Protein AF-0000000070383616 (afdb_homodimer)

Radius of gyration: 29.94 Å; Cα contacts (8 Å, |Δi|>4): 1508; chains: 2; bounding box: 89×67×127 Å

Foldseek 3Di:
DCPPPPPDDDPPPPPPPPPPDPPPPPPVPVPPPPPLFFDFKDKAKDWDAKDFLPGDDALKDKDWDTCVDPQKTKIKIKHKDDPCSNVQNVLLVVQLVVLCNVCNVVVVVDDDPVSVLVSNQVSLVRSLVVVVVVPRPLQAMFIWMWMWMGHRQKIKIWGFAAWWKWWWFADPVDTDIHTQDDHQFCPPPVLVVQLVVLQWDWAADADPNRGDDAIFIDHPPDDNGHGGQETRGNNNSVSRGRYPGTDMGMDGHDPRIWKMKIKDVLLPVQDPSVRLVVQLVVLADPPPDDPPPPDDVNVVSNNCSNVVSNVVSNVRLVVVQVVVCVPDPCCPDRHSHRMRHMIMMMMMTIDTDPPPPPD/DPPDPPPDDDDPPPPDPPPPPPPPPPPCPVPVPPPQFFDFKDKAKDWDAKDFLPGDDALKDKDWDTCVDPQKTKIKIKHKDDPCSNVQNVLLVVQLVVLCNVCNVVVVVDDDPVSVLVSNQVSLVRSLVVVVVVPGPLQAMFIWMWMWMGHRQKIKIWGFAAWWKWWWFADPVDTDIHTQDDHQFCPPPVLVVQLVVLQWDWAADADPNRGDDAIFIDHPPDDPGHGGQETRGNNNSVSRGRYPGIDMGMDGHDPRIWKMKIKDVLLPVQDPSVRLVVQLVVLQDPPPDDPPPPDDVSVVSNNCSNVVSNVVSNVRLVVVQVVVCVPDPCCPDRHSHRMGHIIMMMMMTIDTDPPPPPD

Secondary structure (DSSP, 8-state):
------------------------------------SEEEEEEEEEEE--BSTT--S--EEEEEEEEEETTEEEEEEEEEESTTHHHHHHHHHHHHHHHHHHTHHHHHT--SHHHHHHHHHHHHHHHHHHHHHS----SS-EEEEEEEEEETTEEEEEEESS-EEEEEEE-SS-EEEEE------TTSHHHHHHHHHTT-EEEEEEETTEEEEEEEEEETTEEEEES-SB-EE-HHHHTTT-B-PPEEEEEE--TTEEEEEEE-HHHHTTS-HHHHHHHHHTTS---TTS---SSHHHHHHHHHHHHHHHHHHHHHHHHHHHHHHHH-GGGG-TTTSS-B--EEEEEEEEEE-GGGS--/------------------------------------SEEEEEEEEEEE--BSTT--S--EEEEEEEEEETTEEEEEEEEEESTTHHHHHHHHHHHHHHHHHHTHHHHHT--SHHHHHHHHHHHHHHHHHHHHHS----SS-EEEEEEEEEETTEEEEEEESS-EEEEEEE-SS-EEEEE------TTSHHHHHHHHHTT-EEEEEEETTEEEEEEEEE-SS-SS-BS-SB-EE-HHHHTTT-B-PPEEEEEE--TTEEEEEEE-HHHHTTS-HHHHHHHHHTTS---TTS---SSHHHHHHHHHHHHHHHHHHHHHHHHHHHHHHHH-GGGG-TTTSS-B--EEEEEEEEEE-STTS--

Organism: Tetrahymena thermophila (strain SB210) (NCBI:txid312017)

Nearest PDB structures (foldseek):
  2i44-assembly2_B  TM=7.898E-01  e=4.822E-21  Toxoplasma gondii
  5nzz-assembly3_C  TM=7.003E-01  e=4.676E-18  Homo sapiens
  5nzz-assembly1_A  TM=7.063E-01  e=3.131E-18  Homo sapiens
  8xi8-assembly1_A  TM=7.061E-01  e=8.295E-18  Homo sapiens
  2pop-assembly1_C  TM=6.966E-01  e=7.833E-18  Homo sapiens

Solvent-accessible surface area (backbone atoms only — not comparable to full-atom values): 37998 Å² total; per-residue (Å²): 136,82,77,75,80,69,87,66,86,71,84,69,79,78,74,79,74,76,75,72,79,74,77,74,72,73,72,70,71,72,75,70,78,72,75,63,56,49,65,48,66,52,71,29,71,30,69,44,65,40,41,37,76,84,49,87,68,54,21,56,34,71,50,77,35,70,58,74,43,92,58,22,37,39,38,36,36,18,44,26,37,55,96,36,4,42,60,35,10,44,47,43,52,50,41,36,52,48,46,53,65,75,35,48,70,60,57,74,64,51,83,46,71,66,53,46,52,50,51,53,52,46,35,47,49,51,27,43,57,48,48,73,68,64,74,60,67,32,51,71,6,16,19,25,32,31,34,40,44,28,53,52,39,38,36,36,31,39,36,23,15,52,33,43,38,35,36,37,35,44,56,98,64,28,77,35,38,30,36,55,49,67,58,31,31,48,81,39,67,74,51,29,52,45,21,46,75,41,64,24,41,80,45,48,47,68,46,83,86,6,35,41,84,62,53,15,42,29,49,103,84,59,72,91,42,42,63,44,42,26,29,39,57,20,54,59,52,41,66,29,42,34,40,62,71,59,50,74,37,43,46,77,62,52,80,39,38,44,35,38,40,36,25,27,45,33,40,55,77,75,38,52,69,48,54,49,50,55,54,54,55,69,39,45,59,76,71,81,74,67,81,62,77,80,51,73,62,44,56,47,33,48,63,38,40,28,48,50,50,46,50,51,34,49,53,49,36,52,52,53,26,51,15,44,53,39,38,20,80,48,55,69,42,53,85,81,26,60,54,35,60,43,23,38,36,38,38,33,39,49,37,56,58,80,80,73,54,84,131,137,82,83,77,82,72,86,69,90,75,87,70,80,77,74,80,73,76,76,69,79,73,73,74,72,71,72,70,68,71,74,71,79,73,74,62,55,48,64,47,67,54,72,31,70,30,70,45,65,39,42,38,75,85,50,88,66,54,19,57,34,70,50,79,35,69,60,73,44,93,59,21,37,38,38,36,37,19,43,26,38,54,95,37,4,40,59,34,8,45,48,42,52,50,41,35,51,48,47,54,64,75,36,48,70,59,57,75,65,49,82,45,70,67,55,46,52,49,52,54,53,47,35,47,50,51,26,43,56,47,50,74,69,63,75,60,68,31,52,72,6,15,18,25,32,32,34,40,43,28,53,53,38,38,36,35,31,39,36,23,14,51,33,43,36,34,35,36,36,43,57,100,65,30,76,36,37,31,37,57,50,68,58,30,29,48,80,38,67,73,52,29,51,46,20,46,76,40,65,24,41,80,44,49,46,70,48,82,89,5,35,42,83,62,54,16,42,29,52,102,85,62,73,91,43,41,64,43,41,28,28,39,60,20,54,60,52,40,66,30,42,33,41,63,71,59,51,73,36,44,47,78,62,50,82,40,39,45,35,37,41,35,25,27,44,33,39,54,76,76,38,53,69,47,53,48,50,54,54,54,55,71,38,43,60,76,71,80,74,68,82,60,78,74,56,72,61,43,52,47,34,48,62,38,39,28,48,52,50,46,50,50,35,50,53,48,38,52,53,54,27,51,16,44,54,38,38,21,81,47,55,70,44,53,84,83,28,60,53,34,60,43,24,36,38,37,38,33,39,48,39,54,56,80,79,74,56,83,129

Sequence (718 aa):
MFLMNMFGSNNSYKNKKKKGKKKKIETTALAKNQVNPLKDVKMFGAFKMGYGPKKTECQDSHCIMEKFIDECHFFAVYDGHGSSGKEASQAANDYIQTYLEKNNKKIKGLTTDKTREQFLRAAFKSAESKLKSSGIDYSNSGTCSIAIFIQKNICYIANLGDSRAVLFRQTNKEKLAIELSYDHKPTRPDERERIIRSGGKIEKLIHDGVPVGPYRVWADDEGPGIAMTRTLGDLQAKKIGLISEPEIQRIELTRQDKFIVIGSDGVWDVMSSAEVVGFVLQYQPPAQNEKFDKNDKDNANQENVASALVAECRARWDDMNKNKKNSSKIGDLPYLKFGCDDITCVVAYLEFNDDDAPKMFLMNMFGSNNSYKNKKKKGKKKKIETTALAKNQVNPLKDVKMFGAFKMGYGPKKTECQDSHCIMEKFIDECHFFAVYDGHGSSGKEASQAANDYIQTYLEKNNKKIKGLTTDKTREQFLRAAFKSAESKLKSSGIDYSNSGTCSIAIFIQKNICYIANLGDSRAVLFRQTNKEKLAIELSYDHKPTRPDERERIIRSGGKIEKLIHDGVPVGPYRVWADDEGPGIAMTRTLGDLQAKKIGLISEPEIQRIELTRQDKFIVIGSDGVWDVMSSAEVVGFVLQYQPPAQNEKFDKNDKDNANQENVASALVAECRARWDDMNKNKKNSSKIGDLPYLKFGCDDITCVVAYLEFNDDDAPK

Structure (mmCIF, N/CA/C/O backbone):
data_AF-0000000070383616-model_v1
#
loop_
_entity.id
_entity.type
_entity.pdbx_description
1 polymer 'Protein phosphatase 2C containing protein'
#
loop_
_atom_site.group_PDB
_atom_site.id
_atom_site.type_symbol
_atom_site.label_atom_id
_atom_site.label_alt_id
_atom_site.label_comp_id
_atom_site.label_asym_id
_atom_site.label_entity_id
_atom_site.label_seq_id
_atom_site.pdbx_PDB_ins_code
_atom_site.Cartn_x
_atom_site.Cartn_y
_atom_site.Cartn_z
_atom_site.occupancy
_atom_site.B_iso_or_equiv
_atom_site.auth_seq_id
_atom_site.auth_comp_id
_atom_site.auth_asym_id
_atom_site.auth_atom_id
_atom_site.pdbx_PDB_model_num
ATOM 1 N N . MET A 1 1 ? 24.125 7.418 -63.062 1 19.95 1 MET A N 1
ATOM 2 C CA . MET A 1 1 ? 25.438 7.41 -63.688 1 19.95 1 MET A CA 1
ATOM 3 C C . MET A 1 1 ? 26.5 6.824 -62.75 1 19.95 1 MET A C 1
ATOM 5 O O . MET A 1 1 ? 26.656 7.293 -61.625 1 19.95 1 MET A O 1
ATOM 9 N N . PHE A 1 2 ? 26.719 5.438 -62.844 1 20.05 2 PHE A N 1
ATOM 10 C CA . PHE A 1 2 ? 27.047 4.211 -62.125 1 20.05 2 PHE A CA 1
ATOM 11 C C . PHE A 1 2 ? 28.531 4.125 -61.844 1 20.05 2 PHE A C 1
ATOM 13 O O . PHE A 1 2 ? 29.328 3.756 -62.719 1 20.05 2 PHE A O 1
ATOM 20 N N . LEU A 1 3 ? 28.984 5.312 -61.094 1 19.03 3 LEU A N 1
ATOM 21 C CA . LEU A 1 3 ? 30.422 5.582 -61 1 19.03 3 LEU A CA 1
ATOM 22 C C . LEU A 1 3 ? 31.156 4.387 -60.406 1 19.03 3 LEU A C 1
ATOM 24 O O . LEU A 1 3 ? 30.875 3.953 -59.312 1 19.03 3 LEU A O 1
ATOM 28 N N . MET A 1 4 ? 31.688 3.484 -61.25 1 19.84 4 MET A N 1
ATOM 29 C CA . MET A 1 4 ? 32.25 2.143 -61.188 1 19.84 4 MET A CA 1
ATOM 30 C C . MET A 1 4 ? 33.594 2.162 -60.469 1 19.84 4 MET A C 1
ATOM 32 O O . MET A 1 4 ? 34.594 2.611 -61.031 1 19.84 4 MET A O 1
ATOM 36 N N . ASN A 1 5 ? 33.562 2.854 -59.219 1 19.59 5 ASN A N 1
ATOM 37 C CA . ASN A 1 5 ? 34.875 3.199 -58.656 1 19.59 5 ASN A CA 1
ATOM 38 C C . ASN A 1 5 ? 35.781 1.976 -58.531 1 19.59 5 ASN A C 1
ATOM 40 O O . ASN A 1 5 ? 35.344 0.942 -58 1 19.59 5 ASN A O 1
ATOM 44 N N . MET A 1 6 ? 36.75 1.905 -59.281 1 19 6 MET A N 1
ATOM 45 C CA . MET A 1 6 ? 37.781 1.003 -59.812 1 19 6 MET A CA 1
ATOM 46 C C . MET A 1 6 ? 38.781 0.611 -58.719 1 19 6 MET A C 1
ATOM 48 O O . MET A 1 6 ? 39.75 -0.096 -59 1 19 6 MET A O 1
ATOM 52 N N . PHE A 1 7 ? 38.781 1.276 -57.469 1 20.72 7 PHE A N 1
ATOM 53 C CA . PHE A 1 7 ? 40.125 1.563 -57 1 20.72 7 PHE A CA 1
ATOM 54 C C . PHE A 1 7 ? 40.781 0.308 -56.438 1 20.72 7 PHE A C 1
ATOM 56 O O . PHE A 1 7 ? 40.438 -0.136 -55.344 1 20.72 7 PHE A O 1
ATOM 63 N N . GLY A 1 8 ? 41.188 -0.691 -57.281 1 17.84 8 GLY A N 1
ATOM 64 C CA . GLY A 1 8 ? 41.406 -2.084 -56.906 1 17.84 8 GLY A CA 1
ATOM 65 C C . GLY A 1 8 ? 42.688 -2.303 -56.156 1 17.84 8 GLY A C 1
ATOM 66 O O . GLY A 1 8 ? 42.938 -3.387 -55.625 1 17.84 8 GLY A O 1
ATOM 67 N N . SER A 1 9 ? 43.75 -1.323 -56.25 1 20.28 9 SER A N 1
ATOM 68 C CA . SER A 1 9 ? 45 -2.059 -56.375 1 20.28 9 SER A CA 1
ATOM 69 C C . SER A 1 9 ? 45.438 -2.65 -55.031 1 20.28 9 SER A C 1
ATOM 71 O O . SER A 1 9 ? 45.281 -2.025 -54 1 20.28 9 SER A O 1
ATOM 73 N N . ASN A 1 10 ? 45.875 -4 -54.969 1 19.22 10 ASN A N 1
ATOM 74 C CA . ASN A 1 10 ? 46.062 -5.16 -54.094 1 19.22 10 ASN A CA 1
ATOM 75 C C . ASN A 1 10 ? 47.375 -5.102 -53.344 1 19.22 10 ASN A C 1
ATOM 77 O O . ASN A 1 10 ? 47.812 -6.102 -52.781 1 19.22 10 ASN A O 1
ATOM 81 N N . ASN A 1 11 ? 48.062 -3.881 -53.25 1 20.86 11 ASN A N 1
ATOM 82 C CA . ASN A 1 11 ? 49.469 -4.223 -52.969 1 20.86 11 ASN A CA 1
ATOM 83 C C . ASN A 1 11 ? 49.625 -4.887 -51.594 1 20.86 11 ASN A C 1
ATOM 85 O O . ASN A 1 11 ? 49 -4.465 -50.625 1 20.86 11 ASN A O 1
ATOM 89 N N . SER A 1 12 ? 50.25 -6.109 -51.594 1 20.84 12 SER A N 1
ATOM 90 C CA . SER A 1 12 ? 50.469 -7.242 -50.719 1 20.84 12 SER A CA 1
ATOM 91 C C . SER A 1 12 ? 51.5 -6.91 -49.625 1 20.84 12 SER A C 1
ATOM 93 O O . SER A 1 12 ? 51.875 -7.777 -48.844 1 20.84 12 SER A O 1
ATOM 95 N N . TYR A 1 13 ? 51.656 -5.621 -49.25 1 20.66 13 TYR A N 1
ATOM 96 C CA . TYR A 1 13 ? 52.875 -5.527 -48.469 1 20.66 13 TYR A CA 1
ATOM 97 C C . TYR A 1 13 ? 52.812 -6.402 -47.219 1 20.66 13 TYR A C 1
ATOM 99 O O . TYR A 1 13 ? 51.75 -6.457 -46.562 1 20.66 13 TYR A O 1
ATOM 107 N N . LYS A 1 14 ? 53.844 -7.332 -47.125 1 22.09 14 LYS A N 1
ATOM 108 C CA . LYS A 1 14 ? 54.219 -8.398 -46.188 1 22.09 14 LYS A CA 1
ATOM 109 C C . LYS A 1 14 ? 54.562 -7.844 -44.812 1 22.09 14 LYS A C 1
ATOM 111 O O . LYS A 1 14 ? 55.625 -7.266 -44.625 1 22.09 14 LYS A O 1
ATOM 116 N N . ASN A 1 15 ? 53.812 -6.93 -44.281 1 19.97 15 ASN A N 1
ATOM 117 C CA . ASN A 1 15 ? 54.344 -6.414 -43.031 1 19.97 15 ASN A CA 1
ATOM 118 C C . ASN A 1 15 ? 54.5 -7.516 -41.969 1 19.97 15 ASN A C 1
ATOM 120 O O . ASN A 1 15 ? 53.562 -8.281 -41.75 1 19.97 15 ASN A O 1
ATOM 124 N N . LYS A 1 16 ? 55.844 -7.906 -41.75 1 24.78 16 LYS A N 1
ATOM 125 C CA . LYS A 1 16 ? 56.344 -8.82 -40.75 1 24.78 16 LYS A CA 1
ATOM 126 C C . LYS A 1 16 ? 55.844 -8.43 -39.344 1 24.78 16 LYS A C 1
ATOM 128 O O . LYS A 1 16 ? 56.094 -7.312 -38.875 1 24.78 16 LYS A O 1
ATOM 133 N N . LYS A 1 17 ? 54.75 -9 -38.938 1 20.28 17 LYS A N 1
ATOM 134 C CA . LYS A 1 17 ? 54.094 -8.836 -37.656 1 20.28 17 LYS A CA 1
ATOM 135 C C . LYS A 1 17 ? 55 -9.312 -36.531 1 20.28 17 LYS A C 1
ATOM 137 O O . LYS A 1 17 ? 55.312 -10.492 -36.438 1 20.28 17 LYS A O 1
ATOM 142 N N . LYS A 1 18 ? 56.094 -8.492 -36.25 1 25.5 18 LYS A N 1
ATOM 143 C CA . LYS A 1 18 ? 56.781 -8.859 -35 1 25.5 18 LYS A CA 1
ATOM 144 C C . LYS A 1 18 ? 55.781 -9.109 -33.906 1 25.5 18 LYS A C 1
ATOM 146 O O . LYS A 1 18 ? 54.906 -8.266 -33.625 1 25.5 18 LYS A O 1
ATOM 151 N N . LYS A 1 19 ? 55.562 -10.32 -33.5 1 23.61 19 LYS A N 1
ATOM 152 C CA . LYS A 1 19 ? 54.75 -10.945 -32.469 1 23.61 19 LYS A CA 1
ATOM 153 C C . LYS A 1 19 ? 55.125 -10.438 -31.094 1 23.61 19 LYS A C 1
ATOM 155 O O . LYS A 1 19 ? 56.188 -10.805 -30.562 1 23.61 19 LYS A O 1
ATOM 160 N N . GLY A 1 20 ? 55.156 -9.125 -30.891 1 23.78 20 GLY A N 1
ATOM 161 C CA . GLY A 1 20 ? 55.5 -8.836 -29.5 1 23.78 20 GLY A CA 1
ATOM 162 C C . GLY A 1 20 ? 54.625 -9.586 -28.516 1 23.78 20 GLY A C 1
ATOM 163 O O . GLY A 1 20 ? 53.438 -9.773 -28.734 1 23.78 20 GLY A O 1
ATOM 164 N N . LYS A 1 21 ? 55.25 -10.453 -27.688 1 27.06 21 LYS A N 1
ATOM 165 C CA . LYS A 1 21 ? 54.688 -11.227 -26.578 1 27.06 21 LYS A CA 1
ATOM 166 C C . LYS A 1 21 ? 53.906 -10.32 -25.625 1 27.06 21 LYS A C 1
ATOM 168 O O . LYS A 1 21 ? 54.469 -9.375 -25.078 1 27.06 21 LYS A O 1
ATOM 173 N N . LYS A 1 22 ? 52.656 -10.141 -25.859 1 24.52 22 LYS A N 1
ATOM 174 C CA . LYS A 1 22 ? 51.812 -9.477 -24.875 1 24.52 22 LYS A CA 1
ATOM 175 C C . LYS A 1 22 ? 51.969 -10.094 -23.484 1 24.52 22 LYS A C 1
ATOM 177 O O . LYS A 1 22 ? 51.781 -11.297 -23.312 1 24.52 22 LYS A O 1
ATOM 182 N N . LYS A 1 23 ? 52.844 -9.625 -22.672 1 29.78 23 LYS A N 1
ATOM 183 C CA . LYS A 1 23 ? 52.781 -9.891 -21.25 1 29.78 23 LYS A CA 1
ATOM 184 C C . LYS A 1 23 ? 51.344 -9.797 -20.734 1 29.78 23 LYS A C 1
ATOM 186 O O . LYS A 1 23 ? 50.719 -8.742 -20.828 1 29.78 23 LYS A O 1
ATOM 191 N N . LYS A 1 24 ? 50.656 -10.992 -20.766 1 25.55 24 LYS A N 1
ATOM 192 C CA . LYS A 1 24 ? 49.375 -11.188 -20.094 1 25.55 24 LYS A CA 1
ATOM 193 C C . LYS A 1 24 ? 49.406 -10.617 -18.672 1 25.55 24 LYS A C 1
ATOM 195 O O . LYS A 1 24 ? 50.125 -11.102 -17.812 1 25.55 24 LYS A O 1
ATOM 200 N N . ILE A 1 25 ? 49.406 -9.367 -18.469 1 28.12 25 ILE A N 1
ATOM 201 C CA . ILE A 1 25 ? 49.094 -8.922 -17.125 1 28.12 25 ILE A CA 1
ATOM 202 C C . ILE A 1 25 ? 47.844 -9.648 -16.625 1 28.12 25 ILE A C 1
ATOM 204 O O . ILE A 1 25 ? 46.75 -9.477 -17.172 1 28.12 25 ILE A O 1
ATOM 208 N N . GLU A 1 26 ? 48.062 -10.852 -16.188 1 26.33 26 GLU A N 1
ATOM 209 C CA . GLU A 1 26 ? 47.031 -11.539 -15.406 1 26.33 26 GLU A CA 1
ATOM 210 C C . GLU A 1 26 ? 46.438 -10.609 -14.352 1 26.33 26 GLU A C 1
ATOM 212 O O . GLU A 1 26 ? 47.094 -10.242 -13.383 1 26.33 26 GLU A O 1
ATOM 217 N N . THR A 1 27 ? 45.812 -9.586 -14.695 1 28.78 27 THR A N 1
ATOM 218 C CA . THR A 1 27 ? 44.938 -8.969 -13.688 1 28.78 27 THR A CA 1
ATOM 219 C C . THR A 1 27 ? 44.125 -10.031 -12.961 1 28.78 27 THR A C 1
ATOM 221 O O . THR A 1 27 ? 43.219 -10.633 -13.547 1 28.78 27 THR A O 1
ATOM 224 N N . THR A 1 28 ? 44.781 -10.844 -12.211 1 28.47 28 THR A N 1
ATOM 225 C CA . THR A 1 28 ? 44 -11.641 -11.258 1 28.47 28 THR A CA 1
ATOM 226 C C . THR A 1 28 ? 42.906 -10.789 -10.609 1 28.47 28 THR A C 1
ATOM 228 O O . THR A 1 28 ? 43.188 -9.898 -9.812 1 28.47 28 THR A O 1
ATOM 231 N N . ALA A 1 29 ? 42 -10.336 -11.312 1 30.17 29 ALA A N 1
ATOM 232 C CA . ALA A 1 29 ? 40.812 -9.859 -10.633 1 30.17 29 ALA A CA 1
ATOM 233 C C . ALA A 1 29 ? 40.5 -10.727 -9.414 1 30.17 29 ALA A C 1
ATOM 235 O O . ALA A 1 29 ? 40.125 -11.898 -9.555 1 30.17 29 ALA A O 1
ATOM 236 N N . LEU A 1 30 ? 41.219 -10.68 -8.398 1 31.36 30 LEU A N 1
ATOM 237 C CA . LEU A 1 30 ? 40.844 -11.289 -7.125 1 31.36 30 LEU A CA 1
ATOM 238 C C . LEU A 1 30 ? 39.344 -11.227 -6.906 1 31.36 30 LEU A C 1
ATOM 240 O O . LEU A 1 30 ? 38.781 -10.141 -6.766 1 31.36 30 LEU A O 1
ATOM 244 N N . ALA A 1 31 ? 38.562 -11.977 -7.496 1 34.72 31 ALA A N 1
ATOM 245 C CA . ALA A 1 31 ? 37.219 -12.273 -7.078 1 34.72 31 ALA A CA 1
ATOM 246 C C . ALA A 1 31 ? 37.094 -12.242 -5.559 1 34.72 31 ALA A C 1
ATOM 248 O O . ALA A 1 31 ? 37.531 -13.148 -4.867 1 34.72 31 ALA A O 1
ATOM 249 N N . LYS A 1 32 ? 37.438 -11.312 -4.805 1 37.38 32 LYS A N 1
ATOM 250 C CA . LYS A 1 32 ? 37.188 -11.203 -3.369 1 37.38 32 LYS A CA 1
ATOM 251 C C . LYS A 1 32 ? 35.906 -11.906 -2.984 1 37.38 32 LYS A C 1
ATOM 253 O O . LYS A 1 32 ? 34.844 -11.664 -3.592 1 37.38 32 LYS A O 1
ATOM 258 N N . ASN A 1 33 ? 35.812 -13.148 -2.664 1 43.75 33 ASN A N 1
ATOM 259 C CA . ASN A 1 33 ? 34.781 -13.984 -2.057 1 43.75 33 ASN A CA 1
ATOM 260 C C . ASN A 1 33 ? 33.812 -13.156 -1.204 1 43.75 33 ASN A C 1
ATOM 262 O O . ASN A 1 33 ? 34.094 -12.859 -0.045 1 43.75 33 ASN A O 1
ATOM 266 N N . GLN A 1 34 ? 33.188 -12.258 -1.624 1 59.75 34 GLN A N 1
ATOM 267 C CA . GLN A 1 34 ? 32.281 -11.43 -0.837 1 59.75 34 GLN A CA 1
ATOM 268 C C . GLN A 1 34 ? 31.297 -12.289 -0.035 1 59.75 34 GLN A C 1
ATOM 270 O O . GLN A 1 34 ? 30.578 -13.102 -0.602 1 59.75 34 GLN A O 1
ATOM 275 N N . VAL A 1 35 ? 31.609 -12.547 1.207 1 78.38 35 VAL A N 1
ATOM 276 C CA . VAL A 1 35 ? 30.797 -13.242 2.197 1 78.38 35 VAL A CA 1
ATOM 277 C C . VAL A 1 35 ? 29.328 -12.797 2.082 1 78.38 35 VAL A C 1
ATOM 279 O O . VAL A 1 35 ? 29.047 -11.609 1.928 1 78.38 35 VAL A O 1
ATOM 282 N N . ASN A 1 36 ? 28.484 -13.828 1.809 1 87.31 36 ASN A N 1
ATOM 283 C CA . ASN A 1 36 ? 27.047 -13.594 1.834 1 87.31 36 ASN A CA 1
ATOM 284 C C . ASN A 1 36 ? 26.609 -12.922 3.135 1 87.31 36 ASN A C 1
ATOM 286 O O . ASN A 1 36 ? 26.734 -13.5 4.211 1 87.31 36 ASN A O 1
ATOM 290 N N . PRO A 1 37 ? 26.156 -11.695 2.996 1 92.75 37 PRO A N 1
ATOM 291 C CA . PRO A 1 37 ? 25.75 -11.016 4.23 1 92.75 37 PRO A CA 1
ATOM 292 C C . PRO A 1 37 ? 24.5 -11.617 4.855 1 92.75 37 PRO A C 1
ATOM 294 O O . PRO A 1 37 ? 24.234 -11.414 6.043 1 92.75 37 PRO A O 1
ATOM 297 N N . LEU A 1 38 ? 23.703 -12.273 4.145 1 94.44 38 LEU A N 1
ATOM 298 C CA . LEU A 1 38 ? 22.469 -12.875 4.648 1 94.44 38 LEU A CA 1
ATOM 299 C C . LEU A 1 38 ? 22.75 -14.234 5.285 1 94.44 38 LEU A C 1
ATOM 301 O O . LEU A 1 38 ? 23.125 -15.188 4.598 1 94.44 38 LEU A O 1
ATOM 305 N N . LYS A 1 39 ? 22.562 -14.289 6.555 1 92.06 39 LYS A N 1
ATOM 306 C CA . LYS A 1 39 ? 22.875 -15.484 7.32 1 92.06 39 LYS A CA 1
ATOM 307 C C . LYS A 1 39 ? 21.781 -16.531 7.18 1 92.06 39 LYS A C 1
ATOM 309 O O . LYS A 1 39 ? 22.062 -17.719 6.977 1 92.06 39 LYS A O 1
ATOM 314 N N . ASP A 1 40 ? 20.562 -16.094 7.395 1 92.88 40 ASP A N 1
ATOM 315 C CA . ASP A 1 40 ? 19.453 -17.047 7.383 1 92.88 40 ASP A CA 1
ATOM 316 C C . ASP A 1 40 ? 18.125 -16.344 7.125 1 92.88 40 ASP A C 1
ATOM 318 O O . ASP A 1 40 ? 18.031 -15.109 7.25 1 92.88 40 ASP A O 1
ATOM 322 N N . VAL A 1 41 ? 17.172 -17.141 6.691 1 94.56 41 VAL A N 1
ATOM 323 C CA . VAL A 1 41 ? 15.789 -16.688 6.535 1 94.56 41 VAL A CA 1
ATOM 324 C C . VAL A 1 41 ? 14.852 -17.641 7.273 1 94.56 41 VAL A C 1
ATOM 326 O O . VAL A 1 41 ? 14.758 -18.828 6.934 1 94.56 41 VAL A O 1
ATOM 329 N N . LYS A 1 42 ? 14.172 -17.141 8.273 1 92.19 42 LYS A N 1
ATOM 330 C CA . LYS A 1 42 ? 13.203 -17.938 9.008 1 92.19 42 LYS A CA 1
ATOM 331 C C . LYS A 1 42 ? 11.773 -17.641 8.555 1 92.19 42 LYS A C 1
ATOM 333 O O . LYS A 1 42 ? 11.328 -16.484 8.609 1 92.19 42 LYS A O 1
ATOM 338 N N . MET A 1 43 ? 11.102 -18.672 8.156 1 94.69 43 MET A N 1
ATOM 339 C CA . MET A 1 43 ? 9.812 -18.438 7.516 1 94.69 43 MET A CA 1
ATOM 340 C C . MET A 1 43 ? 8.695 -19.141 8.289 1 94.69 43 MET A C 1
ATOM 342 O O . MET A 1 43 ? 8.891 -20.25 8.805 1 94.69 43 MET A O 1
ATOM 346 N N . PHE A 1 44 ? 7.586 -18.484 8.352 1 93.19 44 PHE A N 1
ATOM 347 C CA . PHE A 1 44 ? 6.383 -19.031 8.984 1 93.19 44 PHE A CA 1
ATOM 348 C C . PHE A 1 44 ? 5.168 -18.828 8.086 1 93.19 44 PHE A C 1
ATOM 350 O O . PHE A 1 44 ? 4.914 -17.719 7.609 1 93.19 44 PHE A O 1
ATOM 357 N N . GLY A 1 45 ? 4.488 -19.922 7.785 1 94.69 45 GLY A N 1
ATOM 358 C CA . GLY A 1 45 ? 3.309 -19.859 6.938 1 94.69 45 GLY A CA 1
ATOM 359 C C . GLY A 1 45 ? 2.027 -20.203 7.672 1 94.69 45 GLY A C 1
ATOM 360 O O . GLY A 1 45 ? 2.051 -20.953 8.656 1 94.69 45 GLY A O 1
ATOM 361 N N . ALA A 1 46 ? 0.959 -19.609 7.285 1 94.88 46 ALA A N 1
ATOM 362 C CA . ALA A 1 46 ? -0.364 -19.922 7.809 1 94.88 46 ALA A CA 1
ATOM 363 C C . ALA A 1 46 ? -1.441 -19.719 6.75 1 94.88 46 ALA A C 1
ATOM 365 O O . ALA A 1 46 ? -1.236 -18.984 5.781 1 94.88 46 ALA A O 1
ATOM 366 N N . PHE A 1 47 ? -2.533 -20.422 6.879 1 94.69 47 PHE A N 1
ATOM 367 C CA . PHE A 1 47 ? -3.656 -20.281 5.961 1 94.69 47 PHE A CA 1
ATOM 368 C C . PHE A 1 47 ? -4.977 -20.547 6.672 1 94.69 47 PHE A C 1
ATOM 370 O O . PHE A 1 47 ? -5 -21.188 7.727 1 94.69 47 PHE A O 1
ATOM 377 N N . LYS A 1 48 ? -5.977 -19.969 6.176 1 93.06 48 LYS A N 1
ATOM 378 C CA . LYS A 1 48 ? -7.348 -20.203 6.617 1 93.06 48 LYS A CA 1
ATOM 379 C C . LYS A 1 48 ? -8.32 -20.188 5.441 1 93.06 48 LYS A C 1
ATOM 381 O O . LYS A 1 48 ? -8.25 -19.312 4.586 1 93.06 48 LYS A O 1
ATOM 386 N N . MET A 1 49 ? -9.141 -21.25 5.441 1 92.88 49 MET A N 1
ATOM 387 C CA . MET A 1 49 ? -10.148 -21.344 4.383 1 92.88 49 MET A CA 1
ATOM 388 C C . MET A 1 49 ? -11.164 -20.219 4.5 1 92.88 49 MET A C 1
ATOM 390 O O . MET A 1 49 ? -11.578 -19.859 5.605 1 92.88 49 MET A O 1
ATOM 394 N N . GLY A 1 50 ? -11.484 -19.656 3.363 1 91.5 50 GLY A N 1
ATOM 395 C CA . GLY A 1 50 ? -12.602 -18.719 3.328 1 91.5 50 GLY A CA 1
ATOM 396 C C . GLY A 1 50 ? -13.953 -19.406 3.408 1 91.5 50 GLY A C 1
ATOM 397 O O . GLY A 1 50 ? -14.047 -20.578 3.75 1 91.5 50 GLY A O 1
ATOM 398 N N . TYR A 1 51 ? -14.977 -18.609 3.252 1 85.12 51 TYR A N 1
ATOM 399 C CA . TYR A 1 51 ? -16.328 -19.156 3.211 1 85.12 51 TYR A CA 1
ATOM 400 C C . TYR A 1 51 ? -17.203 -18.406 2.209 1 85.12 51 TYR A C 1
ATOM 402 O O . TYR A 1 51 ? -16.84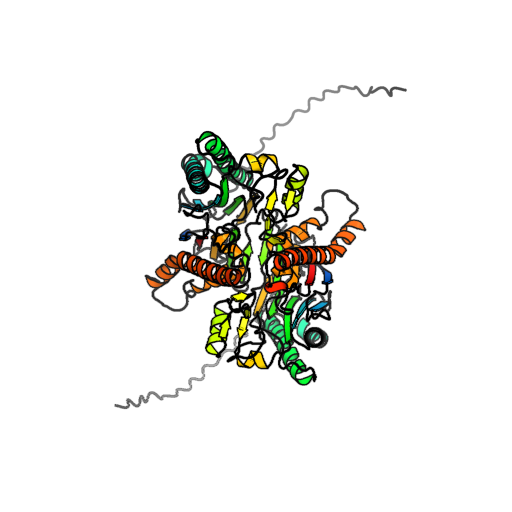4 -17.312 1.779 1 85.12 51 TYR A O 1
ATOM 410 N N . GLY A 1 52 ? -18.281 -19 1.732 1 80.25 52 GLY A N 1
ATOM 411 C CA . GLY A 1 52 ? -19.234 -18.516 0.75 1 80.25 52 GLY A CA 1
ATOM 412 C C . GLY A 1 52 ? -20.031 -19.625 0.086 1 80.25 52 GLY A C 1
ATOM 413 O O . GLY A 1 52 ? -19.766 -20.812 0.317 1 80.25 52 GLY A O 1
ATOM 414 N N . PRO A 1 53 ? -21.016 -19.312 -0.721 1 72.69 53 PRO A N 1
ATOM 415 C CA . PRO A 1 53 ? -21.922 -20.312 -1.28 1 72.69 53 PRO A CA 1
ATOM 416 C C . PRO A 1 53 ? -21.203 -21.359 -2.133 1 72.69 53 PRO A C 1
ATOM 418 O O . PRO A 1 53 ? -21.609 -22.516 -2.178 1 72.69 53 PRO A O 1
ATOM 421 N N . LYS A 1 54 ? -20.094 -20.938 -2.727 1 71.44 54 LYS A N 1
ATOM 422 C CA . LYS A 1 54 ? -19.438 -21.859 -3.635 1 71.44 54 LYS A CA 1
ATOM 423 C C . LYS A 1 54 ? -18.078 -22.297 -3.08 1 71.44 54 LYS A C 1
ATOM 425 O O . LYS A 1 54 ? -17.297 -22.953 -3.777 1 71.44 54 LYS A O 1
ATOM 430 N N . LYS A 1 55 ? -17.922 -21.938 -1.859 1 78.12 55 LYS A N 1
ATOM 431 C CA . LYS A 1 55 ? -16.594 -22.266 -1.32 1 78.12 55 LYS A CA 1
ATOM 432 C C . LYS A 1 55 ? -16.656 -23.516 -0.433 1 78.12 55 LYS A C 1
ATOM 434 O O . LYS A 1 55 ? -17.297 -23.484 0.626 1 78.12 55 LYS A O 1
ATOM 439 N N . THR A 1 56 ? -16 -24.641 -0.88 1 77.69 56 THR A N 1
ATOM 440 C CA . THR A 1 56 ? -16.047 -25.891 -0.142 1 77.69 56 THR A CA 1
ATOM 441 C C . THR A 1 56 ? -14.664 -26.297 0.334 1 77.69 56 THR A C 1
ATOM 443 O O . THR A 1 56 ? -14.523 -27.172 1.188 1 77.69 56 THR A O 1
ATOM 446 N N . GLU A 1 57 ? -13.711 -25.703 -0.169 1 88.69 57 GLU A N 1
ATOM 447 C CA . GLU A 1 57 ? -12.336 -26.031 0.178 1 88.69 57 GLU A CA 1
ATOM 448 C C . GLU A 1 57 ? -11.414 -24.828 0 1 88.69 57 GLU A C 1
ATOM 450 O O . GLU A 1 57 ? -11.742 -23.891 -0.725 1 88.69 57 GLU A O 1
ATOM 455 N N . CYS A 1 58 ? -10.391 -24.875 0.778 1 92.75 58 CYS A N 1
ATOM 456 C CA . CYS A 1 58 ? -9.367 -23.859 0.535 1 92.75 58 CYS A CA 1
ATOM 457 C C . CYS A 1 58 ? -8.625 -24.141 -0.767 1 92.75 58 CYS A C 1
ATOM 459 O O . CYS A 1 58 ? -8.062 -25.219 -0.949 1 92.75 58 CYS A O 1
ATOM 461 N N . GLN A 1 59 ? -8.555 -23.156 -1.642 1 95.44 59 GLN A N 1
ATOM 462 C CA . GLN A 1 59 ? -7.922 -23.375 -2.939 1 95.44 59 GLN A CA 1
ATOM 463 C C . GLN A 1 59 ? -6.551 -22.703 -2.998 1 95.44 59 GLN A C 1
ATOM 465 O O . GLN A 1 59 ? -5.914 -22.672 -4.051 1 95.44 59 GLN A O 1
ATOM 470 N N . ASP A 1 60 ? -6.145 -22.156 -1.821 1 97.25 60 ASP A N 1
ATOM 471 C CA . ASP A 1 60 ? -4.781 -21.625 -1.724 1 97.25 60 ASP A CA 1
ATOM 472 C C . ASP A 1 60 ? -3.789 -22.75 -1.422 1 97.25 60 ASP A C 1
ATOM 474 O O . ASP A 1 60 ? -4.152 -23.766 -0.824 1 97.25 60 ASP A O 1
ATOM 478 N N . SER A 1 61 ? -2.625 -22.594 -1.836 1 96.75 61 SER A N 1
ATOM 479 C CA . SER A 1 61 ? -1.483 -23.391 -1.4 1 96.75 61 SER A CA 1
ATOM 480 C C . SER A 1 61 ? -0.256 -22.516 -1.165 1 96.75 61 SER A C 1
ATOM 482 O O . SER A 1 61 ? -0.252 -21.344 -1.515 1 96.75 61 SER A O 1
ATOM 484 N N . HIS A 1 62 ? 0.677 -23 -0.42 1 96.56 62 HIS A N 1
ATOM 485 C CA . HIS A 1 62 ? 1.92 -22.266 -0.204 1 96.56 62 HIS A CA 1
ATOM 486 C C . HIS A 1 62 ? 3.1 -23.219 -0.033 1 96.56 62 HIS A C 1
ATOM 488 O O . HIS A 1 62 ? 2.908 -24.422 0.148 1 96.56 62 HIS A O 1
ATOM 494 N N . CYS A 1 63 ? 4.285 -22.734 -0.166 1 95.25 63 CYS A N 1
ATOM 495 C CA . CYS A 1 63 ? 5.492 -23.531 0.028 1 95.25 63 CYS A CA 1
ATOM 496 C C . CYS A 1 63 ? 6.574 -22.719 0.729 1 95.25 63 CYS A C 1
ATOM 498 O O . CYS A 1 63 ? 6.625 -21.5 0.593 1 95.25 63 CYS A O 1
ATOM 500 N N . ILE A 1 64 ? 7.32 -23.297 1.521 1 94.56 64 ILE A N 1
ATOM 501 C CA . ILE A 1 64 ? 8.492 -22.766 2.209 1 94.56 64 ILE A CA 1
ATOM 502 C C . ILE A 1 64 ? 9.68 -23.703 2.01 1 94.56 64 ILE A C 1
ATOM 504 O O . ILE A 1 64 ? 9.633 -24.875 2.41 1 94.56 64 ILE A O 1
ATOM 508 N N . MET A 1 65 ? 10.641 -23.25 1.299 1 93.31 65 MET A N 1
ATOM 509 C CA . MET A 1 65 ? 11.875 -24 1.102 1 93.31 65 MET A CA 1
ATOM 510 C C . MET A 1 65 ? 13.062 -23.266 1.702 1 93.31 65 MET A C 1
ATOM 512 O O . MET A 1 65 ? 13.664 -22.406 1.045 1 93.31 65 MET A O 1
ATOM 516 N N . GLU A 1 66 ? 13.414 -23.641 2.908 1 88.5 66 GLU A N 1
ATOM 517 C CA . GLU A 1 66 ? 14.547 -23.016 3.584 1 88.5 66 GLU A CA 1
ATOM 518 C C . GLU A 1 66 ? 15.867 -23.656 3.146 1 88.5 66 GLU A C 1
ATOM 520 O O . GLU A 1 66 ? 16.031 -24.875 3.215 1 88.5 66 GLU A O 1
ATOM 525 N N . LYS A 1 67 ? 16.797 -22.828 2.734 1 85.94 67 LYS A N 1
ATOM 526 C CA . LYS A 1 67 ? 18.125 -23.297 2.348 1 85.94 67 LYS A CA 1
ATOM 527 C C . LYS A 1 67 ? 18.031 -24.562 1.508 1 85.94 67 LYS A C 1
ATOM 529 O O . LYS A 1 67 ? 18.703 -25.562 1.799 1 85.94 67 LYS A O 1
ATOM 534 N N . PHE A 1 68 ? 17.203 -24.5 0.468 1 84.25 68 PHE A N 1
ATOM 535 C CA . PHE A 1 68 ? 16.984 -25.703 -0.322 1 84.25 68 PHE A CA 1
ATOM 536 C C . PHE A 1 68 ? 18.203 -26.016 -1.18 1 84.25 68 PHE A C 1
ATOM 538 O O . PHE A 1 68 ? 18.406 -27.156 -1.607 1 84.25 68 PHE A O 1
ATOM 545 N N . ILE A 1 69 ? 19.016 -25.062 -1.489 1 85.56 69 ILE A N 1
ATOM 546 C CA . ILE A 1 69 ? 20.391 -25.109 -1.974 1 85.56 69 ILE A CA 1
ATOM 547 C C . ILE A 1 69 ? 21.25 -24.125 -1.171 1 85.56 69 ILE A C 1
ATOM 549 O O . ILE A 1 69 ? 20.734 -23.156 -0.604 1 85.56 69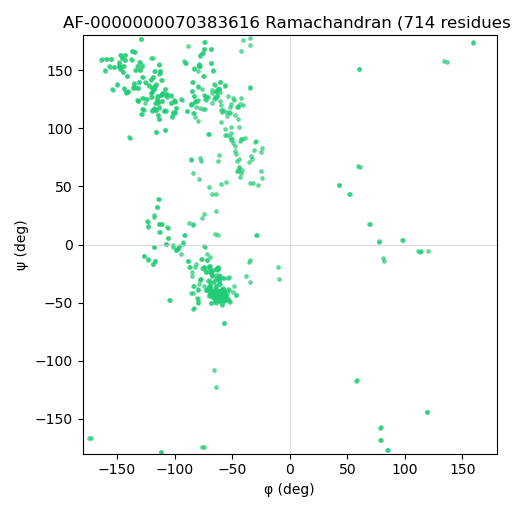 ILE A O 1
ATOM 553 N N . ASP A 1 70 ? 22.484 -24.406 -1.1 1 85.25 70 ASP A N 1
ATOM 554 C CA . ASP A 1 70 ? 23.344 -23.531 -0.311 1 85.25 70 ASP A CA 1
ATOM 555 C C . ASP A 1 70 ? 23.062 -22.062 -0.61 1 85.25 70 ASP A C 1
ATOM 557 O O . ASP A 1 70 ? 23.141 -21.641 -1.762 1 85.25 70 ASP A O 1
ATOM 561 N N . GLU A 1 71 ? 22.625 -21.312 0.435 1 89.81 71 GLU A N 1
ATOM 562 C CA . GLU A 1 71 ? 22.406 -19.859 0.434 1 89.81 71 GLU A CA 1
ATOM 563 C C . GLU A 1 71 ? 21.219 -19.484 -0.442 1 89.81 71 GLU A C 1
ATOM 565 O O . GLU A 1 71 ? 21.188 -18.391 -1.012 1 89.81 71 GLU A O 1
ATOM 570 N N . CYS A 1 72 ? 20.391 -20.469 -0.732 1 94.81 72 CYS A N 1
ATOM 571 C CA . CYS A 1 72 ? 19.188 -20.188 -1.521 1 94.81 72 CYS A CA 1
ATOM 572 C C . CYS A 1 72 ? 17.922 -20.469 -0.721 1 94.81 72 CYS A C 1
ATOM 574 O O . CYS A 1 72 ? 17.859 -21.453 0.016 1 94.81 72 CYS A O 1
ATOM 576 N N . HIS A 1 73 ? 16.984 -19.594 -0.79 1 97 73 HIS A N 1
ATOM 577 C CA . HIS A 1 73 ? 15.672 -19.734 -0.162 1 97 73 HIS A CA 1
ATOM 578 C C . HIS A 1 73 ? 14.555 -19.5 -1.172 1 97 73 HIS A C 1
ATOM 580 O O . HIS A 1 73 ? 14.719 -18.734 -2.127 1 97 73 HIS A O 1
ATOM 586 N N . PHE A 1 74 ? 13.469 -20.25 -1.013 1 97.81 74 PHE A N 1
ATOM 587 C CA . PHE A 1 74 ? 12.305 -20.078 -1.864 1 97.81 74 PHE A CA 1
ATOM 588 C C . PHE A 1 74 ? 11.016 -20.203 -1.054 1 97.81 74 PHE A C 1
ATOM 590 O O . PHE A 1 74 ? 10.891 -21.109 -0.221 1 97.81 74 PHE A O 1
ATOM 597 N N . PHE A 1 75 ? 10.078 -19.266 -1.21 1 98.62 75 PHE A N 1
ATOM 598 C CA . PHE A 1 75 ? 8.742 -19.391 -0.644 1 98.62 75 PHE A CA 1
ATOM 599 C C . PHE A 1 75 ? 7.711 -18.719 -1.549 1 98.62 75 PHE A C 1
ATOM 601 O O . PHE A 1 75 ? 8.031 -17.797 -2.289 1 98.62 75 PHE A O 1
ATOM 608 N N . ALA A 1 76 ? 6.516 -19.234 -1.496 1 98.75 76 ALA A N 1
ATOM 609 C CA . ALA A 1 76 ? 5.492 -18.781 -2.434 1 98.75 76 ALA A CA 1
ATOM 610 C C . ALA A 1 76 ? 4.09 -19.031 -1.883 1 98.75 76 ALA A C 1
ATOM 612 O O . ALA A 1 76 ? 3.906 -19.875 -1 1 98.75 76 ALA A O 1
ATOM 613 N N . VAL A 1 77 ? 3.199 -18.203 -2.338 1 98.75 77 VAL A N 1
ATOM 614 C CA . VAL A 1 77 ? 1.767 -18.391 -2.121 1 98.75 77 VAL A CA 1
ATOM 615 C C . VAL A 1 77 ? 1.053 -18.5 -3.467 1 98.75 77 VAL A C 1
ATOM 617 O O . VAL A 1 77 ? 1.341 -17.75 -4.398 1 98.75 77 VAL A O 1
ATOM 620 N N . TYR A 1 78 ? 0.208 -19.531 -3.619 1 98.56 78 TYR A N 1
ATOM 621 C CA . TYR A 1 78 ? -0.615 -19.766 -4.801 1 98.56 78 TYR A CA 1
ATOM 622 C C . TYR A 1 78 ? -2.096 -19.641 -4.469 1 98.56 78 TYR A C 1
ATOM 624 O O . TYR A 1 78 ? -2.602 -20.312 -3.566 1 98.56 78 TYR A O 1
ATOM 632 N N . ASP A 1 79 ? -2.742 -18.766 -5.184 1 98.12 79 ASP A N 1
ATOM 633 C CA . ASP A 1 79 ? -4.16 -18.484 -4.98 1 98.12 79 ASP A CA 1
ATOM 634 C C . ASP A 1 79 ? -5 -19.031 -6.129 1 98.12 79 ASP A C 1
ATOM 636 O O . ASP A 1 79 ? -5.145 -18.391 -7.168 1 98.12 79 ASP A O 1
ATOM 640 N N . GLY A 1 80 ? -5.613 -20.234 -5.902 1 96.69 80 GLY A N 1
ATOM 641 C CA . GLY A 1 80 ? -6.355 -20.938 -6.93 1 96.69 80 GLY A CA 1
ATOM 642 C C . GLY A 1 80 ? -7.742 -20.375 -7.16 1 96.69 80 GLY A C 1
ATOM 643 O O . GLY A 1 80 ? -8.359 -19.828 -6.242 1 96.69 80 GLY A O 1
ATOM 644 N N . HIS A 1 81 ? -8.281 -20.562 -8.375 1 93.44 81 HIS A N 1
ATOM 645 C CA . HIS A 1 81 ? -9.641 -20.141 -8.703 1 93.44 81 HIS A CA 1
ATOM 646 C C . HIS A 1 81 ? -10.312 -21.141 -9.648 1 93.44 81 HIS A C 1
ATOM 648 O O . HIS A 1 81 ? -9.633 -21.938 -10.305 1 93.44 81 HIS A O 1
ATOM 654 N N . GLY A 1 82 ? -11.602 -21.062 -9.727 1 91 82 GLY A N 1
ATOM 655 C CA . GLY A 1 82 ? -12.367 -21.984 -10.555 1 91 82 GLY A CA 1
ATOM 656 C C . GLY A 1 82 ? -12.688 -23.297 -9.852 1 91 82 GLY A C 1
ATOM 657 O O . GLY A 1 82 ? -12.305 -23.5 -8.695 1 91 82 GLY A O 1
ATOM 658 N N . SER A 1 83 ? -13.328 -24.172 -10.609 1 90.12 83 SER A N 1
ATOM 659 C CA . SER A 1 83 ? -13.781 -25.438 -10.031 1 90.12 83 SER A CA 1
ATOM 660 C C . SER A 1 83 ? -12.602 -26.328 -9.664 1 90.12 83 SER A C 1
ATOM 662 O O . SER A 1 83 ? -12.688 -27.141 -8.734 1 90.12 83 SER A O 1
ATOM 664 N N . SER A 1 84 ? -11.516 -26.156 -10.32 1 93.81 84 SER A N 1
ATOM 665 C CA . SER A 1 84 ? -10.328 -26.953 -10.055 1 93.81 84 SER A CA 1
ATOM 666 C C . SER A 1 84 ? -9.195 -26.094 -9.516 1 93.81 84 SER A C 1
ATOM 668 O O . SER A 1 84 ? -8.023 -26.344 -9.812 1 93.81 84 SER A O 1
ATOM 670 N N . GLY A 1 85 ? -9.586 -25.047 -8.766 1 95.25 85 GLY A N 1
ATOM 671 C CA . GLY A 1 85 ? -8.586 -24.125 -8.258 1 95.25 85 GLY A CA 1
ATOM 672 C C . GLY A 1 85 ? -7.621 -24.766 -7.281 1 95.25 85 GLY A C 1
ATOM 673 O O . GLY A 1 85 ? -6.438 -24.422 -7.262 1 95.25 85 GLY A O 1
ATOM 674 N N . LYS A 1 86 ? -8.094 -25.641 -6.41 1 94.81 86 LYS A N 1
ATOM 675 C CA . LYS A 1 86 ? -7.246 -26.328 -5.441 1 94.81 86 LYS A CA 1
ATOM 676 C C . LYS A 1 86 ? -6.188 -27.172 -6.141 1 94.81 86 LYS A C 1
ATOM 678 O O . LYS A 1 86 ? -5.004 -27.109 -5.801 1 94.81 86 LYS A O 1
ATOM 683 N N . GLU A 1 87 ? -6.652 -27.922 -7.113 1 95.56 87 GLU A N 1
ATOM 684 C CA . GLU A 1 87 ? -5.742 -28.766 -7.879 1 95.56 87 GLU A CA 1
ATOM 685 C C . GLU A 1 87 ? -4.73 -27.938 -8.656 1 95.56 87 GLU A C 1
ATOM 687 O O . GLU A 1 87 ? -3.555 -28.281 -8.742 1 95.56 87 GLU A O 1
ATOM 692 N N . ALA A 1 88 ? -5.23 -26.828 -9.18 1 96.12 88 ALA A N 1
ATOM 693 C CA . ALA A 1 88 ? -4.359 -25.953 -9.961 1 96.12 88 ALA A CA 1
ATOM 694 C C . ALA A 1 88 ? -3.256 -25.359 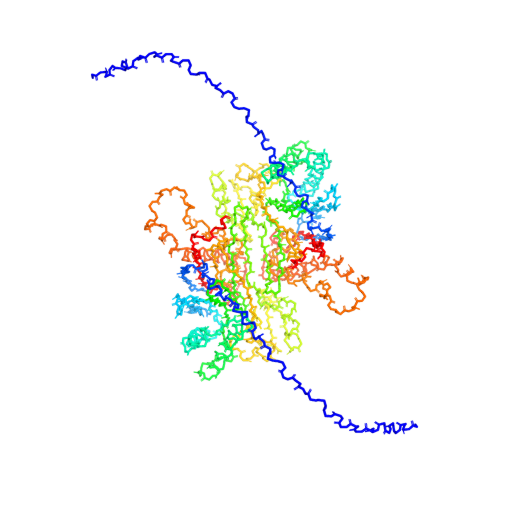-9.094 1 96.12 88 ALA A C 1
ATOM 696 O O . ALA A 1 88 ? -2.084 -25.375 -9.477 1 96.12 88 ALA A O 1
ATOM 697 N N . SER A 1 89 ? -3.629 -24.812 -7.965 1 97.56 89 SER A N 1
ATOM 698 C CA . SER A 1 89 ? -2.654 -24.188 -7.074 1 97.56 89 SER A CA 1
ATOM 699 C C . SER A 1 89 ? -1.649 -25.203 -6.551 1 97.56 89 SER A C 1
ATOM 701 O O . SER A 1 89 ? -0.446 -24.938 -6.52 1 97.56 89 SER A O 1
ATOM 703 N N . GLN A 1 90 ? -2.127 -26.359 -6.176 1 95.69 90 GLN A N 1
ATOM 704 C CA . GLN A 1 90 ? -1.235 -27.406 -5.672 1 95.69 90 GLN A CA 1
ATOM 705 C C . GLN A 1 90 ? -0.293 -27.891 -6.766 1 95.69 90 GLN A C 1
ATOM 707 O O . GLN A 1 90 ? 0.896 -28.109 -6.516 1 95.69 90 GLN A O 1
ATOM 712 N N . ALA A 1 91 ? -0.847 -28.141 -7.93 1 96.69 91 ALA A N 1
ATOM 713 C CA . ALA A 1 91 ? -0.017 -28.594 -9.039 1 96.69 91 ALA A CA 1
ATOM 714 C C . ALA A 1 91 ? 1.07 -27.578 -9.375 1 96.69 91 ALA A C 1
ATOM 716 O O . ALA A 1 91 ? 2.232 -27.953 -9.562 1 96.69 91 ALA A O 1
ATOM 717 N N . ALA A 1 92 ? 0.641 -26.312 -9.484 1 97.31 92 ALA A N 1
ATOM 718 C CA . ALA A 1 92 ? 1.623 -25.266 -9.75 1 97.31 92 ALA A CA 1
ATOM 719 C C . ALA A 1 92 ? 2.721 -25.25 -8.688 1 97.31 92 ALA A C 1
ATOM 721 O O . ALA A 1 92 ? 3.904 -25.156 -9.016 1 97.31 92 ALA A O 1
ATOM 722 N N . ASN A 1 93 ? 2.33 -25.297 -7.43 1 96.88 93 ASN A N 1
ATOM 723 C CA . ASN A 1 93 ? 3.256 -25.375 -6.305 1 96.88 93 ASN A CA 1
ATOM 724 C C . ASN A 1 93 ? 4.242 -26.531 -6.469 1 96.88 93 ASN A C 1
ATOM 726 O O . ASN A 1 93 ? 5.457 -26.328 -6.398 1 96.88 93 ASN A O 1
ATOM 730 N N . ASP A 1 94 ? 3.73 -27.703 -6.781 1 96.25 94 ASP A N 1
ATOM 731 C CA . ASP A 1 94 ? 4.547 -28.906 -6.938 1 96.25 94 ASP A CA 1
ATOM 732 C C . ASP A 1 94 ? 5.496 -28.781 -8.125 1 96.25 94 ASP A C 1
ATOM 734 O O . ASP A 1 94 ? 6.672 -29.125 -8.031 1 96.25 94 ASP A O 1
ATOM 738 N N . TYR A 1 95 ? 4.949 -28.328 -9.219 1 97.25 95 TYR A N 1
ATOM 739 C CA . TYR A 1 95 ? 5.742 -28.25 -10.438 1 97.25 95 TYR A CA 1
ATOM 740 C C . TYR A 1 95 ? 6.887 -27.266 -10.297 1 97.25 95 TYR A C 1
ATOM 742 O O . TYR A 1 95 ? 8.008 -27.531 -10.734 1 97.25 95 TYR A O 1
ATOM 750 N N . ILE A 1 96 ? 6.625 -26.109 -9.703 1 97.62 96 ILE A N 1
ATOM 751 C CA . ILE A 1 96 ? 7.668 -25.109 -9.547 1 97.62 96 ILE A CA 1
ATOM 752 C C . ILE A 1 96 ? 8.711 -25.594 -8.539 1 97.62 96 ILE A C 1
ATOM 754 O O . ILE A 1 96 ? 9.914 -25.453 -8.773 1 97.62 96 ILE A O 1
ATOM 758 N N . GLN A 1 97 ? 8.281 -26.141 -7.469 1 95.19 97 GLN A N 1
ATOM 759 C CA . GLN A 1 97 ? 9.203 -26.703 -6.488 1 95.19 97 GLN A CA 1
ATOM 760 C C . GLN A 1 97 ? 10.094 -27.766 -7.121 1 95.19 97 GLN A C 1
ATOM 762 O O . GLN A 1 97 ? 11.312 -27.781 -6.898 1 95.19 97 GLN A O 1
ATOM 767 N N . THR A 1 98 ? 9.469 -28.688 -7.859 1 95.38 98 THR A N 1
ATOM 768 C CA . THR A 1 98 ? 10.203 -29.75 -8.523 1 95.38 98 THR A CA 1
ATOM 769 C C . THR A 1 98 ? 11.211 -29.188 -9.516 1 95.38 98 THR A C 1
ATOM 771 O O . THR A 1 98 ? 12.336 -29.672 -9.625 1 95.38 98 THR A O 1
ATOM 774 N N . TYR A 1 99 ? 10.742 -28.188 -10.234 1 96.94 99 TYR A N 1
ATOM 775 C CA . TYR A 1 99 ? 11.648 -27.547 -11.18 1 96.94 99 TYR A CA 1
ATOM 776 C C . TYR A 1 99 ? 12.891 -27.016 -10.477 1 96.94 99 TYR A C 1
ATOM 778 O O . TYR A 1 99 ? 14.008 -27.188 -10.961 1 96.94 99 TYR A O 1
ATOM 786 N N . LEU A 1 100 ? 12.727 -26.344 -9.352 1 95.94 100 LEU A N 1
ATOM 787 C CA . LEU A 1 100 ? 13.844 -25.797 -8.586 1 95.94 100 LEU A CA 1
ATOM 788 C C . LEU A 1 100 ? 14.75 -26.906 -8.078 1 95.94 100 LEU A C 1
ATOM 790 O O . LEU A 1 100 ? 15.969 -26.828 -8.188 1 95.94 100 LEU A O 1
ATOM 794 N N . GLU A 1 101 ? 14.211 -27.953 -7.59 1 93.12 101 GLU A N 1
ATOM 795 C CA . GLU A 1 101 ? 14.961 -29.062 -7.012 1 93.12 101 GLU A CA 1
ATOM 796 C C . GLU A 1 101 ? 15.758 -29.812 -8.078 1 93.12 101 GLU A C 1
ATOM 798 O O . GLU A 1 101 ? 16.891 -30.25 -7.832 1 93.12 101 GLU A O 1
ATOM 803 N N . LYS A 1 102 ? 15.188 -29.969 -9.211 1 94.94 102 LYS A N 1
ATOM 804 C CA . LYS A 1 102 ? 15.828 -30.719 -10.289 1 94.94 102 LYS A CA 1
ATOM 805 C C . LYS A 1 102 ? 16.953 -29.906 -10.93 1 94.94 102 LYS A C 1
ATOM 807 O O . LYS A 1 102 ? 17.828 -30.469 -11.602 1 94.94 102 LYS A O 1
ATOM 812 N N . ASN A 1 103 ? 16.906 -28.609 -10.711 1 95.19 103 ASN A N 1
ATOM 813 C CA . ASN A 1 103 ? 17.891 -27.766 -11.375 1 95.19 103 ASN A CA 1
ATOM 814 C C . ASN A 1 103 ? 18.828 -27.109 -10.375 1 95.19 103 ASN A C 1
ATOM 816 O O . ASN A 1 103 ? 19.234 -25.969 -10.539 1 95.19 103 ASN A O 1
ATOM 820 N N . ASN A 1 104 ? 19.188 -27.859 -9.398 1 91.94 104 ASN A N 1
ATOM 821 C CA . ASN A 1 104 ? 20.078 -27.375 -8.352 1 91.94 104 ASN A CA 1
ATOM 822 C C . ASN A 1 104 ? 21.422 -26.922 -8.922 1 91.94 104 ASN A C 1
ATOM 824 O O . ASN A 1 104 ? 21.969 -25.891 -8.531 1 91.94 104 ASN A O 1
ATOM 828 N N . LYS A 1 105 ? 21.953 -27.766 -9.805 1 91.88 105 LYS A N 1
ATOM 829 C CA . LYS A 1 105 ? 23.25 -27.453 -10.398 1 91.88 105 LYS A CA 1
ATOM 830 C C . LYS A 1 105 ? 23.188 -26.156 -11.211 1 91.88 105 LYS A C 1
ATOM 832 O O . LYS A 1 105 ? 24.109 -25.344 -11.172 1 91.88 105 LYS A O 1
ATOM 837 N N . LYS A 1 106 ? 22.109 -26.062 -11.938 1 93.38 106 LYS A N 1
ATOM 838 C CA . LYS A 1 106 ? 21.922 -24.844 -12.727 1 93.38 106 LYS A CA 1
ATOM 839 C C . LYS A 1 106 ? 21.844 -23.609 -11.828 1 93.38 106 LYS A C 1
ATOM 841 O O . LYS A 1 106 ? 22.406 -22.562 -12.156 1 93.38 106 LYS A O 1
ATOM 846 N N . ILE A 1 107 ? 21.188 -23.688 -10.734 1 94.06 107 ILE A N 1
ATOM 847 C CA . ILE A 1 107 ? 21 -22.594 -9.805 1 94.06 107 ILE A CA 1
ATOM 848 C C . ILE A 1 107 ? 22.359 -22.125 -9.281 1 94.06 107 ILE A C 1
ATOM 850 O O . ILE A 1 107 ? 22.625 -20.922 -9.172 1 94.06 107 ILE A O 1
ATOM 854 N N . LYS A 1 108 ? 23.234 -23.078 -8.992 1 90.75 108 LYS A N 1
ATOM 855 C CA . LYS A 1 108 ? 24.578 -22.766 -8.484 1 90.75 108 LYS A CA 1
ATOM 856 C C . LYS A 1 108 ? 25.375 -21.984 -9.523 1 90.75 108 LYS A C 1
ATOM 858 O O . LYS A 1 108 ? 26.266 -21.203 -9.164 1 90.75 108 LYS A O 1
ATOM 863 N N . GLY A 1 109 ? 24.922 -22.156 -10.758 1 90.38 109 GLY A N 1
ATOM 864 C CA . GLY A 1 109 ? 25.672 -21.516 -11.828 1 90.38 109 GLY A CA 1
ATOM 865 C C . GLY A 1 109 ? 25.094 -20.172 -12.227 1 90.38 109 GLY A C 1
ATOM 866 O O . GLY A 1 109 ? 25.656 -19.469 -13.07 1 90.38 109 GLY A O 1
ATOM 867 N N . LEU A 1 110 ? 24 -19.734 -11.609 1 91.75 110 LEU A N 1
ATOM 868 C CA . LEU A 1 110 ? 23.406 -18.438 -11.922 1 91.75 110 LEU A CA 1
ATOM 869 C C . LEU A 1 110 ? 24.219 -17.312 -11.32 1 91.75 110 LEU A C 1
ATOM 871 O O . LEU A 1 110 ? 24.297 -17.172 -10.094 1 91.75 110 LEU A O 1
ATOM 875 N N . THR A 1 111 ? 24.766 -16.469 -12.18 1 90.5 111 THR A N 1
ATOM 876 C CA . THR A 1 111 ? 25.688 -15.477 -11.633 1 90.5 111 THR A CA 1
ATOM 877 C C . THR A 1 111 ? 25.234 -14.062 -11.984 1 90.5 111 THR A C 1
ATOM 879 O O . THR A 1 111 ? 25.703 -13.086 -11.398 1 90.5 111 THR A O 1
ATOM 882 N N . THR A 1 112 ? 24.312 -13.961 -12.906 1 93.25 112 THR A N 1
ATOM 883 C CA . THR A 1 112 ? 23.844 -12.641 -13.297 1 93.25 112 THR A CA 1
ATOM 884 C C . THR A 1 112 ? 22.359 -12.484 -13.016 1 93.25 112 THR A C 1
ATOM 886 O O . THR A 1 112 ? 21.625 -13.477 -12.938 1 93.25 112 THR A O 1
ATOM 889 N N . ASP A 1 113 ? 21.922 -11.242 -12.945 1 93.56 113 ASP A N 1
ATOM 890 C CA . ASP A 1 113 ? 20.484 -10.977 -12.766 1 93.56 113 ASP A CA 1
ATOM 891 C C . ASP A 1 113 ? 19.672 -11.508 -13.945 1 93.56 113 ASP A C 1
ATOM 893 O O . ASP A 1 113 ? 18.594 -12.062 -13.758 1 93.56 113 ASP A O 1
ATOM 897 N N . LYS A 1 114 ? 20.188 -11.336 -15.078 1 93.69 114 LYS A N 1
ATOM 898 C CA . LYS A 1 114 ? 19.484 -11.781 -16.281 1 93.69 114 LYS A CA 1
ATOM 899 C C . LYS A 1 114 ? 19.25 -13.281 -16.266 1 93.69 114 LYS A C 1
ATOM 901 O O . LYS A 1 114 ? 18.141 -13.742 -16.547 1 93.69 114 LYS A O 1
ATOM 906 N N . THR A 1 115 ? 20.281 -14.031 -15.938 1 95.38 115 THR A N 1
ATOM 907 C CA . THR A 1 115 ? 20.156 -15.484 -15.938 1 95.38 115 THR A CA 1
ATOM 908 C C . THR A 1 115 ? 19.234 -15.945 -14.805 1 95.38 115 THR A C 1
ATOM 910 O O . THR A 1 115 ? 18.484 -16.922 -14.961 1 95.38 115 THR A O 1
ATOM 913 N N . ARG A 1 116 ? 19.281 -15.281 -13.688 1 95.62 116 ARG A N 1
ATOM 914 C CA . ARG A 1 116 ? 18.406 -15.617 -12.57 1 95.62 116 ARG A CA 1
ATOM 915 C C . ARG A 1 116 ? 16.938 -15.344 -12.914 1 95.62 116 ARG A C 1
ATOM 917 O O . ARG A 1 116 ? 16.062 -16.156 -12.617 1 95.62 116 ARG A O 1
ATOM 924 N N . GLU A 1 117 ? 16.703 -14.227 -13.523 1 96.12 117 GLU A N 1
ATOM 925 C CA . GLU A 1 117 ? 15.352 -13.875 -13.953 1 96.12 117 GLU A CA 1
ATOM 926 C C . GLU A 1 117 ? 14.828 -14.867 -14.992 1 96.12 117 GLU A C 1
ATOM 928 O O . GLU A 1 117 ? 13.68 -15.289 -14.93 1 96.12 117 GLU A O 1
ATOM 933 N N . GLN A 1 118 ? 15.672 -15.195 -15.938 1 96.62 118 GLN A N 1
ATOM 934 C CA . GLN A 1 118 ? 15.297 -16.156 -16.969 1 96.62 118 GLN A CA 1
ATOM 935 C C . GLN A 1 118 ? 14.992 -17.531 -16.359 1 96.62 118 GLN A C 1
ATOM 937 O O . GLN A 1 118 ? 14.086 -18.219 -16.812 1 96.62 118 GLN A O 1
ATOM 942 N N . PHE A 1 119 ? 15.828 -17.859 -15.445 1 97.06 119 PHE A N 1
ATOM 943 C CA . PHE A 1 119 ? 15.617 -19.125 -14.758 1 97.06 119 PHE A CA 1
ATOM 944 C C . PHE A 1 119 ? 14.234 -19.172 -14.117 1 97.06 119 PHE A C 1
ATOM 946 O O . PHE A 1 119 ? 13.516 -20.156 -14.242 1 97.06 119 PHE A O 1
ATOM 953 N N . LEU A 1 120 ? 13.812 -18.062 -13.422 1 96.75 120 LEU A N 1
ATOM 954 C CA . LEU A 1 120 ? 12.516 -18 -12.758 1 96.75 120 LEU A CA 1
ATOM 955 C C . LEU A 1 120 ? 11.383 -18.016 -13.781 1 96.75 120 LEU A C 1
ATOM 957 O O . LEU A 1 120 ? 10.367 -18.672 -13.578 1 96.75 120 LEU A O 1
ATOM 961 N N . ARG A 1 121 ? 11.547 -17.266 -14.82 1 97.88 121 ARG A N 1
ATOM 962 C CA . ARG A 1 121 ? 10.547 -17.266 -15.883 1 97.88 121 ARG A CA 1
ATOM 963 C C . ARG A 1 121 ? 10.367 -18.672 -16.453 1 97.88 121 ARG A C 1
ATOM 965 O O . ARG A 1 121 ? 9.242 -19.078 -16.766 1 97.88 121 ARG A O 1
ATOM 972 N N . ALA A 1 122 ? 11.469 -19.375 -16.625 1 97.94 122 ALA A N 1
ATOM 973 C CA . ALA A 1 122 ? 11.422 -20.734 -17.156 1 97.94 122 ALA A CA 1
ATOM 974 C C . ALA A 1 122 ? 10.664 -21.656 -16.203 1 97.94 122 ALA A C 1
ATOM 976 O O . ALA A 1 122 ? 9.977 -22.578 -16.656 1 97.94 122 ALA A O 1
ATOM 977 N N . ALA A 1 123 ? 10.859 -21.469 -14.945 1 98 123 ALA A N 1
ATOM 978 C CA . ALA A 1 123 ? 10.141 -22.266 -13.969 1 98 123 ALA A CA 1
ATOM 979 C C . ALA A 1 123 ? 8.633 -22.125 -14.141 1 98 123 ALA A C 1
ATOM 981 O O . ALA A 1 123 ? 7.895 -23.109 -14.109 1 98 123 ALA A O 1
ATOM 982 N N . PHE A 1 124 ? 8.156 -20.906 -14.32 1 98.31 124 PHE A N 1
ATOM 983 C CA . PHE A 1 124 ? 6.734 -20.641 -14.484 1 98.31 124 PHE A CA 1
ATOM 984 C C . PHE A 1 124 ? 6.238 -21.172 -15.828 1 98.31 124 PHE A C 1
ATOM 986 O O . PHE A 1 124 ? 5.133 -21.703 -15.922 1 98.31 124 PHE A O 1
ATOM 993 N N . LYS A 1 125 ? 7.055 -20.984 -16.828 1 97.88 125 LYS A N 1
ATOM 994 C CA . LYS A 1 125 ? 6.703 -21.516 -18.141 1 97.88 125 LYS A CA 1
ATOM 995 C C . LYS A 1 125 ? 6.57 -23.031 -18.109 1 97.88 125 LYS A C 1
ATOM 997 O O . LYS A 1 125 ? 5.652 -23.594 -18.719 1 97.88 125 LYS A O 1
ATOM 1002 N N . SER A 1 126 ? 7.523 -23.641 -17.484 1 97.69 126 SER A N 1
ATOM 1003 C CA . SER A 1 126 ? 7.477 -25.094 -17.344 1 97.69 126 SER A CA 1
ATOM 1004 C C . SER A 1 126 ? 6.223 -25.531 -16.594 1 97.69 126 SER A C 1
ATOM 1006 O O . SER A 1 126 ? 5.574 -26.5 -16.984 1 97.69 126 SER A O 1
ATOM 1008 N N . ALA A 1 127 ? 5.918 -24.812 -15.508 1 97.5 127 ALA A N 1
ATOM 1009 C CA . ALA A 1 127 ? 4.719 -25.141 -14.742 1 97.5 127 ALA A CA 1
ATOM 1010 C C . ALA A 1 127 ? 3.465 -25.016 -15.602 1 97.5 127 ALA A C 1
ATOM 1012 O O . ALA A 1 127 ? 2.57 -25.859 -15.531 1 97.5 127 ALA A O 1
ATOM 1013 N N . GLU A 1 128 ? 3.375 -23.953 -16.391 1 96.69 128 GLU A N 1
ATOM 1014 C CA . GLU A 1 128 ? 2.252 -23.75 -17.297 1 96.69 128 GLU A CA 1
ATOM 1015 C C . GLU A 1 128 ? 2.115 -24.922 -18.281 1 96.69 128 GLU A C 1
ATOM 1017 O O . GLU A 1 128 ? 1.01 -25.406 -18.516 1 96.69 128 GLU A O 1
ATOM 1022 N N . SER A 1 129 ? 3.186 -25.328 -18.875 1 95.5 129 SER A N 1
ATOM 1023 C CA . SER A 1 129 ? 3.197 -26.438 -19.828 1 95.5 129 SER A CA 1
ATOM 1024 C C . SER A 1 129 ? 2.736 -27.734 -19.172 1 95.5 129 SER A C 1
ATOM 1026 O O . SER A 1 129 ? 1.957 -28.5 -19.75 1 95.5 129 SER A O 1
ATOM 1028 N N . LYS A 1 130 ? 3.199 -27.953 -18.016 1 95 130 LYS A N 1
ATOM 1029 C CA . LYS A 1 130 ? 2.84 -29.188 -17.312 1 95 130 LYS A CA 1
ATOM 1030 C C . LYS A 1 130 ? 1.372 -29.172 -16.891 1 95 130 LYS A C 1
ATOM 1032 O O . LYS A 1 130 ? 0.716 -30.203 -16.859 1 95 130 LYS A O 1
ATOM 1037 N N . LEU A 1 131 ? 0.922 -27.984 -16.5 1 92.25 131 LEU A N 1
ATOM 1038 C CA . LEU A 1 131 ? -0.49 -27.859 -16.156 1 92.25 131 LEU A CA 1
ATOM 1039 C C . LEU A 1 131 ? -1.374 -28.25 -17.328 1 92.25 131 LEU A C 1
ATOM 1041 O O . LEU A 1 131 ? -2.396 -28.922 -17.156 1 92.25 131 LEU A O 1
ATOM 1045 N N . LYS A 1 132 ? -1.031 -27.906 -18.484 1 87 132 LYS A N 1
ATOM 1046 C CA . LYS A 1 132 ? -1.778 -28.203 -19.703 1 87 132 LYS A CA 1
ATOM 1047 C C . LYS A 1 132 ? -1.862 -29.719 -19.953 1 87 132 LYS A C 1
ATOM 1049 O O . LYS A 1 132 ? -2.85 -30.203 -20.5 1 87 132 LYS A O 1
ATOM 1054 N N . SER A 1 133 ? -0.868 -30.359 -19.484 1 88 133 SER A N 1
ATOM 1055 C CA . SER A 1 133 ? -0.796 -31.797 -19.734 1 88 133 SER A CA 1
ATOM 1056 C C . SER A 1 133 ? -1.231 -32.594 -18.531 1 88 133 SER A C 1
ATOM 1058 O O . SER A 1 133 ? -1.192 -33.844 -18.547 1 88 133 SER A O 1
ATOM 1060 N N . SER A 1 134 ? -1.581 -32.031 -17.422 1 86.69 134 SER A N 1
ATOM 1061 C CA . SER A 1 134 ? -1.814 -32.688 -16.141 1 86.69 134 SER A CA 1
ATOM 1062 C C . SER A 1 134 ? -3.158 -33.406 -16.125 1 86.69 134 SER A C 1
ATOM 1064 O O . SER A 1 134 ? -3.391 -34.281 -15.289 1 86.69 134 SER A O 1
ATOM 1066 N N . GLY A 1 135 ? -4.066 -33.188 -17.078 1 85.31 135 GLY A N 1
ATOM 1067 C CA . GLY A 1 135 ? -5.41 -33.75 -17.062 1 85.31 135 GLY A CA 1
ATOM 1068 C C . GLY A 1 135 ? -6.371 -32.938 -16.188 1 85.31 135 GLY A C 1
ATOM 1069 O O . GLY A 1 135 ? -7.578 -33.219 -16.203 1 85.31 135 GLY A O 1
ATOM 1070 N N . ILE A 1 136 ? -5.852 -32.062 -15.375 1 86.12 136 ILE A N 1
ATOM 1071 C CA . ILE A 1 136 ? -6.691 -31.141 -14.602 1 86.12 136 ILE A CA 1
ATOM 1072 C C . ILE A 1 136 ? -7.504 -30.266 -15.547 1 86.12 136 ILE A C 1
ATOM 1074 O O . ILE A 1 136 ? -6.992 -29.797 -16.562 1 86.12 136 ILE A O 1
ATOM 1078 N N . ASP A 1 137 ? -8.797 -30.141 -15.328 1 88.25 137 ASP A N 1
ATOM 1079 C CA . ASP A 1 137 ? -9.602 -29.234 -16.141 1 88.25 137 ASP A CA 1
ATOM 1080 C C . ASP A 1 137 ? -9.289 -27.766 -15.812 1 88.25 137 ASP A C 1
ATOM 1082 O O . ASP A 1 137 ? -9.938 -27.172 -14.945 1 88.25 137 ASP A O 1
ATOM 1086 N N . TYR A 1 138 ? -8.445 -27.25 -16.578 1 87.81 138 TYR A N 1
ATOM 1087 C CA . TYR A 1 138 ? -8.016 -25.891 -16.297 1 87.81 138 TYR A CA 1
ATOM 1088 C C . TYR A 1 138 ? -8.617 -24.922 -17.312 1 87.81 138 TYR A C 1
ATOM 1090 O O . TYR A 1 138 ? -8.078 -23.828 -17.547 1 87.81 138 TYR A O 1
ATOM 1098 N N . SER A 1 139 ? -9.617 -25.375 -18.031 1 88.12 139 SER A N 1
ATOM 1099 C CA . SER A 1 139 ? -10.242 -24.5 -19 1 88.12 139 SER A CA 1
ATOM 1100 C C . SER A 1 139 ? -10.727 -23.203 -18.359 1 88.12 139 SER A C 1
ATOM 1102 O O . SER A 1 139 ? -10.492 -22.109 -18.891 1 88.12 139 SER A O 1
ATOM 1104 N N . ASN A 1 140 ? -11.375 -23.328 -17.172 1 89.94 140 ASN A N 1
ATOM 1105 C CA . ASN A 1 140 ? -11.875 -22.156 -16.453 1 89.94 140 ASN A CA 1
ATOM 1106 C C . ASN A 1 140 ? -11.312 -22.094 -15.031 1 89.94 140 ASN A C 1
ATOM 1108 O O . ASN A 1 140 ? -11.945 -21.547 -14.133 1 89.94 140 ASN A O 1
ATOM 1112 N N . SER A 1 141 ? -10.211 -22.797 -14.852 1 93.12 141 SER A N 1
ATOM 1113 C CA . SER A 1 141 ? -9.562 -22.828 -13.547 1 93.12 141 SER A CA 1
ATOM 1114 C C . SER A 1 141 ? -8.078 -22.484 -13.664 1 93.12 141 SER A C 1
ATOM 1116 O O . SER A 1 141 ? -7.473 -22.688 -14.719 1 93.12 141 SER A O 1
ATOM 1118 N N . GLY A 1 142 ? -7.566 -21.969 -12.648 1 96 142 GLY A N 1
ATOM 1119 C CA . GLY A 1 142 ? -6.16 -21.609 -12.602 1 96 142 GLY A CA 1
ATOM 1120 C C . GLY A 1 142 ? -5.703 -21.156 -11.227 1 96 142 GLY A C 1
ATOM 1121 O O . GLY A 1 142 ? -6.359 -21.438 -10.227 1 96 142 GLY A O 1
ATOM 1122 N N . THR A 1 143 ? -4.508 -20.547 -11.203 1 97.94 143 THR A N 1
ATOM 1123 C CA . THR A 1 143 ? -3.984 -20.047 -9.93 1 97.94 143 THR A CA 1
ATOM 1124 C C . THR A 1 143 ? -3.092 -18.828 -10.156 1 97.94 143 THR A C 1
ATOM 1126 O O . THR A 1 143 ? -2.344 -18.781 -11.133 1 97.94 143 THR A O 1
ATOM 1129 N N . CYS A 1 144 ? -3.254 -17.828 -9.281 1 98.31 144 CYS A N 1
ATOM 1130 C CA . CYS A 1 144 ? -2.252 -16.781 -9.125 1 98.31 144 CYS A CA 1
ATOM 1131 C C . CYS A 1 144 ? -1.035 -17.297 -8.367 1 98.31 144 CYS A C 1
ATOM 1133 O O . CYS A 1 144 ? -1.033 -18.438 -7.887 1 98.31 144 CYS A O 1
ATOM 1135 N N . SER A 1 145 ? 0.065 -16.453 -8.391 1 98.62 145 SER A N 1
ATOM 1136 C CA . SER A 1 145 ? 1.262 -16.844 -7.652 1 98.62 145 SER A CA 1
ATOM 1137 C C . SER A 1 145 ? 2.082 -15.617 -7.254 1 98.62 145 SER A C 1
ATOM 1139 O O . SER A 1 145 ? 2.219 -14.68 -8.039 1 98.62 145 SER A O 1
ATOM 1141 N N . ILE A 1 146 ? 2.498 -15.562 -6.051 1 98.81 146 ILE A N 1
ATOM 1142 C CA . ILE A 1 146 ? 3.564 -14.68 -5.598 1 98.81 146 ILE A CA 1
ATOM 1143 C C . ILE A 1 146 ? 4.711 -15.508 -5.02 1 98.81 146 ILE A C 1
ATOM 1145 O O . ILE A 1 146 ? 4.527 -16.234 -4.039 1 98.81 146 ILE A O 1
ATOM 1149 N N . ALA A 1 147 ? 5.891 -15.445 -5.684 1 98.69 147 ALA A N 1
ATOM 1150 C CA . ALA A 1 147 ? 7.02 -16.297 -5.297 1 98.69 147 ALA A CA 1
ATOM 1151 C C . ALA A 1 147 ? 8.266 -15.453 -5.023 1 98.69 147 ALA A C 1
ATOM 1153 O O . ALA A 1 147 ? 8.531 -14.477 -5.734 1 98.69 147 ALA A O 1
ATOM 1154 N N . ILE A 1 148 ? 8.93 -15.844 -4.027 1 98.69 148 ILE A N 1
ATOM 1155 C CA . ILE A 1 148 ? 10.188 -15.203 -3.645 1 98.69 148 ILE A CA 1
ATOM 1156 C C . ILE A 1 148 ? 11.336 -16.203 -3.793 1 98.69 148 ILE A C 1
ATOM 1158 O O . ILE A 1 148 ? 11.289 -17.297 -3.232 1 98.69 148 ILE A O 1
ATOM 1162 N N . PHE A 1 149 ? 12.344 -15.859 -4.609 1 98.06 149 PHE A N 1
ATOM 1163 C CA . PHE A 1 149 ? 13.586 -16.609 -4.773 1 98.06 149 PHE A CA 1
ATOM 1164 C C . PHE A 1 149 ? 14.781 -15.797 -4.309 1 98.06 149 PHE A C 1
ATOM 1166 O O . PHE A 1 149 ? 15.062 -14.734 -4.859 1 98.06 149 PHE A O 1
ATOM 1173 N N . ILE A 1 150 ? 15.453 -16.281 -3.252 1 97.31 150 ILE A N 1
ATOM 1174 C CA . ILE A 1 150 ? 16.625 -15.586 -2.723 1 97.31 150 ILE A CA 1
ATOM 1175 C C . ILE A 1 150 ? 17.875 -16.406 -2.998 1 97.31 150 ILE A C 1
ATOM 1177 O O . ILE A 1 150 ? 17.953 -17.578 -2.635 1 97.31 150 ILE A O 1
ATOM 1181 N N . GLN A 1 151 ? 18.812 -15.875 -3.643 1 95.5 151 GLN A N 1
ATOM 1182 C CA . GLN A 1 151 ? 20.156 -16.422 -3.791 1 95.5 151 GLN A CA 1
ATOM 1183 C C . GLN A 1 151 ? 21.203 -15.484 -3.176 1 95.5 151 GLN A C 1
ATOM 1185 O O . GLN A 1 151 ? 21.406 -14.367 -3.66 1 95.5 151 GLN A O 1
ATOM 1190 N N . LYS A 1 152 ? 21.828 -16.031 -2.18 1 93.62 152 LYS A N 1
ATOM 1191 C CA . LYS A 1 152 ? 22.672 -15.18 -1.346 1 93.62 152 LYS A CA 1
ATOM 1192 C C . LYS A 1 152 ? 21.859 -14.039 -0.745 1 93.62 152 LYS A C 1
ATOM 1194 O O . LYS A 1 152 ? 20.859 -14.273 -0.061 1 93.62 152 LYS A O 1
ATOM 1199 N N . ASN A 1 153 ? 22.203 -12.758 -1.114 1 95.19 153 ASN A N 1
ATOM 1200 C CA . ASN A 1 153 ? 21.422 -11.656 -0.571 1 95.19 153 ASN A CA 1
ATOM 1201 C C . ASN A 1 153 ? 20.625 -10.93 -1.663 1 95.19 153 ASN A C 1
ATOM 1203 O O . ASN A 1 153 ? 20.234 -9.781 -1.49 1 95.19 153 ASN A O 1
ATOM 1207 N N . ILE A 1 154 ? 20.5 -11.609 -2.717 1 95.81 154 ILE A N 1
ATOM 1208 C CA . ILE A 1 154 ? 19.719 -11.047 -3.805 1 95.81 154 ILE A CA 1
ATOM 1209 C C . ILE A 1 154 ? 18.344 -11.719 -3.855 1 95.81 154 ILE A C 1
ATOM 1211 O O . ILE A 1 154 ? 18.266 -12.945 -3.955 1 95.81 154 ILE A O 1
ATOM 1215 N N . CYS A 1 155 ? 17.297 -10.922 -3.871 1 97.44 155 CYS A N 1
ATOM 1216 C CA . CYS A 1 155 ? 15.93 -11.406 -3.781 1 97.44 155 CYS A CA 1
ATOM 1217 C C . CYS A 1 155 ? 15.164 -11.109 -5.066 1 97.44 155 CYS A C 1
ATOM 1219 O O . CYS A 1 155 ? 15.148 -9.977 -5.539 1 97.44 155 CYS A O 1
ATOM 1221 N N . TYR A 1 156 ? 14.617 -12.102 -5.633 1 97.62 156 TYR A N 1
ATOM 1222 C CA . TYR A 1 156 ? 13.766 -11.969 -6.816 1 97.62 156 TYR A CA 1
ATOM 1223 C C . TYR A 1 156 ? 12.312 -12.273 -6.477 1 97.62 156 TYR A C 1
ATOM 1225 O O . TYR A 1 156 ? 12.008 -13.305 -5.871 1 97.62 156 TYR A O 1
ATOM 1233 N N . ILE A 1 157 ? 11.422 -11.328 -6.891 1 98.12 157 ILE A N 1
ATOM 1234 C CA . ILE A 1 157 ? 9.984 -11.477 -6.688 1 98.12 157 ILE A CA 1
ATOM 1235 C C . ILE A 1 157 ? 9.297 -11.781 -8.016 1 98.12 157 ILE A C 1
ATOM 1237 O O . ILE A 1 157 ? 9.391 -11 -8.969 1 98.12 157 ILE A O 1
ATOM 1241 N N . ALA A 1 158 ? 8.758 -12.906 -8.109 1 98.38 158 ALA A N 1
ATOM 1242 C CA . ALA A 1 158 ? 7.961 -13.258 -9.281 1 98.38 158 ALA A CA 1
ATOM 1243 C C . ALA A 1 158 ? 6.469 -13.172 -8.977 1 98.38 158 ALA A C 1
ATOM 1245 O O . ALA A 1 158 ? 5.926 -14 -8.25 1 98.38 158 ALA A O 1
ATOM 1246 N N . ASN A 1 159 ? 5.828 -12.164 -9.57 1 98.19 159 ASN A N 1
ATOM 1247 C CA . ASN A 1 159 ? 4.406 -11.922 -9.336 1 98.19 159 ASN A CA 1
ATOM 1248 C C . ASN A 1 159 ? 3.562 -12.32 -10.547 1 98.19 159 ASN A C 1
ATOM 1250 O O . ASN A 1 159 ? 3.895 -11.969 -11.68 1 98.19 159 ASN A O 1
ATOM 1254 N N . LEU A 1 160 ? 2.562 -13.07 -10.328 1 98.5 160 LEU A N 1
ATOM 1255 C CA . LEU A 1 160 ? 1.582 -13.469 -11.328 1 98.5 160 LEU A CA 1
ATOM 1256 C C . LEU A 1 160 ? 0.171 -13.445 -10.75 1 98.5 160 LEU A C 1
ATOM 1258 O O . LEU A 1 160 ? -0.302 -14.445 -10.211 1 98.5 160 LEU A O 1
ATOM 1262 N N . GLY A 1 161 ? -0.486 -12.273 -10.938 1 98 161 GLY A N 1
ATOM 1263 C CA . GLY A 1 161 ? -1.827 -12.125 -10.398 1 98 161 GLY A CA 1
ATOM 1264 C C . GLY A 1 161 ? -1.939 -11.008 -9.375 1 98 161 GLY A C 1
ATOM 1265 O O . GLY A 1 161 ? -1.346 -9.945 -9.555 1 98 161 GLY A O 1
ATOM 1266 N N . ASP A 1 162 ? -2.82 -11.273 -8.32 1 96.5 162 ASP A N 1
ATOM 1267 C CA . ASP A 1 162 ? -3.098 -10.148 -7.422 1 96.5 162 ASP A CA 1
ATOM 1268 C C . ASP A 1 162 ? -2.752 -10.5 -5.977 1 96.5 162 ASP A C 1
ATOM 1270 O O . ASP A 1 162 ? -3.328 -9.945 -5.043 1 96.5 162 ASP A O 1
ATOM 1274 N N . SER A 1 163 ? -1.971 -11.594 -5.781 1 97.75 163 SER A N 1
ATOM 1275 C CA . SER A 1 163 ? -1.256 -11.711 -4.512 1 97.75 163 SER A CA 1
ATOM 1276 C C . SER A 1 163 ? -0.161 -10.656 -4.398 1 97.75 163 SER A C 1
ATOM 1278 O O . SER A 1 163 ? 0.133 -9.953 -5.363 1 97.75 163 SER A O 1
ATOM 1280 N N . ARG A 1 164 ? 0.419 -10.516 -3.127 1 97.56 164 ARG A N 1
ATOM 1281 C CA . ARG A 1 164 ? 1.311 -9.367 -2.963 1 97.56 164 ARG A CA 1
ATOM 1282 C C . ARG A 1 164 ? 2.469 -9.703 -2.033 1 97.56 164 ARG A C 1
ATOM 1284 O O . ARG A 1 164 ? 2.344 -10.57 -1.163 1 97.56 164 ARG A O 1
ATOM 1291 N N . ALA A 1 165 ? 3.609 -9.055 -2.311 1 98.38 165 ALA A N 1
ATOM 1292 C CA . ALA A 1 165 ? 4.785 -9.117 -1.448 1 98.38 165 ALA A CA 1
ATOM 1293 C C . ALA A 1 165 ? 5.141 -7.742 -0.897 1 98.38 165 ALA A C 1
ATOM 1295 O O . ALA A 1 165 ? 5.137 -6.75 -1.634 1 98.38 165 ALA A O 1
ATOM 1296 N N . VAL A 1 166 ? 5.41 -7.695 0.404 1 97.94 166 VAL A N 1
ATOM 1297 C CA . VAL A 1 166 ? 5.777 -6.445 1.062 1 97.94 166 VAL A CA 1
ATOM 1298 C C . VAL A 1 166 ? 7.02 -6.656 1.924 1 97.94 166 VAL A C 1
ATOM 1300 O O . VAL A 1 166 ? 7.133 -7.668 2.623 1 97.94 166 VAL A O 1
ATOM 1303 N N . LEU A 1 167 ? 7.996 -5.699 1.831 1 97.94 167 LEU A N 1
ATOM 1304 C CA . LEU A 1 167 ? 9.227 -5.719 2.613 1 97.94 167 LEU A CA 1
ATOM 1305 C C . LEU A 1 167 ? 9.211 -4.629 3.678 1 97.94 167 LEU A C 1
ATOM 1307 O O . LEU A 1 167 ? 8.797 -3.5 3.41 1 97.94 167 LEU A O 1
ATOM 1311 N N . PHE A 1 168 ? 9.578 -4.988 4.883 1 96.56 168 PHE A N 1
ATOM 1312 C CA . PHE A 1 168 ? 9.812 -3.986 5.914 1 96.56 168 PHE A CA 1
ATOM 1313 C C . PHE A 1 168 ? 11.305 -3.682 6.047 1 96.56 168 PHE A C 1
ATOM 1315 O O . PHE A 1 168 ? 12.102 -4.57 6.352 1 96.56 168 PHE A O 1
ATOM 1322 N N . ARG A 1 169 ? 11.688 -2.447 5.773 1 94 169 ARG A N 1
ATOM 1323 C CA . ARG A 1 169 ? 13.047 -1.948 5.93 1 94 169 ARG A CA 1
ATOM 1324 C C . ARG A 1 169 ? 13.141 -0.948 7.078 1 94 169 ARG A C 1
ATOM 1326 O O . ARG A 1 169 ? 12.336 -0.014 7.156 1 94 169 ARG A O 1
ATOM 1333 N N . GLN A 1 170 ? 14.102 -1.191 7.922 1 91.44 170 GLN A N 1
ATOM 1334 C CA . GLN A 1 170 ? 14.258 -0.322 9.086 1 91.44 170 GLN A CA 1
ATOM 1335 C C . GLN A 1 170 ? 15.711 0.115 9.25 1 91.44 170 GLN A C 1
ATOM 1337 O O . GLN A 1 170 ? 16.609 -0.721 9.289 1 91.44 170 GLN A O 1
ATOM 1342 N N . THR A 1 171 ? 15.906 1.324 9.281 1 86.25 171 THR A N 1
ATOM 1343 C CA . THR A 1 171 ? 17.172 1.909 9.703 1 86.25 171 THR A CA 1
ATOM 1344 C C . THR A 1 171 ? 17 2.65 11.023 1 86.25 171 THR A C 1
ATOM 1346 O O . THR A 1 171 ? 15.938 2.605 11.641 1 86.25 171 THR A O 1
ATOM 1349 N N . ASN A 1 172 ? 18.078 3.225 11.461 1 81.06 172 ASN A N 1
ATOM 1350 C CA . ASN A 1 172 ? 18 4.023 12.68 1 81.06 172 ASN A CA 1
ATOM 1351 C C . ASN A 1 172 ? 17.062 5.215 12.508 1 81.06 172 ASN A C 1
ATOM 1353 O O . ASN A 1 172 ? 16.531 5.738 13.484 1 81.06 172 ASN A O 1
ATOM 1357 N N . LYS A 1 173 ? 16.859 5.516 11.266 1 80.69 173 LYS A N 1
ATOM 1358 C CA . LYS A 1 173 ? 16.125 6.762 11.023 1 80.69 173 LYS A CA 1
ATOM 1359 C C . LYS A 1 173 ? 14.828 6.496 10.273 1 80.69 173 LYS A C 1
ATOM 1361 O O . LYS A 1 173 ? 13.93 7.344 10.266 1 80.69 173 LYS A O 1
ATOM 1366 N N . GLU A 1 174 ? 14.758 5.305 9.688 1 85.06 174 GLU A N 1
ATOM 1367 C CA . GLU A 1 174 ? 13.648 5.121 8.75 1 85.06 174 GLU A CA 1
ATOM 1368 C C . GLU A 1 174 ? 12.945 3.785 8.984 1 85.06 174 GLU A C 1
ATOM 1370 O O . GLU A 1 174 ? 13.594 2.785 9.305 1 85.06 174 GLU A O 1
ATOM 1375 N N . LYS A 1 175 ? 11.57 3.838 9 1 88.12 175 LYS A N 1
ATOM 1376 C CA . LYS A 1 175 ? 10.734 2.646 8.898 1 88.12 175 LYS A CA 1
ATOM 1377 C C . LYS A 1 175 ? 9.891 2.672 7.629 1 88.12 175 LYS A C 1
ATOM 1379 O O . LYS A 1 175 ? 9.023 3.537 7.473 1 88.12 175 LYS A O 1
ATOM 1384 N N . LEU A 1 176 ? 10.18 1.707 6.758 1 90.81 176 LEU A N 1
ATOM 1385 C CA . LEU A 1 176 ? 9.578 1.771 5.434 1 90.81 176 LEU A CA 1
ATOM 1386 C C . LEU A 1 176 ? 8.875 0.46 5.086 1 90.81 176 LEU A C 1
ATOM 1388 O O . LEU A 1 176 ? 9.445 -0.618 5.281 1 90.81 176 LEU A O 1
ATOM 1392 N N . ALA A 1 177 ? 7.527 0.564 4.695 1 93.69 177 ALA A N 1
ATOM 1393 C CA . ALA A 1 177 ? 6.867 -0.549 4.02 1 93.69 177 ALA A CA 1
ATOM 1394 C C . ALA A 1 177 ? 7.051 -0.457 2.508 1 93.69 177 ALA A C 1
ATOM 1396 O O . ALA A 1 177 ? 6.578 0.492 1.875 1 93.69 177 ALA A O 1
ATOM 1397 N N . ILE A 1 178 ? 7.766 -1.432 1.963 1 94.69 178 ILE A N 1
ATOM 1398 C CA . ILE A 1 178 ? 8.109 -1.39 0.546 1 94.69 178 ILE A CA 1
ATOM 1399 C C . ILE A 1 178 ? 7.324 -2.457 -0.209 1 94.69 178 ILE A C 1
ATOM 1401 O O . ILE A 1 178 ? 7.473 -3.652 0.055 1 94.69 178 ILE A O 1
ATOM 1405 N N . GLU A 1 179 ? 6.445 -2.023 -1.101 1 95.5 179 GLU A N 1
ATOM 1406 C CA . GLU A 1 179 ? 5.766 -2.994 -1.955 1 95.5 179 GLU A CA 1
ATOM 1407 C C . GLU A 1 179 ? 6.711 -3.545 -3.021 1 95.5 179 GLU A C 1
ATOM 1409 O O . GLU A 1 179 ? 7.301 -2.781 -3.789 1 95.5 179 GLU A O 1
ATOM 1414 N N . LEU A 1 180 ? 6.816 -4.879 -3.039 1 96.19 180 LEU A N 1
ATOM 1415 C CA . LEU A 1 180 ? 7.77 -5.547 -3.918 1 96.19 180 LEU A CA 1
ATOM 1416 C C . LEU A 1 180 ? 7.082 -6.059 -5.18 1 96.19 180 LEU A C 1
ATOM 1418 O O . LEU A 1 180 ? 7.738 -6.609 -6.066 1 96.19 180 LEU A O 1
ATOM 1422 N N . SER A 1 181 ? 5.793 -5.914 -5.23 1 95.19 181 SER A N 1
ATOM 1423 C CA . SER A 1 181 ? 5.008 -6.324 -6.391 1 95.19 181 SER A CA 1
ATOM 1424 C C . SER A 1 181 ? 3.828 -5.391 -6.621 1 95.19 181 SER A C 1
ATOM 1426 O O . SER A 1 181 ? 3.451 -4.625 -5.73 1 95.19 181 SER A O 1
ATOM 1428 N N . TYR A 1 182 ? 3.371 -5.477 -7.852 1 91.5 182 TYR A N 1
ATOM 1429 C CA . TYR A 1 182 ? 2.191 -4.711 -8.242 1 91.5 182 TYR A CA 1
ATOM 1430 C C . TYR A 1 182 ? 1.078 -5.633 -8.719 1 91.5 182 TYR A C 1
ATOM 1432 O O . TYR A 1 182 ? 1.278 -6.434 -9.641 1 91.5 182 TYR A O 1
ATOM 1440 N N . ASP A 1 183 ? -0.087 -5.445 -8.102 1 94.94 183 ASP A N 1
ATOM 1441 C CA . ASP A 1 183 ? -1.203 -6.336 -8.406 1 94.94 183 ASP A CA 1
ATOM 1442 C C . ASP A 1 183 ? -1.612 -6.227 -9.875 1 94.94 183 ASP A C 1
ATOM 1444 O O . ASP A 1 183 ? -1.798 -5.125 -10.391 1 94.94 183 ASP A O 1
ATOM 1448 N N . HIS A 1 184 ? -1.8 -7.375 -10.484 1 96.12 184 HIS A N 1
ATOM 1449 C CA . HIS A 1 184 ? -2.27 -7.391 -11.859 1 96.12 184 HIS A CA 1
ATOM 1450 C C . HIS A 1 184 ? -3.791 -7.316 -11.93 1 96.12 184 HIS A C 1
ATOM 1452 O O . HIS A 1 184 ? -4.449 -8.289 -12.305 1 96.12 184 HIS A O 1
ATOM 1458 N N . LYS A 1 185 ? -4.277 -6.152 -11.633 1 93.38 185 LYS A N 1
ATOM 1459 C CA . LYS A 1 185 ? -5.711 -5.879 -11.688 1 93.38 185 LYS A CA 1
ATOM 1460 C C . LYS A 1 185 ? -6.121 -5.383 -13.07 1 93.38 185 LYS A C 1
ATOM 1462 O O . LYS A 1 185 ? -5.32 -4.773 -13.781 1 93.38 185 LYS A O 1
ATOM 1467 N N . PRO A 1 186 ? -7.449 -5.582 -13.406 1 92.56 186 PRO A N 1
ATOM 1468 C CA . PRO A 1 186 ? -7.922 -5.109 -14.711 1 92.56 186 PRO A CA 1
ATOM 1469 C C . PRO A 1 186 ? -7.809 -3.596 -14.867 1 92.56 186 PRO A C 1
ATOM 1471 O O . PRO A 1 186 ? -7.793 -3.088 -15.992 1 92.56 186 PRO A O 1
ATOM 1474 N N . THR A 1 187 ? -7.719 -2.932 -13.766 1 84.5 187 THR A N 1
ATOM 1475 C CA . THR A 1 187 ? -7.711 -1.474 -13.812 1 84.5 187 THR A CA 1
ATOM 1476 C C . THR A 1 187 ? -6.289 -0.948 -13.977 1 84.5 187 THR A C 1
ATOM 1478 O O . THR A 1 187 ? -6.086 0.24 -14.242 1 84.5 187 THR A O 1
ATOM 1481 N N . ARG A 1 188 ? -5.258 -1.774 -13.781 1 86.62 188 ARG A N 1
ATOM 1482 C CA . ARG A 1 188 ? -3.889 -1.34 -14.031 1 86.62 188 ARG A CA 1
ATOM 1483 C C . ARG A 1 188 ? -3.682 -0.995 -15.5 1 86.62 188 ARG A C 1
ATOM 1485 O O . ARG A 1 188 ? -3.996 -1.797 -16.375 1 86.62 188 ARG A O 1
ATOM 1492 N N . PRO A 1 189 ? -3.172 0.174 -15.828 1 81.19 189 PRO A N 1
ATOM 1493 C CA . PRO A 1 189 ? -3.211 0.705 -17.188 1 81.19 189 PRO A CA 1
ATOM 1494 C C . PRO A 1 189 ? -2.625 -0.262 -18.219 1 81.19 189 PRO A C 1
ATOM 1496 O O . PRO A 1 189 ? -3.229 -0.493 -19.266 1 81.19 189 PRO A O 1
ATOM 1499 N N . ASP A 1 190 ? -1.432 -0.88 -17.969 1 86.88 190 ASP A N 1
ATOM 1500 C CA . ASP A 1 190 ? -0.813 -1.772 -18.938 1 86.88 190 ASP A CA 1
ATOM 1501 C C . ASP A 1 190 ? -1.603 -3.072 -19.062 1 86.88 190 ASP A C 1
ATOM 1503 O O . ASP A 1 190 ? -1.757 -3.602 -20.172 1 86.88 190 ASP A O 1
ATOM 1507 N N . GLU A 1 191 ? -2.146 -3.551 -17.984 1 93.94 191 GLU A N 1
ATOM 1508 C CA . GLU A 1 191 ? -2.984 -4.746 -18.016 1 93.94 191 GLU A CA 1
ATOM 1509 C C . GLU A 1 191 ? -4.293 -4.484 -18.75 1 93.94 191 GLU A C 1
ATOM 1511 O O . GLU A 1 191 ? -4.73 -5.301 -19.578 1 93.94 191 GLU A O 1
ATOM 1516 N N . ARG A 1 192 ? -4.855 -3.361 -18.453 1 90.81 192 ARG A N 1
ATOM 1517 C CA . ARG A 1 192 ? -6.113 -2.949 -19.062 1 90.81 192 ARG A CA 1
ATOM 1518 C C . ARG A 1 192 ? -5.977 -2.871 -20.578 1 90.81 192 ARG A C 1
ATOM 1520 O O . ARG A 1 192 ? -6.836 -3.373 -21.312 1 90.81 192 ARG A O 1
ATOM 1527 N N . GLU A 1 193 ? -4.973 -2.172 -21.031 1 91.25 193 GLU A N 1
ATOM 1528 C CA . GLU A 1 193 ? -4.746 -2.01 -22.453 1 91.25 193 GLU A CA 1
ATOM 1529 C C . GLU A 1 193 ? -4.629 -3.363 -23.156 1 91.25 193 GLU A C 1
ATOM 1531 O O . GLU A 1 193 ? -5.195 -3.564 -24.234 1 91.25 193 GLU A O 1
ATOM 1536 N N . ARG A 1 194 ? -3.91 -4.258 -22.531 1 95.69 194 ARG A N 1
ATOM 1537 C CA . ARG A 1 194 ? -3.732 -5.586 -23.109 1 95.69 194 ARG A CA 1
ATOM 1538 C C . ARG A 1 194 ? -5.062 -6.32 -23.219 1 95.69 194 ARG A C 1
ATOM 1540 O O . ARG A 1 194 ? -5.359 -6.941 -24.234 1 95.69 194 ARG A O 1
ATOM 1547 N N . ILE A 1 195 ? -5.875 -6.266 -22.172 1 95.44 195 ILE A N 1
ATOM 1548 C CA . ILE A 1 195 ? -7.156 -6.957 -22.141 1 95.44 195 ILE A CA 1
ATOM 1549 C C . ILE A 1 195 ? -8.07 -6.406 -23.234 1 95.44 195 ILE A C 1
ATOM 1551 O O . ILE A 1 195 ? -8.672 -7.168 -23.984 1 95.44 195 ILE A O 1
ATOM 1555 N N . ILE A 1 196 ? -8.133 -5.102 -23.375 1 94 196 ILE A N 1
ATOM 1556 C CA . ILE A 1 196 ? -9.008 -4.449 -24.328 1 94 196 ILE A CA 1
ATOM 1557 C C . ILE A 1 196 ? -8.547 -4.777 -25.75 1 94 196 ILE A C 1
ATOM 1559 O O . ILE A 1 196 ? -9.359 -5.125 -26.609 1 94 196 ILE A O 1
ATOM 1563 N N . ARG A 1 197 ? -7.32 -4.703 -25.984 1 95.56 197 ARG A N 1
ATOM 1564 C CA . ARG A 1 197 ? -6.762 -4.984 -27.312 1 95.56 197 ARG A CA 1
ATOM 1565 C C . ARG A 1 197 ? -7.047 -6.426 -27.719 1 95.56 197 ARG A C 1
ATOM 1567 O O . ARG A 1 197 ? -7.164 -6.723 -28.922 1 95.56 197 ARG A O 1
ATOM 1574 N N . SER A 1 198 ? -7.203 -7.273 -26.766 1 94.75 198 SER A N 1
ATOM 1575 C CA . SER A 1 198 ? -7.406 -8.695 -27.031 1 94.75 198 SER A CA 1
ATOM 1576 C C . SER A 1 198 ? -8.891 -9.039 -27.109 1 94.75 198 SER A C 1
ATOM 1578 O O . SER A 1 198 ? -9.258 -10.211 -27.172 1 94.75 198 SER A O 1
ATOM 1580 N N . GLY A 1 199 ? -9.719 -8.031 -26.938 1 91.62 199 GLY A N 1
ATOM 1581 C CA . GLY A 1 199 ? -11.148 -8.242 -27.125 1 91.62 199 GLY A CA 1
ATOM 1582 C C . GLY A 1 199 ? -11.891 -8.469 -25.812 1 91.62 199 GLY A C 1
ATOM 1583 O O . GLY A 1 199 ? -13.094 -8.75 -25.828 1 91.62 199 GLY A O 1
ATOM 1584 N N . GLY A 1 200 ? -11.133 -8.359 -24.734 1 92.75 200 GLY A N 1
ATOM 1585 C CA . GLY A 1 200 ? -11.797 -8.477 -23.438 1 92.75 200 GLY A CA 1
ATOM 1586 C C . GLY A 1 200 ? -12.516 -7.215 -23.016 1 92.75 200 GLY A C 1
ATOM 1587 O O . GLY A 1 200 ? -12.211 -6.125 -23.516 1 92.75 200 GLY A O 1
ATOM 1588 N N . LYS A 1 201 ? -13.547 -7.441 -22.141 1 91.62 201 LYS A N 1
ATOM 1589 C CA . LYS A 1 201 ? -14.266 -6.32 -21.547 1 91.62 201 LYS A CA 1
ATOM 1590 C C . LYS A 1 201 ? -13.984 -6.223 -20.047 1 91.62 201 LYS A C 1
ATOM 1592 O O . LYS A 1 201 ? -13.844 -7.242 -19.375 1 91.62 201 LYS A O 1
ATOM 1597 N N . ILE A 1 202 ? -13.867 -5.09 -19.625 1 91.12 202 ILE A N 1
ATOM 1598 C CA . ILE A 1 202 ? -13.625 -4.852 -18.203 1 91.12 202 ILE A CA 1
ATOM 1599 C C . ILE A 1 202 ? -14.836 -4.152 -17.594 1 91.12 202 ILE A C 1
ATOM 1601 O O . ILE A 1 202 ? -15.094 -2.982 -17.875 1 91.12 202 ILE A O 1
ATOM 1605 N N . GLU A 1 203 ? -15.562 -4.949 -16.781 1 86.69 203 GLU A N 1
ATOM 1606 C CA . GLU A 1 203 ? -16.781 -4.441 -16.156 1 86.69 203 GLU A CA 1
ATOM 1607 C C . GLU A 1 203 ? -17 -5.09 -14.797 1 86.69 203 GLU A C 1
ATOM 1609 O O . GLU A 1 203 ? -16.5 -6.18 -14.531 1 86.69 203 GLU A O 1
ATOM 1614 N N . LYS A 1 204 ? -17.719 -4.379 -14.039 1 82.31 204 LYS A N 1
ATOM 1615 C CA . LYS A 1 204 ? -18.125 -4.984 -12.773 1 82.31 204 LYS A CA 1
ATOM 1616 C C . LYS A 1 204 ? -19.281 -5.953 -12.977 1 82.31 204 LYS A C 1
ATOM 1618 O O . LYS A 1 204 ? -20.031 -5.848 -13.961 1 82.31 204 LYS A O 1
ATOM 1623 N N . LEU A 1 205 ? -19.344 -6.914 -12.062 1 77.38 205 LEU A N 1
ATOM 1624 C CA . LEU A 1 205 ? -20.5 -7.797 -12.047 1 77.38 205 LEU A CA 1
ATOM 1625 C C . LEU A 1 205 ? -21.781 -7.008 -11.797 1 77.38 205 LEU A C 1
ATOM 1627 O O . LEU A 1 205 ? -21.812 -6.121 -10.938 1 77.38 205 LEU A O 1
ATOM 1631 N N . ILE A 1 206 ? -22.828 -7.309 -12.633 1 71.94 206 ILE A N 1
ATOM 1632 C CA . ILE A 1 206 ? -24.109 -6.648 -12.438 1 71.94 206 ILE A CA 1
ATOM 1633 C C . ILE A 1 206 ? -25.062 -7.574 -11.672 1 71.94 206 ILE A C 1
ATOM 1635 O O . ILE A 1 206 ? -25.328 -8.695 -12.109 1 71.94 206 ILE A O 1
ATOM 1639 N N . HIS A 1 207 ? -25.375 -7.195 -10.555 1 67.75 207 HIS A N 1
ATOM 1640 C CA . HIS A 1 207 ? -26.375 -7.902 -9.758 1 67.75 207 HIS A CA 1
ATOM 1641 C C . HIS A 1 207 ? -27.578 -7.02 -9.492 1 67.75 207 HIS A C 1
ATOM 1643 O O . HIS A 1 207 ? -27.469 -5.973 -8.852 1 67.75 207 HIS A O 1
ATOM 1649 N N . ASP A 1 208 ? -28.75 -7.48 -9.906 1 67.38 208 ASP A N 1
ATOM 1650 C CA . ASP A 1 208 ? -29.984 -6.73 -9.766 1 67.38 208 ASP A CA 1
ATOM 1651 C C . ASP A 1 208 ? -29.844 -5.32 -10.328 1 67.38 208 ASP A C 1
ATOM 1653 O O . ASP A 1 208 ? -30.219 -4.344 -9.672 1 67.38 208 ASP A O 1
ATOM 1657 N N . GLY A 1 209 ? -29.219 -5.375 -11.438 1 64.75 209 GLY A N 1
ATOM 1658 C CA . GLY A 1 209 ? -29.109 -4.137 -12.188 1 64.75 209 GLY A CA 1
ATOM 1659 C C . GLY A 1 209 ? -28.047 -3.197 -11.641 1 64.75 209 GLY A C 1
ATOM 1660 O O . GLY A 1 209 ? -27.859 -2.09 -12.156 1 64.75 209 GLY A O 1
ATOM 1661 N N . VAL A 1 210 ? -27.375 -3.727 -10.594 1 62.97 210 VAL A N 1
ATOM 1662 C CA . VAL A 1 210 ? -26.391 -2.855 -9.961 1 62.97 210 VAL A CA 1
ATOM 1663 C C . VAL A 1 210 ? -25 -3.488 -10.062 1 62.97 210 VAL A C 1
ATOM 1665 O O . VAL A 1 210 ? -24.844 -4.688 -9.828 1 62.97 210 VAL A O 1
ATOM 1668 N N . PRO A 1 211 ? -24 -2.674 -10.508 1 71.19 211 PRO A N 1
ATOM 1669 C CA . PRO A 1 211 ? -22.641 -3.207 -10.5 1 71.19 211 PRO A CA 1
ATOM 1670 C C . PRO A 1 211 ? -22.125 -3.51 -9.094 1 71.19 211 PRO A C 1
ATOM 1672 O O . PRO A 1 211 ? -22.344 -2.715 -8.172 1 71.19 211 PRO A O 1
ATOM 1675 N N . VAL A 1 212 ? -21.547 -4.688 -8.906 1 70.88 212 VAL A N 1
ATOM 1676 C CA . VAL A 1 212 ? -21.062 -5.078 -7.586 1 70.88 212 VAL A CA 1
ATOM 1677 C C . VAL A 1 212 ? -19.656 -5.676 -7.711 1 70.88 212 VAL A C 1
ATOM 1679 O O . VAL A 1 212 ? -19.312 -6.23 -8.758 1 70.88 212 VAL A O 1
ATOM 1682 N N . GLY A 1 213 ? -18.844 -5.477 -6.578 1 73.81 213 GLY A N 1
ATOM 1683 C CA . GLY A 1 213 ? -17.547 -6.137 -6.52 1 73.81 213 GLY A CA 1
ATOM 1684 C C . GLY A 1 213 ? -16.484 -5.438 -7.344 1 73.81 213 GLY A C 1
ATOM 1685 O O . GLY A 1 213 ? -16.656 -4.293 -7.766 1 73.81 213 GLY A O 1
ATOM 1686 N N . PRO A 1 214 ? -15.398 -6.117 -7.516 1 81.19 214 PRO A N 1
ATOM 1687 C CA . PRO A 1 214 ? -14.289 -5.539 -8.273 1 81.19 214 PRO A CA 1
ATOM 1688 C C . PRO A 1 214 ? -14.508 -5.59 -9.781 1 81.19 214 PRO A C 1
ATOM 1690 O O . PRO A 1 214 ? -15.391 -6.309 -10.258 1 81.19 214 PRO A O 1
ATOM 1693 N N . TYR A 1 215 ? -13.688 -4.727 -10.492 1 86.69 215 TYR A N 1
ATOM 1694 C CA . TYR A 1 215 ? -13.664 -4.871 -11.938 1 86.69 215 TYR A CA 1
ATOM 1695 C C . TYR A 1 215 ? -13.172 -6.258 -12.344 1 86.69 215 TYR A C 1
ATOM 1697 O O . TYR A 1 215 ? -12.266 -6.809 -11.719 1 86.69 215 TYR A O 1
ATOM 1705 N N . ARG A 1 216 ? -13.805 -6.742 -13.297 1 90.75 216 ARG A N 1
ATOM 1706 C CA . ARG A 1 216 ? -13.508 -8.086 -13.781 1 90.75 216 ARG A CA 1
ATOM 1707 C C . ARG A 1 216 ? -13.328 -8.094 -15.297 1 90.75 216 ARG A C 1
ATOM 1709 O O . ARG A 1 216 ? -13.82 -7.195 -15.984 1 90.75 216 ARG A O 1
ATOM 1716 N N . VAL A 1 217 ? -12.648 -9.062 -15.719 1 93.12 217 VAL A N 1
ATOM 1717 C CA . VAL A 1 217 ? -12.469 -9.281 -17.156 1 93.12 217 VAL A CA 1
ATOM 1718 C C . VAL A 1 217 ? -13.523 -10.258 -17.672 1 93.12 217 VAL A C 1
ATOM 1720 O O . VAL A 1 217 ? -13.703 -11.336 -17.109 1 93.12 217 VAL A O 1
ATOM 1723 N N . TRP A 1 218 ? -14.203 -9.797 -18.641 1 89.12 218 TRP A N 1
ATOM 1724 C CA . TRP A 1 218 ? -15.273 -10.602 -19.234 1 89.12 218 TRP A CA 1
ATOM 1725 C C . TRP A 1 218 ? -14.992 -10.891 -20.703 1 89.12 218 TRP A C 1
ATOM 1727 O O . TRP A 1 218 ? -14.469 -10.031 -21.422 1 89.12 218 TRP A O 1
ATOM 1737 N N . ALA A 1 219 ? -15.43 -12.148 -21.031 1 78.88 219 ALA A N 1
ATOM 1738 C CA . ALA A 1 219 ? -15.555 -12.438 -22.453 1 78.88 219 ALA A CA 1
ATOM 1739 C C . ALA A 1 219 ? -16.953 -12.133 -22.953 1 78.88 219 ALA A C 1
ATOM 1741 O O . ALA A 1 219 ? -17.922 -12.117 -22.172 1 78.88 219 ALA A O 1
ATOM 1742 N N . ASP A 1 220 ? -17.172 -11.859 -24.516 1 61.41 220 ASP A N 1
ATOM 1743 C CA . ASP A 1 220 ? -18.422 -11.57 -25.219 1 61.41 220 ASP A CA 1
ATOM 1744 C C . ASP A 1 220 ? -19.609 -12.188 -24.5 1 61.41 220 ASP A C 1
ATOM 1746 O O . ASP A 1 220 ? -20.375 -12.953 -25.094 1 61.41 220 ASP A O 1
ATOM 1750 N N . ASP A 1 221 ? -20 -12.141 -23.266 1 54.56 221 ASP A N 1
ATOM 1751 C CA . ASP A 1 221 ? -21.281 -12.305 -22.609 1 54.56 221 ASP A CA 1
ATOM 1752 C C . ASP A 1 221 ? -21.234 -13.461 -21.609 1 54.56 221 ASP A C 1
ATOM 1754 O O . ASP A 1 221 ? -22.266 -13.852 -21.047 1 54.56 221 ASP A O 1
ATOM 1758 N N . GLU A 1 222 ? -20.094 -14.281 -21.5 1 53.19 222 GLU A N 1
ATOM 1759 C CA . GLU A 1 222 ? -20.203 -15.484 -20.688 1 53.19 222 GLU A CA 1
ATOM 1760 C C . GLU A 1 222 ? -19.109 -15.516 -19.625 1 53.19 222 GLU A C 1
ATOM 1762 O O . GLU A 1 222 ? -18.031 -14.945 -19.812 1 53.19 222 GLU A O 1
ATOM 1767 N N . GLY A 1 223 ? -19.406 -15.586 -18.234 1 57.41 223 GLY A N 1
ATOM 1768 C CA . GLY A 1 223 ? -18.625 -16.109 -17.141 1 57.41 223 GLY A CA 1
ATOM 1769 C C . GLY A 1 223 ? -18.594 -15.188 -15.938 1 57.41 223 GLY A C 1
ATOM 1770 O O . GLY A 1 223 ? -19.156 -14.094 -15.977 1 57.41 223 GLY A O 1
ATOM 1771 N N . PRO A 1 224 ? -18.312 -15.766 -14.875 1 59.69 224 PRO A N 1
ATOM 1772 C CA . PRO A 1 224 ? -18.312 -14.844 -13.734 1 59.69 224 PRO A CA 1
ATOM 1773 C C . PRO A 1 224 ? -17.203 -13.781 -13.844 1 59.69 224 PRO A C 1
ATOM 1775 O O . PRO A 1 224 ? -17.109 -12.898 -12.984 1 59.69 224 PRO A O 1
ATOM 1778 N N . GLY A 1 225 ? -16.547 -13.695 -14.945 1 82.25 225 GLY A N 1
ATOM 1779 C CA . GLY A 1 225 ? -15.469 -12.734 -15.055 1 82.25 225 GLY A CA 1
ATOM 1780 C C . GLY A 1 225 ? -14.352 -12.961 -14.047 1 82.25 225 GLY A C 1
ATOM 1781 O O . GLY A 1 225 ? -14.555 -13.648 -13.047 1 82.25 225 GLY A O 1
ATOM 1782 N N . ILE A 1 226 ? -13.148 -12.633 -14.305 1 89.62 226 ILE A N 1
ATOM 1783 C CA . ILE A 1 226 ? -12.008 -12.844 -13.422 1 89.62 226 ILE A CA 1
ATOM 1784 C C . ILE A 1 226 ? -11.422 -11.492 -13.016 1 89.62 226 ILE A C 1
ATOM 1786 O O . ILE A 1 226 ? -11.32 -10.578 -13.836 1 89.62 226 ILE A O 1
ATOM 1790 N N . ALA A 1 227 ? -11.055 -11.375 -11.711 1 91.25 227 ALA A N 1
ATOM 1791 C CA . ALA A 1 227 ? -10.711 -10.078 -11.133 1 91.25 227 ALA A CA 1
ATOM 1792 C C . ALA A 1 227 ? -9.211 -9.812 -11.242 1 91.25 227 ALA A C 1
ATOM 1794 O O . ALA A 1 227 ? -8.688 -8.898 -10.602 1 91.25 227 ALA A O 1
ATOM 1795 N N . MET A 1 228 ? -8.477 -10.617 -11.93 1 95.25 228 MET A N 1
ATOM 1796 C CA . MET A 1 228 ? -7.051 -10.414 -12.18 1 95.25 228 MET A CA 1
ATOM 1797 C C . MET A 1 228 ? -6.707 -10.719 -13.641 1 95.25 228 MET A C 1
ATOM 1799 O O . MET A 1 228 ? -7.508 -11.32 -14.359 1 95.25 228 MET A O 1
ATOM 1803 N N . THR A 1 229 ? -5.5 -10.305 -14.086 1 97.06 229 THR A N 1
ATOM 1804 C CA . THR A 1 229 ? -5.242 -10.328 -15.523 1 97.06 229 THR A CA 1
ATOM 1805 C C . THR A 1 229 ? -4.09 -11.273 -15.844 1 97.06 229 THR A C 1
ATOM 1807 O O . THR A 1 229 ? -3.738 -11.461 -17.016 1 97.06 229 THR A O 1
ATOM 1810 N N . ARG A 1 230 ? -3.48 -11.883 -14.836 1 97.75 230 ARG A N 1
ATOM 1811 C CA . ARG A 1 230 ? -2.463 -12.906 -15.055 1 97.75 230 ARG A CA 1
ATOM 1812 C C . ARG A 1 230 ? -2.738 -14.141 -14.211 1 97.75 230 ARG A C 1
ATOM 1814 O O . ARG A 1 230 ? -3.193 -14.031 -13.07 1 97.75 230 ARG A O 1
ATOM 1821 N N . THR A 1 231 ? -2.506 -15.312 -14.82 1 97.31 231 THR A N 1
ATOM 1822 C CA . THR A 1 231 ? -2.791 -16.578 -14.141 1 97.31 231 THR A CA 1
ATOM 1823 C C . THR A 1 231 ? -2.037 -17.719 -14.797 1 97.31 231 THR A C 1
ATOM 1825 O O . THR A 1 231 ? -1.675 -17.641 -15.969 1 97.31 231 THR A O 1
ATOM 1828 N N . LEU A 1 232 ? -1.68 -18.734 -14.023 1 97.69 232 LEU A N 1
ATOM 1829 C CA . LEU A 1 232 ? -1.418 -20.062 -14.602 1 97.69 232 LEU A CA 1
ATOM 1830 C C . LEU A 1 232 ? -2.721 -20.797 -14.867 1 97.69 232 LEU A C 1
ATOM 1832 O O . LEU A 1 232 ? -3.645 -20.766 -14.055 1 97.69 232 LEU A O 1
ATOM 1836 N N . GLY A 1 233 ? -2.793 -21.391 -15.984 1 95.19 233 GLY A N 1
ATOM 1837 C CA . GLY A 1 233 ? -4.047 -22.016 -16.375 1 95.19 233 GLY A CA 1
ATOM 1838 C C . GLY A 1 233 ? -5.07 -21.031 -16.906 1 95.19 233 GLY A C 1
ATOM 1839 O O . GLY A 1 233 ? -4.715 -20.047 -17.562 1 95.19 233 GLY A O 1
ATOM 1840 N N . ASP A 1 234 ? -6.414 -21.422 -16.828 1 93.19 234 ASP A N 1
ATOM 1841 C CA . ASP A 1 234 ? -7.551 -20.625 -17.281 1 93.19 234 ASP A CA 1
ATOM 1842 C C . ASP A 1 234 ? -7.453 -20.312 -18.766 1 93.19 234 ASP A C 1
ATOM 1844 O O . ASP A 1 234 ? -7.434 -19.156 -19.172 1 93.19 234 ASP A O 1
ATOM 1848 N N . LEU A 1 235 ? -7.574 -21.344 -19.5 1 90.31 235 LEU A N 1
ATOM 1849 C CA . LEU A 1 235 ? -7.324 -21.281 -20.938 1 90.31 235 LEU A CA 1
ATOM 1850 C C . LEU A 1 235 ? -8.359 -20.406 -21.641 1 90.31 235 LEU A C 1
ATOM 1852 O O . LEU A 1 235 ? -8.047 -19.734 -22.625 1 90.31 235 LEU A O 1
ATOM 1856 N N . GLN A 1 236 ? -9.508 -20.359 -21.172 1 89.56 236 GLN A N 1
ATOM 1857 C CA . GLN A 1 236 ? -10.547 -19.531 -21.766 1 89.56 236 GLN A CA 1
ATOM 1858 C C . GLN A 1 236 ? -10.234 -18.047 -21.594 1 89.56 236 GLN A C 1
ATOM 1860 O O . GLN A 1 236 ? -10.414 -17.266 -22.531 1 89.56 236 GLN A O 1
ATOM 1865 N N . ALA A 1 237 ? -9.781 -17.703 -20.391 1 91.88 237 ALA A N 1
ATOM 1866 C CA . ALA A 1 237 ? -9.461 -16.297 -20.141 1 91.88 237 ALA A CA 1
ATOM 1867 C C . ALA A 1 237 ? -8.258 -15.859 -20.969 1 91.88 237 ALA A C 1
ATOM 1869 O O . ALA A 1 237 ? -8.141 -14.68 -21.328 1 91.88 237 ALA A O 1
ATOM 1870 N N . LYS A 1 238 ? -7.406 -16.766 -21.312 1 92.75 238 LYS A N 1
ATOM 1871 C CA . LYS A 1 238 ? -6.227 -16.438 -22.109 1 92.75 238 LYS A CA 1
ATOM 1872 C C . LYS A 1 238 ? -6.613 -16 -23.516 1 92.75 238 LYS A C 1
ATOM 1874 O O . LYS A 1 238 ? -5.875 -15.266 -24.172 1 92.75 238 LYS A O 1
ATOM 1879 N N . LYS A 1 239 ? -7.758 -16.391 -23.922 1 91.94 239 LYS A N 1
ATOM 1880 C CA . LYS A 1 239 ? -8.25 -16 -25.25 1 91.94 239 LYS A CA 1
ATOM 1881 C C . LYS A 1 239 ? -8.578 -14.516 -25.297 1 91.94 239 LYS A C 1
ATOM 1883 O O . LYS A 1 239 ? -8.648 -13.922 -26.375 1 91.94 239 LYS A O 1
ATOM 1888 N N . ILE A 1 240 ? -8.758 -13.953 -24.109 1 93.12 240 ILE A N 1
ATOM 1889 C CA . ILE A 1 240 ? -9.133 -12.547 -24.078 1 93.12 240 ILE A CA 1
ATOM 1890 C C . ILE A 1 240 ? -8.055 -11.734 -23.375 1 93.12 240 ILE A C 1
ATOM 1892 O O . ILE A 1 240 ? -8.352 -10.758 -22.688 1 93.12 240 ILE A O 1
ATOM 1896 N N . GLY A 1 241 ? -6.891 -12.219 -23.359 1 94.62 241 GLY A N 1
ATOM 1897 C CA . GLY A 1 241 ? -5.773 -11.336 -23.062 1 94.62 241 GLY A CA 1
ATOM 1898 C C . GLY A 1 241 ? -5.09 -11.664 -21.75 1 94.62 241 GLY A C 1
ATOM 1899 O O . GLY A 1 241 ? -4.094 -11.039 -21.391 1 94.62 241 GLY A O 1
ATOM 1900 N N . LEU A 1 242 ? -5.609 -12.602 -20.969 1 96.06 242 LEU A N 1
ATOM 1901 C CA . LEU A 1 242 ? -4.836 -13.008 -19.797 1 96.06 242 LEU A CA 1
ATOM 1902 C C . LEU A 1 242 ? -3.547 -13.711 -20.219 1 96.06 242 LEU A C 1
ATOM 1904 O O . LEU A 1 242 ? -3.508 -14.375 -21.25 1 96.06 242 LEU A O 1
ATOM 1908 N N . ILE A 1 243 ? -2.494 -13.562 -19.359 1 97.5 243 ILE A N 1
ATOM 1909 C CA . ILE A 1 243 ? -1.219 -14.188 -19.688 1 97.5 243 ILE A CA 1
ATOM 1910 C C . ILE A 1 243 ? -0.659 -14.898 -18.469 1 97.5 243 ILE A C 1
ATOM 1912 O O . ILE A 1 243 ? -1.145 -14.695 -17.344 1 97.5 243 ILE A O 1
ATOM 1916 N N . SER A 1 244 ? 0.378 -15.789 -18.688 1 97.56 244 SER A N 1
ATOM 1917 C CA . SER A 1 244 ? 1.001 -16.547 -17.609 1 97.56 244 SER A CA 1
ATOM 1918 C C . SER A 1 244 ? 2.432 -16.078 -17.359 1 97.56 244 SER A C 1
ATOM 1920 O O . SER A 1 244 ? 3.221 -16.797 -16.734 1 97.56 244 SER A O 1
ATOM 1922 N N . GLU A 1 245 ? 2.732 -14.898 -17.844 1 97.56 245 GLU A N 1
ATOM 1923 C CA . GLU A 1 245 ? 4.07 -14.352 -17.641 1 97.56 245 GLU A CA 1
ATOM 1924 C C . GLU A 1 245 ? 4.176 -13.617 -16.312 1 97.56 245 GLU A C 1
ATOM 1926 O O . GLU A 1 245 ? 3.463 -12.641 -16.078 1 97.56 245 GLU A O 1
ATOM 1931 N N . PRO A 1 246 ? 5.09 -14.102 -15.484 1 98.19 246 PRO A N 1
ATOM 1932 C CA . PRO A 1 246 ? 5.242 -13.359 -14.227 1 98.19 246 PRO A CA 1
ATOM 1933 C C . PRO A 1 246 ? 5.988 -12.039 -14.406 1 98.19 246 PRO A C 1
ATOM 1935 O O . PRO A 1 246 ? 6.812 -11.914 -15.312 1 98.19 246 PRO A O 1
ATOM 1938 N N . GLU A 1 247 ? 5.578 -11.086 -13.648 1 96.12 247 GLU A N 1
ATOM 1939 C CA . GLU A 1 247 ? 6.379 -9.875 -13.492 1 96.12 247 GLU A CA 1
ATOM 1940 C C . GLU A 1 247 ? 7.438 -10.047 -12.406 1 96.12 247 GLU A C 1
ATOM 1942 O O . GLU A 1 247 ? 7.117 -10.375 -11.266 1 96.12 247 GLU A O 1
ATOM 1947 N N . ILE A 1 248 ? 8.75 -9.883 -12.812 1 96.44 248 ILE A N 1
ATOM 1948 C CA . ILE A 1 248 ? 9.836 -10.18 -11.891 1 96.44 248 ILE A CA 1
ATOM 1949 C C . ILE A 1 248 ? 10.469 -8.875 -11.398 1 96.44 248 ILE A C 1
ATOM 1951 O O . ILE A 1 248 ? 10.797 -8 -12.203 1 96.44 248 ILE A O 1
ATOM 1955 N N . GLN A 1 249 ? 10.547 -8.742 -10.102 1 94.44 249 GLN A N 1
ATOM 1956 C CA . GLN A 1 249 ? 11.289 -7.652 -9.469 1 94.44 249 GLN A CA 1
ATOM 1957 C C . GLN A 1 249 ? 12.516 -8.18 -8.734 1 94.44 249 GLN A C 1
ATOM 1959 O O . GLN A 1 249 ? 12.555 -9.344 -8.336 1 94.44 249 GLN A O 1
ATOM 1964 N N . ARG A 1 250 ? 13.508 -7.352 -8.703 1 95.06 250 ARG A N 1
ATOM 1965 C CA . ARG A 1 250 ? 14.773 -7.68 -8.047 1 95.06 250 ARG A CA 1
ATOM 1966 C C . ARG A 1 250 ? 15.102 -6.664 -6.957 1 95.06 250 ARG A C 1
ATOM 1968 O O . ARG A 1 250 ? 14.938 -5.461 -7.156 1 95.06 250 ARG A O 1
ATOM 1975 N N . ILE A 1 251 ? 15.562 -7.152 -5.797 1 95.06 251 ILE A N 1
ATOM 1976 C CA . ILE A 1 251 ? 16.016 -6.25 -4.75 1 95.06 251 ILE A CA 1
ATOM 1977 C C . ILE A 1 251 ? 17.219 -6.863 -4.023 1 95.06 251 ILE A C 1
ATOM 1979 O O . ILE A 1 251 ? 17.25 -8.078 -3.797 1 95.06 251 ILE A O 1
ATOM 1983 N N . GLU A 1 252 ? 18.203 -6.047 -3.824 1 94.5 252 GLU A N 1
ATOM 1984 C CA . GLU A 1 252 ? 19.312 -6.48 -2.988 1 94.5 252 GLU A CA 1
ATOM 1985 C C . GLU A 1 252 ? 19 -6.297 -1.507 1 94.5 252 GLU A C 1
ATOM 1987 O O . GLU A 1 252 ? 18.734 -5.176 -1.057 1 94.5 252 GLU A O 1
ATOM 1992 N N . LEU A 1 253 ? 19.062 -7.352 -0.749 1 96.19 253 LEU A N 1
ATOM 1993 C CA . LEU A 1 253 ? 18.734 -7.305 0.671 1 96.19 253 LEU A CA 1
ATOM 1994 C C . LEU A 1 253 ? 19.938 -6.852 1.495 1 96.19 253 LEU A C 1
ATOM 1996 O O . LEU A 1 253 ? 21.062 -7.238 1.209 1 96.19 253 LEU A O 1
ATOM 2000 N N . THR A 1 254 ? 19.656 -6.047 2.451 1 94 254 THR A N 1
ATOM 2001 C CA . THR A 1 254 ? 20.672 -5.555 3.377 1 94 254 THR A CA 1
ATOM 2002 C C . THR A 1 254 ? 20.219 -5.754 4.824 1 94 254 THR A C 1
ATOM 2004 O O . THR A 1 254 ? 19.094 -6.172 5.078 1 94 254 THR A O 1
ATOM 2007 N N . ARG A 1 255 ? 21.078 -5.406 5.719 1 93.94 255 ARG A N 1
ATOM 2008 C CA . ARG A 1 255 ? 20.812 -5.559 7.145 1 93.94 255 ARG A CA 1
ATOM 2009 C C . ARG A 1 255 ? 19.625 -4.691 7.574 1 93.94 255 ARG A C 1
ATOM 2011 O O . ARG A 1 255 ? 19.016 -4.934 8.617 1 93.94 255 ARG A O 1
ATOM 2018 N N . GLN A 1 256 ? 19.359 -3.729 6.816 1 93.56 256 GLN A N 1
ATOM 2019 C CA . GLN A 1 256 ? 18.234 -2.855 7.129 1 93.56 256 GLN A CA 1
ATOM 2020 C C . GLN A 1 256 ? 16.891 -3.545 6.836 1 93.56 256 GLN A C 1
ATOM 2022 O O . GLN A 1 256 ? 15.844 -3.1 7.297 1 93.56 256 GLN A O 1
ATOM 2027 N N . ASP A 1 257 ? 16.922 -4.523 6.027 1 95.75 257 ASP A N 1
ATOM 2028 C CA . ASP A 1 257 ? 15.734 -5.289 5.695 1 95.75 257 ASP A CA 1
ATOM 2029 C C . ASP A 1 257 ? 15.422 -6.324 6.777 1 95.75 257 ASP A C 1
ATOM 2031 O O . ASP A 1 257 ? 16.266 -7.184 7.074 1 95.75 257 ASP A O 1
ATOM 2035 N N . LYS A 1 258 ? 14.188 -6.234 7.324 1 95.38 258 LYS A N 1
ATOM 2036 C CA . LYS A 1 258 ? 13.906 -7.039 8.508 1 95.38 258 LYS A CA 1
ATOM 2037 C C . LYS A 1 258 ? 13.055 -8.25 8.164 1 95.38 258 LYS A C 1
ATOM 2039 O O . LYS A 1 258 ? 13.336 -9.367 8.625 1 95.38 258 LYS A O 1
ATOM 2044 N N . PHE A 1 259 ? 11.984 -8.039 7.418 1 96.81 259 PHE A N 1
ATOM 2045 C CA . PHE A 1 259 ? 11.156 -9.188 7.051 1 96.81 259 PHE A CA 1
ATOM 2046 C C . PHE A 1 259 ? 10.383 -8.906 5.77 1 96.81 259 PHE A C 1
ATOM 2048 O O . PHE A 1 259 ? 10.258 -7.754 5.352 1 96.81 259 PHE A O 1
ATOM 2055 N N . ILE A 1 260 ? 9.945 -9.977 5.117 1 98 260 ILE A N 1
ATOM 2056 C CA . ILE A 1 260 ? 9.07 -9.945 3.951 1 98 260 ILE A CA 1
ATOM 2057 C C . ILE A 1 260 ? 7.766 -10.688 4.262 1 98 260 ILE A C 1
ATOM 2059 O O . ILE A 1 260 ? 7.785 -11.75 4.883 1 98 260 ILE A O 1
ATOM 2063 N N . VAL A 1 261 ? 6.66 -10.07 3.881 1 98.31 261 VAL A N 1
ATOM 2064 C CA . VAL A 1 261 ? 5.375 -10.75 3.965 1 98.31 261 VAL A CA 1
ATOM 2065 C C . VAL A 1 261 ? 4.805 -10.961 2.562 1 98.31 261 VAL A C 1
ATOM 2067 O O . VAL A 1 261 ? 4.75 -10.016 1.766 1 98.31 261 VAL A O 1
ATOM 2070 N N . ILE A 1 262 ? 4.445 -12.18 2.254 1 98.75 262 ILE A N 1
ATOM 2071 C CA . ILE A 1 262 ? 3.678 -12.43 1.041 1 98.75 262 ILE A CA 1
ATOM 2072 C C . ILE A 1 262 ? 2.314 -13.016 1.406 1 98.75 262 ILE A C 1
ATOM 2074 O O . ILE A 1 262 ? 2.166 -13.656 2.447 1 98.75 262 ILE A O 1
ATOM 2078 N N . GLY A 1 263 ? 1.345 -12.734 0.601 1 98.56 263 GLY A N 1
ATOM 2079 C CA . GLY A 1 263 ? 0.009 -13.227 0.892 1 98.56 263 GLY A CA 1
ATOM 2080 C C . GLY A 1 263 ? -0.92 -13.18 -0.307 1 98.56 263 GLY A C 1
ATOM 2081 O O . GLY A 1 263 ? -0.638 -12.492 -1.288 1 98.56 263 GLY A O 1
ATOM 2082 N N . SER A 1 264 ? -1.956 -13.984 -0.22 1 98.25 264 SER A N 1
ATOM 2083 C CA . SER A 1 264 ? -3.018 -13.945 -1.221 1 98.25 264 SER A CA 1
ATOM 2084 C C . SER A 1 264 ? -3.896 -12.711 -1.039 1 98.25 264 SER A C 1
ATOM 2086 O O . SER A 1 264 ? -3.709 -11.938 -0.094 1 98.25 264 SER A O 1
ATOM 2088 N N . ASP A 1 265 ? -4.824 -12.5 -1.953 1 96.25 265 ASP A N 1
ATOM 2089 C CA . ASP A 1 265 ? -5.695 -11.328 -1.891 1 96.25 265 ASP A CA 1
ATOM 2090 C C . ASP A 1 265 ? -6.562 -11.359 -0.636 1 96.25 265 ASP A C 1
ATOM 2092 O O . ASP A 1 265 ? -7.012 -10.312 -0.161 1 96.25 265 ASP A O 1
ATOM 2096 N N . GLY A 1 266 ? -6.734 -12.562 -0.041 1 95.94 266 GLY A N 1
ATOM 2097 C CA . GLY A 1 266 ? -7.453 -12.656 1.219 1 95.94 266 GLY A CA 1
ATOM 2098 C C . GLY A 1 266 ? -6.84 -11.812 2.32 1 95.94 266 GLY A C 1
ATOM 2099 O O . GLY A 1 266 ? -7.531 -11.414 3.26 1 95.94 266 GLY A O 1
ATOM 2100 N N . VAL A 1 267 ? -5.559 -11.594 2.258 1 96.44 267 VAL A N 1
ATOM 2101 C CA . VAL A 1 267 ? -4.879 -10.703 3.193 1 96.44 267 VAL A CA 1
ATOM 2102 C C . VAL A 1 267 ? -5.074 -9.25 2.756 1 96.44 267 VAL A C 1
ATOM 2104 O O . VAL A 1 267 ? -5.508 -8.414 3.547 1 96.44 267 VAL A O 1
ATOM 2107 N N . TRP A 1 268 ? -4.895 -9.008 1.568 1 94.69 268 TRP A N 1
ATOM 2108 C CA . TRP A 1 268 ? -4.648 -7.648 1.088 1 94.69 268 TRP A CA 1
ATOM 2109 C C . TRP A 1 268 ? -5.961 -6.926 0.803 1 94.69 268 TRP A C 1
ATOM 2111 O O . TRP A 1 268 ? -5.984 -5.699 0.678 1 94.69 268 TRP A O 1
ATOM 2121 N N . ASP A 1 269 ? -6.992 -7.699 0.65 1 90.75 269 ASP A N 1
ATOM 2122 C CA . ASP A 1 269 ? -8.289 -7.066 0.426 1 90.75 269 ASP A CA 1
ATOM 2123 C C . ASP A 1 269 ? -8.805 -6.41 1.703 1 90.75 269 ASP A C 1
ATOM 2125 O O . ASP A 1 269 ? -9.719 -5.578 1.655 1 90.75 269 ASP A O 1
ATOM 2129 N N . VAL A 1 270 ? -8.148 -6.762 2.855 1 89.81 270 VAL A N 1
ATOM 2130 C CA . VAL A 1 270 ? -8.711 -6.242 4.098 1 89.81 270 VAL A CA 1
ATOM 2131 C C . VAL A 1 270 ? -7.633 -5.504 4.887 1 89.81 270 VAL A C 1
ATOM 2133 O O . VAL A 1 270 ? -7.926 -4.844 5.883 1 89.81 270 VAL A O 1
ATOM 2136 N N . MET A 1 271 ? -6.395 -5.609 4.484 1 90.75 271 MET A N 1
ATOM 2137 C CA . MET A 1 271 ? -5.305 -4.887 5.137 1 90.75 271 MET A CA 1
ATOM 2138 C C . MET A 1 271 ? -4.383 -4.246 4.102 1 90.75 271 MET A C 1
ATOM 2140 O O . MET A 1 271 ? -4.039 -4.875 3.098 1 90.75 271 MET A O 1
ATOM 2144 N N . SER A 1 272 ? -3.947 -2.988 4.359 1 89.31 272 SER A N 1
ATOM 2145 C CA . SER A 1 272 ? -2.932 -2.35 3.527 1 89.31 272 SER A CA 1
ATOM 2146 C C . SER A 1 272 ? -1.543 -2.906 3.824 1 89.31 272 SER A C 1
ATOM 2148 O O . SER A 1 272 ? -1.339 -3.568 4.844 1 89.31 272 SER A O 1
ATOM 2150 N N . SER A 1 273 ? -0.604 -2.631 2.91 1 94.12 273 SER A N 1
ATOM 2151 C CA . SER A 1 273 ? 0.775 -3.061 3.119 1 94.12 273 SER A CA 1
ATOM 2152 C C . SER A 1 273 ? 1.331 -2.512 4.43 1 94.12 273 SER A C 1
ATOM 2154 O O . SER A 1 273 ? 1.979 -3.236 5.188 1 94.12 273 SER A O 1
ATOM 2156 N N . ALA A 1 274 ? 1.071 -1.29 4.703 1 89.81 274 ALA A N 1
ATOM 2157 C CA . ALA A 1 274 ? 1.559 -0.645 5.918 1 89.81 274 ALA A CA 1
ATOM 2158 C C . ALA A 1 274 ? 0.932 -1.272 7.16 1 89.81 274 ALA A C 1
ATOM 2160 O O . ALA A 1 274 ? 1.602 -1.442 8.18 1 89.81 274 ALA A O 1
ATOM 2161 N N . GLU A 1 275 ? -0.325 -1.544 7.109 1 88.62 275 GLU A N 1
ATOM 2162 C CA . GLU A 1 275 ? -1.005 -2.172 8.242 1 88.62 275 GLU A CA 1
ATOM 2163 C C . GLU A 1 275 ? -0.412 -3.543 8.547 1 88.62 275 GLU A C 1
ATOM 2165 O O . GLU A 1 275 ? -0.234 -3.9 9.711 1 88.62 275 GLU A O 1
ATOM 2170 N N . VAL A 1 276 ? -0.145 -4.285 7.492 1 94.69 276 VAL A N 1
ATOM 2171 C CA . VAL A 1 276 ? 0.427 -5.613 7.676 1 94.69 276 VAL A CA 1
ATOM 2172 C C . VAL A 1 276 ? 1.803 -5.5 8.328 1 94.69 276 VAL A C 1
ATOM 2174 O O . VAL A 1 276 ? 2.121 -6.242 9.258 1 94.69 276 VAL A O 1
ATOM 2177 N N . VAL A 1 277 ? 2.559 -4.562 7.863 1 93.5 277 VAL A N 1
ATOM 2178 C CA . VAL A 1 277 ? 3.883 -4.344 8.438 1 93.5 277 VAL A CA 1
ATOM 2179 C C . VAL A 1 277 ? 3.75 -3.965 9.914 1 93.5 277 VAL A C 1
ATOM 2181 O O . VAL A 1 277 ? 4.461 -4.5 10.766 1 93.5 277 VAL A O 1
ATOM 2184 N N . GLY A 1 278 ? 2.887 -3.041 10.164 1 88.38 278 GLY A N 1
ATOM 2185 C CA . GLY A 1 278 ? 2.654 -2.648 11.547 1 88.38 278 GLY A CA 1
ATOM 2186 C C . GLY A 1 278 ? 2.219 -3.805 12.43 1 88.38 278 GLY A C 1
ATOM 2187 O O . GLY A 1 278 ? 2.639 -3.902 13.586 1 88.38 278 GLY A O 1
ATOM 2188 N N . PHE A 1 279 ? 1.427 -4.621 11.914 1 90.5 279 PHE A N 1
ATOM 2189 C CA . PHE A 1 279 ? 0.932 -5.773 12.664 1 90.5 279 PHE A CA 1
ATOM 2190 C C . PHE A 1 279 ? 2.07 -6.73 13 1 90.5 279 PHE A C 1
ATOM 2192 O O . PHE A 1 279 ? 2.188 -7.184 14.141 1 90.5 279 PHE A O 1
ATOM 2199 N N . VAL A 1 280 ? 2.881 -7.047 12.008 1 93.12 280 VAL A N 1
ATOM 2200 C CA . VAL A 1 280 ? 3.982 -7.988 12.188 1 93.12 280 VAL A CA 1
ATOM 2201 C C . VAL A 1 280 ? 4.988 -7.426 13.188 1 93.12 280 VAL A C 1
ATOM 2203 O O . VAL A 1 280 ? 5.574 -8.172 13.977 1 93.12 280 VAL A O 1
ATOM 2206 N N . LEU A 1 281 ? 5.184 -6.141 13.164 1 87.12 281 LEU A N 1
ATOM 2207 C CA . LEU A 1 281 ? 6.133 -5.48 14.047 1 87.12 281 LEU A CA 1
ATOM 2208 C C . LEU A 1 281 ? 5.746 -5.688 15.508 1 87.12 281 LEU A C 1
ATOM 2210 O O . LEU A 1 281 ? 6.613 -5.723 16.391 1 87.12 281 LEU A O 1
ATOM 2214 N N . GLN A 1 282 ? 4.539 -5.785 15.719 1 81.19 282 GLN A N 1
ATOM 2215 C CA . GLN A 1 282 ? 4.074 -5.973 17.094 1 81.19 282 GLN A CA 1
ATOM 2216 C C . GLN A 1 282 ? 4.465 -7.348 17.625 1 81.19 282 GLN A C 1
ATOM 2218 O O . GLN A 1 282 ? 4.48 -7.57 18.828 1 81.19 282 GLN A O 1
ATOM 2223 N N . TYR A 1 283 ? 4.656 -8.227 16.766 1 77.19 283 TYR A N 1
ATOM 2224 C CA . TYR A 1 283 ? 4.973 -9.594 17.156 1 77.19 283 TYR A CA 1
ATOM 2225 C C . TYR A 1 283 ? 6.477 -9.844 17.125 1 77.19 283 TYR A C 1
ATOM 2227 O O . TYR A 1 283 ? 6.938 -10.969 17.312 1 77.19 283 TYR A O 1
ATOM 2235 N N . GLN A 1 284 ? 7.199 -8.789 16.672 1 69.06 284 GLN A N 1
ATOM 2236 C CA . GLN A 1 284 ? 8.656 -8.906 16.688 1 69.06 284 GLN A CA 1
ATOM 2237 C C . GLN A 1 284 ? 9.195 -8.789 18.094 1 69.06 284 GLN A C 1
ATOM 2239 O O . GLN A 1 284 ? 8.664 -8.031 18.922 1 69.06 284 GLN A O 1
ATOM 2244 N N . PRO A 1 285 ? 9.984 -9.766 18.406 1 53.69 285 PRO A N 1
ATOM 2245 C CA . PRO A 1 285 ? 10.609 -9.602 19.719 1 53.69 285 PRO A CA 1
ATOM 2246 C C . PRO A 1 285 ? 11.227 -8.219 19.922 1 53.69 285 PRO A C 1
ATOM 2248 O O . PRO A 1 285 ? 11.672 -7.602 18.953 1 53.69 285 PRO A O 1
ATOM 2251 N N . PRO A 1 286 ? 10.875 -7.43 20.984 1 45.06 286 PRO A N 1
ATOM 2252 C CA . PRO A 1 286 ? 11.555 -6.152 21.234 1 45.06 286 PRO A CA 1
ATOM 2253 C C . PRO A 1 286 ? 13.031 -6.184 20.859 1 45.06 286 PRO A C 1
ATOM 2255 O O . PRO A 1 286 ? 13.656 -7.246 20.891 1 45.06 286 PRO A O 1
ATOM 2258 N N . ALA A 1 287 ? 13.484 -5.121 20.172 1 41.72 287 ALA A N 1
ATOM 2259 C CA . ALA A 1 287 ? 14.922 -5.023 19.922 1 41.72 287 ALA A CA 1
ATOM 2260 C C . ALA A 1 287 ? 15.719 -5.586 21.094 1 41.72 287 ALA A C 1
ATOM 2262 O O . ALA A 1 287 ? 15.211 -5.688 22.203 1 41.72 287 ALA A O 1
ATOM 2263 N N . GLN A 1 288 ? 17.125 -5.715 20.906 1 35.72 288 GLN A N 1
ATOM 2264 C CA . GLN A 1 288 ? 18.172 -6.246 21.781 1 35.72 288 GLN A CA 1
ATOM 2265 C C . GLN A 1 288 ? 18.062 -5.676 23.188 1 35.72 288 GLN A C 1
ATOM 2267 O O . GLN A 1 288 ? 18.859 -6.016 24.062 1 35.72 288 GLN A O 1
ATOM 2272 N N . ASN A 1 289 ? 17.688 -4.43 23.5 1 34.03 289 ASN A N 1
ATOM 2273 C CA . ASN A 1 289 ? 18.281 -4.199 24.828 1 34.03 289 ASN A CA 1
ATOM 2274 C C . ASN A 1 289 ? 17.812 -5.242 25.828 1 34.03 289 ASN A C 1
ATOM 2276 O O . ASN A 1 289 ? 18.281 -5.262 26.969 1 34.03 289 ASN A O 1
ATOM 2280 N N . GLU A 1 290 ? 16.516 -5.23 26.188 1 35.47 290 GLU A N 1
ATOM 2281 C CA . GLU A 1 290 ? 16.375 -5.938 27.453 1 35.47 290 GLU A CA 1
ATOM 2282 C C . GLU A 1 290 ? 16.75 -7.406 27.312 1 35.47 290 GLU A C 1
ATOM 2284 O O . GLU A 1 290 ? 16.5 -8.023 26.281 1 35.47 290 GLU A O 1
ATOM 2289 N N . LYS A 1 291 ? 17.703 -7.863 28.188 1 34.16 291 LYS A N 1
ATOM 2290 C CA . LYS A 1 291 ? 18.125 -9.195 28.609 1 34.16 291 LYS A CA 1
ATOM 2291 C C . LYS A 1 291 ? 16.969 -10.188 28.531 1 34.16 291 LYS A C 1
ATOM 2293 O O . LYS A 1 291 ? 16.922 -11.164 29.281 1 34.16 291 LYS A O 1
ATOM 2298 N N . PHE A 1 292 ? 15.906 -9.734 27.969 1 32.97 292 PHE A N 1
ATOM 2299 C CA . PHE A 1 292 ? 15 -10.875 28.078 1 32.97 292 PHE A CA 1
ATOM 2300 C C . PHE A 1 292 ? 15.57 -12.094 27.375 1 32.97 292 PHE A C 1
ATOM 2302 O O . PHE A 1 292 ? 16.188 -11.977 26.312 1 32.97 292 PHE A O 1
ATOM 2309 N N . ASP A 1 293 ? 15.867 -13.141 28.047 1 32.97 293 ASP A N 1
ATOM 2310 C CA . ASP A 1 293 ? 16.25 -14.477 27.594 1 32.97 293 ASP A CA 1
ATOM 2311 C C . ASP A 1 293 ? 15.734 -14.75 26.188 1 32.97 293 ASP A C 1
ATOM 2313 O O . ASP A 1 293 ? 14.523 -14.742 25.953 1 32.97 293 ASP A O 1
ATOM 2317 N N . LYS A 1 294 ? 16.359 -14.352 25.188 1 42.44 294 LYS A N 1
ATOM 2318 C CA . LYS A 1 294 ? 16.297 -14.719 23.766 1 42.44 294 LYS A CA 1
ATOM 2319 C C . LYS A 1 294 ? 15.445 -15.969 23.562 1 42.44 294 LYS A C 1
ATOM 2321 O O . LYS A 1 294 ? 15.375 -16.516 22.453 1 42.44 294 LYS A O 1
ATOM 2326 N N . ASN A 1 295 ? 15.211 -16.75 24.516 1 41.12 295 ASN A N 1
ATOM 2327 C CA . ASN A 1 295 ? 14.805 -18.141 24.328 1 41.12 295 ASN A CA 1
ATOM 2328 C C . ASN A 1 295 ? 13.445 -18.25 23.641 1 41.12 295 ASN A C 1
ATOM 2330 O O . ASN A 1 295 ? 12.961 -17.266 23.078 1 41.12 295 ASN A O 1
ATOM 2334 N N . ASP A 1 296 ? 12.438 -18.969 24.359 1 42.66 296 ASP A N 1
ATOM 2335 C CA . ASP A 1 296 ? 11.258 -19.734 23.938 1 42.66 296 ASP A CA 1
ATOM 2336 C C . ASP A 1 296 ? 10.117 -18.797 23.547 1 42.66 296 ASP A C 1
ATOM 2338 O O . ASP A 1 296 ? 9.375 -19.094 22.609 1 42.66 296 ASP A O 1
ATOM 2342 N N . LYS A 1 297 ? 10.016 -17.641 24.109 1 43.06 297 LYS A N 1
ATOM 2343 C CA . LYS A 1 297 ? 8.805 -16.859 23.906 1 43.06 297 LYS A CA 1
ATOM 2344 C C . LYS A 1 297 ? 8.898 -16.031 22.625 1 43.06 297 LYS A C 1
ATOM 2346 O O . LYS A 1 297 ? 7.902 -15.844 21.922 1 43.06 297 LYS A O 1
ATOM 2351 N N . ASP A 1 298 ? 10.133 -15.414 22.375 1 51.53 298 ASP A N 1
ATOM 2352 C CA . ASP A 1 298 ? 10.281 -14.633 21.141 1 51.53 298 ASP A CA 1
ATOM 2353 C C . ASP A 1 298 ? 10.078 -15.508 19.906 1 51.53 298 ASP A C 1
ATOM 2355 O O . ASP A 1 298 ? 9.43 -15.094 18.953 1 51.53 298 ASP A O 1
ATOM 2359 N N . ASN A 1 299 ? 10.68 -16.625 20 1 54.38 299 ASN A N 1
ATOM 2360 C CA . ASN A 1 299 ? 10.469 -17.594 18.922 1 54.38 299 ASN A CA 1
ATOM 2361 C C . ASN A 1 299 ? 9 -18 18.812 1 54.38 299 ASN A C 1
ATOM 2363 O O . ASN A 1 299 ? 8.477 -18.172 17.703 1 54.38 299 ASN A O 1
ATOM 2367 N N . ALA A 1 300 ? 8.477 -18.016 20 1 52.47 300 ALA A N 1
ATOM 2368 C CA . ALA A 1 300 ? 7.066 -18.406 20 1 52.47 300 ALA A CA 1
ATOM 2369 C C . ALA A 1 300 ? 6.199 -17.344 19.344 1 52.47 300 ALA A C 1
ATOM 2371 O O . ALA A 1 300 ? 5.273 -17.656 18.594 1 52.47 300 ALA A O 1
ATOM 2372 N N . ASN A 1 301 ? 6.652 -16.125 19.547 1 62.53 301 ASN A N 1
ATOM 2373 C CA . ASN A 1 301 ? 5.871 -15.031 18.969 1 62.53 301 ASN A CA 1
ATOM 2374 C C . ASN A 1 301 ? 6 -14.984 17.453 1 62.53 301 ASN A C 1
ATOM 2376 O O . ASN A 1 301 ? 5.004 -14.836 16.734 1 62.53 301 ASN A O 1
ATOM 2380 N N . GLN A 1 302 ? 7.188 -15.258 17.109 1 69.5 302 GLN A N 1
ATOM 2381 C CA . GLN A 1 302 ? 7.387 -15.242 15.656 1 69.5 302 GLN A CA 1
ATOM 2382 C C . GLN A 1 302 ? 6.703 -16.438 14.992 1 69.5 302 GLN A C 1
ATOM 2384 O O . GLN A 1 302 ? 6.156 -16.312 13.891 1 69.5 302 GLN A O 1
ATOM 2389 N N . GLU A 1 303 ? 6.676 -17.438 15.711 1 71.88 303 GLU A N 1
ATOM 2390 C CA . GLU A 1 303 ? 6.082 -18.641 15.148 1 71.88 303 GLU A CA 1
ATOM 2391 C C . GLU A 1 303 ? 4.574 -18.484 14.977 1 71.88 303 GLU A C 1
ATOM 2393 O O . GLU A 1 303 ? 3.982 -19.094 14.086 1 71.88 303 GLU A O 1
ATOM 2398 N N . ASN A 1 304 ? 4.133 -17.531 15.695 1 85.88 304 ASN A N 1
ATOM 2399 C CA . ASN A 1 304 ? 2.68 -17.422 15.664 1 85.88 304 ASN A CA 1
ATOM 2400 C C . ASN A 1 304 ? 2.219 -16.219 14.859 1 85.88 304 ASN A C 1
ATOM 2402 O O . ASN A 1 304 ? 1.018 -16 14.672 1 85.88 304 ASN A O 1
ATOM 2406 N N . VAL A 1 305 ? 3.145 -15.531 14.352 1 92.12 305 VAL A N 1
ATOM 2407 C CA . VAL A 1 305 ? 2.795 -14.258 13.727 1 92.12 305 VAL A CA 1
ATOM 2408 C C . VAL A 1 305 ? 1.937 -14.508 12.492 1 92.12 305 VAL A C 1
ATOM 2410 O O . VAL A 1 305 ? 0.966 -13.789 12.242 1 92.12 305 VAL A O 1
ATOM 2413 N N . ALA A 1 306 ? 2.309 -15.508 11.719 1 94.62 306 ALA A N 1
ATOM 2414 C CA . ALA A 1 306 ? 1.551 -15.797 10.508 1 94.62 306 ALA A CA 1
ATOM 2415 C C . ALA A 1 306 ? 0.118 -16.203 10.836 1 94.62 306 ALA A C 1
ATOM 2417 O O . ALA A 1 306 ? -0.83 -15.734 10.203 1 94.62 306 ALA A O 1
ATOM 2418 N N . SER A 1 307 ? -0.011 -17.031 11.836 1 93.69 307 SER A N 1
ATOM 2419 C CA . SER A 1 307 ? -1.338 -17.453 12.273 1 93.69 307 SER A CA 1
ATOM 2420 C C . SER A 1 307 ? -2.146 -16.281 12.812 1 93.69 307 SER A C 1
ATOM 2422 O O . SER A 1 307 ? -3.35 -16.188 12.562 1 93.69 307 SER A O 1
ATOM 2424 N N . ALA A 1 308 ? -1.487 -15.469 13.57 1 92.69 308 ALA A N 1
ATOM 2425 C CA . ALA A 1 308 ? -2.16 -14.297 14.117 1 92.69 308 ALA A CA 1
ATOM 2426 C C . ALA A 1 308 ? -2.619 -13.359 13 1 92.69 308 ALA A C 1
ATOM 2428 O O . ALA A 1 308 ? -3.699 -12.773 13.078 1 92.69 308 ALA A O 1
ATOM 2429 N N . LEU A 1 309 ? -1.797 -13.188 12.023 1 94.5 309 LEU A N 1
ATOM 2430 C CA . LEU A 1 309 ? -2.137 -12.32 10.898 1 94.5 309 LEU A CA 1
ATOM 2431 C C . LEU A 1 309 ? -3.348 -12.859 10.148 1 94.5 309 LEU A C 1
ATOM 2433 O O . LEU A 1 309 ? -4.262 -12.109 9.812 1 94.5 309 LEU A O 1
ATOM 2437 N N . VAL A 1 310 ? -3.324 -14.141 9.898 1 95.38 310 VAL A N 1
ATOM 2438 C CA . VAL A 1 310 ? -4.434 -14.781 9.203 1 95.38 310 VAL A CA 1
ATOM 2439 C C . VAL A 1 310 ? -5.711 -14.641 10.023 1 95.38 310 VAL A C 1
ATOM 2441 O O . VAL A 1 310 ? -6.789 -14.398 9.477 1 95.38 310 VAL A O 1
ATOM 2444 N N . ALA A 1 311 ? -5.574 -14.789 11.297 1 93.25 311 ALA A N 1
ATOM 2445 C CA . ALA A 1 311 ? -6.727 -14.633 12.18 1 93.25 311 ALA A CA 1
ATOM 2446 C C . ALA A 1 311 ? -7.27 -13.211 12.133 1 93.25 311 ALA A C 1
ATOM 2448 O O . ALA A 1 311 ? -8.484 -13 12.117 1 93.25 311 ALA A O 1
ATOM 2449 N N . GLU A 1 312 ? -6.387 -12.305 12.133 1 90.75 312 GLU A N 1
ATOM 2450 C CA . GLU A 1 312 ? -6.797 -10.906 12.039 1 90.75 312 GLU A CA 1
ATOM 2451 C C . GLU A 1 312 ? -7.527 -10.633 10.727 1 90.75 312 GLU A C 1
ATOM 2453 O O . GLU A 1 312 ? -8.547 -9.938 10.711 1 90.75 312 GLU A O 1
ATOM 2458 N N . CYS A 1 313 ? -7.004 -11.102 9.648 1 94.62 313 CYS A N 1
ATOM 2459 C CA . CYS A 1 313 ? -7.641 -10.922 8.344 1 94.62 313 CYS A CA 1
ATOM 2460 C C . CYS A 1 313 ? -9.031 -11.547 8.328 1 94.62 313 CYS A C 1
ATOM 2462 O O . CYS A 1 313 ? -9.977 -10.945 7.812 1 94.62 313 CYS A O 1
ATOM 2464 N N . ARG A 1 314 ? -9.148 -12.742 8.906 1 92.69 314 ARG A N 1
ATOM 2465 C CA . ARG A 1 314 ? -10.445 -13.398 8.977 1 92.69 314 ARG A CA 1
ATOM 2466 C C . ARG A 1 314 ? -11.453 -12.555 9.758 1 92.69 314 ARG A C 1
ATOM 2468 O O . ARG A 1 314 ? -12.602 -12.414 9.336 1 92.69 314 ARG A O 1
ATOM 2475 N N . ALA A 1 315 ? -10.992 -12.07 10.844 1 89.19 315 ALA A N 1
ATOM 2476 C CA . ALA A 1 315 ? -11.867 -11.227 11.656 1 89.19 315 ALA A CA 1
ATOM 2477 C C . ALA A 1 315 ? -12.344 -10.016 10.867 1 89.19 315 ALA A C 1
ATOM 2479 O O . ALA A 1 315 ? -13.516 -9.625 10.969 1 89.19 315 ALA A O 1
ATOM 2480 N N . ARG A 1 316 ? -11.5 -9.492 10.094 1 87.44 316 ARG A N 1
ATOM 2481 C CA . ARG A 1 316 ? -11.867 -8.312 9.312 1 87.44 316 ARG A CA 1
ATOM 2482 C C . ARG A 1 316 ? -12.828 -8.688 8.188 1 87.44 316 ARG A C 1
ATOM 2484 O O . ARG A 1 316 ? -13.727 -7.91 7.852 1 87.44 316 ARG A O 1
ATOM 2491 N N . TRP A 1 317 ? -12.617 -9.82 7.555 1 89.75 317 TRP A N 1
ATOM 2492 C CA . TRP A 1 317 ? -13.57 -10.312 6.562 1 89.75 317 TRP A CA 1
ATOM 2493 C C . TRP A 1 317 ? -14.945 -10.516 7.184 1 89.75 317 TRP A C 1
ATOM 2495 O O . TRP A 1 317 ? -15.961 -10.156 6.59 1 89.75 317 TRP A O 1
ATOM 2505 N N . ASP A 1 318 ? -14.977 -11.172 8.336 1 86.12 318 ASP A N 1
ATOM 2506 C CA . ASP A 1 318 ? -16.234 -11.406 9.039 1 86.12 318 ASP A CA 1
ATOM 2507 C C . ASP A 1 318 ? -16.953 -10.094 9.328 1 86.12 318 ASP A C 1
ATOM 2509 O O . ASP A 1 318 ? -18.172 -9.992 9.156 1 86.12 318 ASP A O 1
ATOM 2513 N N . ASP A 1 319 ? -16.172 -9.227 9.664 1 79.19 319 ASP A N 1
ATOM 2514 C CA . ASP A 1 319 ? -16.734 -7.91 9.961 1 79.19 319 ASP A CA 1
ATOM 2515 C C . ASP A 1 319 ? -17.297 -7.254 8.703 1 79.19 319 ASP A C 1
ATOM 2517 O O . ASP A 1 319 ? -18.359 -6.617 8.75 1 79.19 319 ASP A O 1
ATOM 2521 N N . MET A 1 320 ? -16.609 -7.406 7.641 1 76.06 320 MET A N 1
ATOM 2522 C CA . MET A 1 320 ? -17.047 -6.844 6.367 1 76.06 320 MET A CA 1
ATOM 2523 C C . MET A 1 320 ? -18.344 -7.488 5.902 1 76.06 320 MET A C 1
ATOM 2525 O O . MET A 1 320 ? -19.219 -6.812 5.352 1 76.06 320 MET A O 1
ATOM 2529 N N . ASN A 1 321 ? -18.5 -8.766 6.055 1 76.38 321 ASN A N 1
ATOM 2530 C CA . ASN A 1 321 ? -19.688 -9.5 5.641 1 76.38 321 ASN A CA 1
ATOM 2531 C C . ASN A 1 321 ? -20.891 -9.172 6.523 1 76.38 321 ASN A C 1
ATOM 2533 O O . ASN A 1 321 ? -22.016 -9.133 6.047 1 76.38 321 ASN A O 1
ATOM 2537 N N . LYS A 1 322 ? -20.672 -9.125 7.715 1 70.06 322 LYS A N 1
ATOM 2538 C CA . LYS A 1 322 ? -21.75 -8.727 8.617 1 70.06 322 LYS A CA 1
ATOM 2539 C C . LYS A 1 322 ? -22.359 -7.387 8.195 1 70.06 322 LYS A C 1
ATOM 2541 O O . LYS A 1 322 ? -23.578 -7.215 8.219 1 70.06 322 LYS A O 1
ATOM 2546 N N . ASN A 1 323 ? -21.547 -6.68 7.617 1 59.09 323 ASN A N 1
ATOM 2547 C CA . ASN A 1 323 ? -21.969 -5.355 7.18 1 59.09 323 ASN A CA 1
ATOM 2548 C C . ASN A 1 323 ? -22.781 -5.426 5.883 1 59.09 323 ASN A C 1
ATOM 2550 O O . ASN A 1 323 ? -23.719 -4.66 5.691 1 59.09 323 ASN A O 1
ATOM 2554 N N . LYS A 1 324 ? -22.344 -6.324 4.996 1 59.34 324 LYS A N 1
ATOM 2555 C CA . LYS A 1 324 ? -23.031 -6.527 3.729 1 59.34 324 LYS A CA 1
ATOM 2556 C C . LYS A 1 324 ? -24.406 -7.164 3.947 1 59.34 324 LYS A C 1
ATOM 2558 O O . LYS A 1 324 ? -25.375 -6.809 3.273 1 59.34 324 LYS A O 1
ATOM 2563 N N . LYS A 1 325 ? -24.469 -8.273 4.73 1 57.31 325 LYS A N 1
ATOM 2564 C CA . LYS A 1 325 ? -25.719 -8.992 4.992 1 57.31 325 LYS A CA 1
ATOM 2565 C C . LYS A 1 325 ? -26.797 -8.047 5.516 1 57.31 325 LYS A C 1
ATOM 2567 O O . LYS A 1 325 ? -27.969 -8.164 5.145 1 57.31 325 LYS A O 1
ATOM 2572 N N . ASN A 1 326 ? -26.344 -7.211 6.289 1 50.34 326 ASN A N 1
ATOM 2573 C CA . ASN A 1 326 ? -27.328 -6.32 6.914 1 50.34 326 ASN A CA 1
ATOM 2574 C C . ASN A 1 326 ? -27.781 -5.23 5.949 1 50.34 326 ASN A C 1
ATOM 2576 O O . ASN A 1 326 ? -28.859 -4.652 6.129 1 50.34 326 ASN A O 1
ATOM 2580 N N . SER A 1 327 ? -26.859 -4.867 5.051 1 43.91 327 SER A N 1
ATOM 2581 C CA . SER A 1 327 ? -27.203 -3.785 4.133 1 43.91 327 SER A CA 1
ATOM 2582 C C . SER A 1 327 ? -28 -4.301 2.936 1 43.91 327 SER A C 1
ATOM 2584 O O . SER A 1 327 ? -28.641 -3.525 2.234 1 43.91 327 SER A O 1
ATOM 2586 N N . SER A 1 328 ? -27.469 -5.246 2.281 1 42.56 328 SER A N 1
ATOM 2587 C CA . SER A 1 328 ? -28.047 -5.629 0.999 1 42.56 328 SER A CA 1
ATOM 2588 C C . SER A 1 328 ? -29.234 -6.574 1.188 1 42.56 328 SER A C 1
ATOM 2590 O O . SER A 1 328 ? -29.172 -7.496 2 1 42.56 328 SER A O 1
ATOM 2592 N N . LYS A 1 329 ? -30.484 -6.145 0.93 1 37 329 LYS A N 1
ATOM 2593 C CA . LYS A 1 329 ? -31.438 -7.152 0.473 1 37 329 LYS A CA 1
ATOM 2594 C C . LYS A 1 329 ? -30.75 -8.195 -0.407 1 37 329 LYS A C 1
ATOM 2596 O O . LYS A 1 329 ? -31.406 -9.102 -0.925 1 37 329 LYS A O 1
ATOM 2601 N N . ILE A 1 330 ? -29.734 -7.965 -0.807 1 35.75 330 ILE A N 1
ATOM 2602 C CA . ILE A 1 330 ? -28.953 -8.773 -1.736 1 35.75 330 ILE A CA 1
ATOM 2603 C C . ILE A 1 330 ? -28.438 -10.016 -1.023 1 35.75 330 ILE A C 1
ATOM 2605 O O . ILE A 1 330 ? -27.703 -10.812 -1.612 1 35.75 330 ILE A O 1
ATOM 2609 N N . GLY A 1 331 ? -28.625 -10.047 0.184 1 37.09 331 GLY A N 1
ATOM 2610 C CA . GLY A 1 331 ? -28.344 -11.227 0.983 1 37.09 331 GLY A CA 1
ATOM 2611 C C . GLY A 1 331 ? -28.703 -12.523 0.282 1 37.09 331 GLY A C 1
ATOM 2612 O O . GLY A 1 331 ? -28.359 -13.609 0.752 1 37.09 331 GLY A O 1
ATOM 2613 N N . ASP A 1 332 ? -29.594 -12.398 -0.537 1 38.78 332 ASP A N 1
ATOM 2614 C CA . ASP A 1 332 ? -30.125 -13.672 -1.018 1 38.78 332 ASP A CA 1
ATOM 2615 C C . ASP A 1 332 ? -29.281 -14.219 -2.162 1 38.78 332 ASP A C 1
ATOM 2617 O O . ASP A 1 332 ? -29.578 -15.281 -2.715 1 38.78 332 ASP A O 1
ATOM 2621 N N . LEU A 1 333 ? -28.578 -13.398 -2.867 1 38.03 333 LEU A N 1
ATOM 2622 C CA . LEU A 1 333 ? -27.969 -14.109 -3.977 1 38.03 333 LEU A CA 1
ATOM 2623 C C . LEU A 1 333 ? -26.703 -14.836 -3.52 1 38.03 333 LEU A C 1
ATOM 2625 O O . LEU A 1 333 ? -25.812 -14.227 -2.922 1 38.03 333 LEU A O 1
ATOM 2629 N N . PRO A 1 334 ? -26.703 -15.969 -3.627 1 40.28 334 PRO A N 1
ATOM 2630 C CA . PRO A 1 334 ? -25.672 -16.891 -3.146 1 40.28 334 PRO A CA 1
ATOM 2631 C C . PRO A 1 334 ? -24.266 -16.438 -3.498 1 40.28 334 PRO A C 1
ATOM 2633 O O . PRO A 1 334 ? -23.328 -16.609 -2.705 1 40.28 334 PRO A O 1
ATOM 2636 N N . TYR A 1 335 ? -24.031 -15.961 -4.727 1 39.56 335 TYR A N 1
ATOM 2637 C CA . TYR A 1 335 ? -22.688 -15.75 -5.223 1 39.56 335 TYR A CA 1
ATOM 2638 C C . TYR A 1 335 ? -22.156 -14.391 -4.777 1 39.56 335 TYR A C 1
ATOM 2640 O O . TYR A 1 335 ? -20.953 -14.125 -4.879 1 39.56 335 TYR A O 1
ATOM 2648 N N . LEU A 1 336 ? -23 -13.352 -4.691 1 46.59 336 LEU A N 1
ATOM 2649 C CA . LEU A 1 336 ? -22.641 -12.016 -4.23 1 46.59 336 LEU A CA 1
ATOM 2650 C C . LEU A 1 336 ? -22.625 -11.953 -2.709 1 46.59 336 LEU A C 1
ATOM 2652 O O . LEU A 1 336 ? -22.438 -10.875 -2.131 1 46.59 336 LEU A O 1
ATOM 2656 N N . LYS A 1 337 ? -23.281 -13.016 -2.164 1 46.91 337 LYS A N 1
ATOM 2657 C CA . LYS A 1 337 ? -23.344 -13.266 -0.727 1 46.91 337 LYS A CA 1
ATOM 2658 C C . LYS A 1 337 ? -22 -13.016 -0.063 1 46.91 337 LYS A C 1
ATOM 2660 O O . LYS A 1 337 ? -20.969 -13.047 -0.724 1 46.91 337 LYS A O 1
ATOM 2665 N N . PHE A 1 338 ? -22.062 -12.961 1.229 1 58.5 338 PHE A N 1
ATOM 2666 C CA . PHE A 1 338 ? -21.109 -12.984 2.342 1 58.5 338 PHE A CA 1
ATOM 2667 C C . PHE A 1 338 ? -19.984 -13.961 2.072 1 58.5 338 PHE A C 1
ATOM 2669 O O . PHE A 1 338 ? -20.219 -15.109 1.685 1 58.5 338 PHE A O 1
ATOM 2676 N N . GLY A 1 339 ? -18.906 -13.383 1.462 1 77 339 GLY A N 1
ATOM 2677 C CA . GLY A 1 339 ? -17.844 -14.359 1.344 1 77 339 GLY A CA 1
ATOM 2678 C C . GLY A 1 339 ? -16.5 -13.852 1.852 1 77 339 GLY A C 1
ATOM 2679 O O . GLY A 1 339 ? -16.359 -12.664 2.123 1 77 339 GLY A O 1
ATOM 2680 N N . CYS A 1 340 ? -15.859 -14.695 2.26 1 84.19 340 CYS A N 1
ATOM 2681 C CA . CYS A 1 340 ? -14.469 -14.555 2.666 1 84.19 340 CYS A CA 1
ATOM 2682 C C . CYS A 1 340 ? -13.547 -15.359 1.757 1 84.19 340 CYS A C 1
ATOM 2684 O O . CYS A 1 340 ? -13.766 -16.547 1.543 1 84.19 340 CYS A O 1
ATOM 2686 N N . ASP A 1 341 ? -12.617 -14.602 1.169 1 91.5 341 ASP A N 1
ATOM 2687 C CA . ASP A 1 341 ? -11.633 -15.312 0.352 1 91.5 341 ASP A CA 1
ATOM 2688 C C . ASP A 1 341 ? -10.727 -16.172 1.216 1 91.5 341 ASP A C 1
ATOM 2690 O O . ASP A 1 341 ? -10.633 -15.977 2.43 1 91.5 341 ASP A O 1
ATOM 2694 N N . ASP A 1 342 ? -10.141 -17.25 0.536 1 96.19 342 ASP A N 1
ATOM 2695 C CA . ASP A 1 342 ? -9.07 -17.953 1.232 1 96.19 342 ASP A CA 1
ATOM 2696 C C . ASP A 1 342 ? -7.957 -17 1.64 1 96.19 342 ASP A C 1
ATOM 2698 O O . ASP A 1 342 ? -7.633 -16.062 0.902 1 96.19 342 ASP A O 1
ATOM 2702 N N . ILE A 1 343 ? -7.488 -17.172 2.836 1 97 343 ILE A N 1
ATOM 2703 C CA . ILE A 1 343 ? -6.445 -16.312 3.379 1 97 343 ILE A CA 1
ATOM 2704 C C . ILE A 1 343 ? -5.168 -17.125 3.594 1 97 343 ILE A C 1
ATOM 2706 O O . ILE A 1 343 ? -5.168 -18.109 4.344 1 97 343 ILE A O 1
ATOM 2710 N N . THR A 1 344 ? -4.094 -16.797 2.93 1 97.94 344 THR A N 1
ATOM 2711 C CA . THR A 1 344 ? -2.797 -17.438 3.105 1 97.94 344 THR A CA 1
ATOM 2712 C C . THR A 1 344 ? -1.679 -16.406 3.158 1 97.94 344 THR A C 1
ATOM 2714 O O . THR A 1 344 ? -1.69 -15.43 2.402 1 97.94 344 THR A O 1
ATOM 2717 N N . CYS A 1 345 ? -0.781 -16.562 4.098 1 98.19 345 CYS A N 1
ATOM 2718 C CA . CYS A 1 345 ? 0.374 -15.672 4.137 1 98.19 345 CYS A CA 1
ATOM 2719 C C . CYS A 1 345 ? 1.623 -16.422 4.59 1 98.19 345 CYS A C 1
ATOM 2721 O O . CYS A 1 345 ? 1.527 -17.5 5.176 1 98.19 345 CYS A O 1
ATOM 2723 N N . VAL A 1 346 ? 2.799 -15.969 4.195 1 97.94 346 VAL A N 1
ATOM 2724 C CA . VAL A 1 346 ? 4.109 -16.375 4.695 1 97.94 346 VAL A CA 1
ATOM 2725 C C . VAL A 1 346 ? 4.883 -15.156 5.176 1 97.94 346 VAL A C 1
ATOM 2727 O O . VAL A 1 346 ? 4.988 -14.156 4.461 1 97.94 346 VAL A O 1
ATOM 2730 N N . VAL A 1 347 ? 5.324 -15.203 6.391 1 96.81 347 VAL A N 1
ATOM 2731 C CA . VAL A 1 347 ? 6.207 -14.18 6.945 1 96.81 347 VAL A CA 1
ATOM 2732 C C . VAL A 1 347 ? 7.641 -14.711 7 1 96.81 347 VAL A C 1
ATOM 2734 O O . VAL A 1 347 ? 7.902 -15.742 7.621 1 96.81 347 VAL A O 1
ATOM 2737 N N . ALA A 1 348 ? 8.547 -14.023 6.348 1 97.25 348 ALA A N 1
ATOM 2738 C CA . ALA A 1 348 ? 9.945 -14.43 6.301 1 97.25 348 ALA A CA 1
ATOM 2739 C C . ALA A 1 348 ? 10.844 -13.422 7.012 1 97.25 348 ALA A C 1
ATOM 2741 O O . ALA A 1 348 ? 11.031 -12.305 6.527 1 97.25 348 ALA A O 1
ATOM 2742 N N . TYR A 1 349 ? 11.406 -13.789 8.109 1 94.94 349 TYR A N 1
ATOM 2743 C CA . TYR A 1 349 ? 12.344 -12.938 8.836 1 94.94 349 TYR A CA 1
ATOM 2744 C C . TYR A 1 349 ? 13.758 -13.078 8.289 1 94.94 349 TYR A C 1
ATOM 2746 O O . TYR A 1 349 ? 14.25 -14.195 8.117 1 94.94 349 TYR A O 1
ATOM 2754 N N . LEU A 1 350 ? 14.391 -11.961 8.055 1 95.81 350 LEU A N 1
ATOM 2755 C CA . LEU A 1 350 ? 15.727 -11.953 7.465 1 95.81 350 LEU A CA 1
ATOM 2756 C C . LEU A 1 350 ? 16.781 -11.75 8.539 1 95.81 350 LEU A C 1
ATOM 2758 O O . LEU A 1 350 ? 16.766 -10.758 9.273 1 95.81 350 LEU A O 1
ATOM 2762 N N . GLU A 1 351 ? 17.688 -12.648 8.609 1 93.56 351 GLU A N 1
ATOM 2763 C CA . GLU A 1 351 ? 18.781 -12.578 9.57 1 93.56 351 GLU A CA 1
ATOM 2764 C C . GLU A 1 351 ? 20.109 -12.344 8.867 1 93.56 351 GLU A C 1
ATOM 2766 O O . GLU A 1 351 ? 20.484 -13.102 7.965 1 93.56 351 GLU A O 1
ATOM 2771 N N . PHE A 1 352 ? 20.844 -11.344 9.328 1 94 352 PHE A N 1
ATOM 2772 C CA . PHE A 1 352 ? 22.109 -10.992 8.695 1 94 352 PHE A CA 1
ATOM 2773 C C . PHE A 1 352 ? 23.281 -11.258 9.633 1 94 352 PHE A C 1
ATOM 2775 O O . PHE A 1 352 ? 23.094 -11.297 10.859 1 94 352 PHE A O 1
ATOM 2782 N N . ASN A 1 353 ? 24.469 -11.484 9.047 1 89.25 353 ASN A N 1
ATOM 2783 C CA . ASN A 1 353 ? 25.703 -11.695 9.812 1 89.25 353 ASN A CA 1
ATOM 2784 C C . ASN A 1 353 ? 26.125 -10.422 10.547 1 89.25 353 ASN A C 1
ATOM 2786 O O . ASN A 1 353 ? 25.906 -9.312 10.055 1 89.25 353 ASN A O 1
ATOM 2790 N N . ASP A 1 354 ? 26.453 -10.375 11.867 1 72.56 354 ASP A N 1
ATOM 2791 C CA . ASP A 1 354 ? 26.859 -9.258 12.719 1 72.56 354 ASP A CA 1
ATOM 2792 C C . ASP A 1 354 ? 28.062 -8.523 12.117 1 72.56 354 ASP A C 1
ATOM 2794 O O . ASP A 1 354 ? 28.25 -7.332 12.367 1 72.56 354 ASP A O 1
ATOM 2798 N N . ASP A 1 355 ? 29.031 -9.086 11.594 1 57.25 355 ASP A N 1
ATOM 2799 C CA . ASP A 1 355 ? 30.344 -8.531 11.281 1 57.25 355 ASP A CA 1
ATOM 2800 C C . ASP A 1 355 ? 30.234 -7.426 10.234 1 57.25 355 ASP A C 1
ATOM 2802 O O . ASP A 1 355 ? 31.219 -6.711 9.977 1 57.25 355 ASP A O 1
ATOM 2806 N N . ASP A 1 356 ? 29.422 -7.352 9.492 1 46.34 356 ASP A N 1
ATOM 2807 C CA . ASP A 1 356 ? 29.531 -6.457 8.344 1 46.34 356 ASP A CA 1
ATOM 2808 C C . ASP A 1 356 ? 29.031 -5.055 8.703 1 46.34 356 ASP A C 1
ATOM 2810 O O . ASP A 1 356 ? 28.438 -4.371 7.867 1 46.34 356 ASP A O 1
ATOM 2814 N N . ALA A 1 357 ? 28.953 -4.773 9.938 1 39.75 357 ALA A N 1
ATOM 2815 C CA . ALA A 1 357 ? 28.844 -3.348 10.242 1 39.75 357 ALA A CA 1
ATOM 2816 C C . ALA A 1 357 ? 29.938 -2.555 9.531 1 39.75 357 ALA A C 1
ATOM 2818 O O . ALA A 1 357 ? 31.094 -2.971 9.5 1 39.75 357 ALA A O 1
ATOM 2819 N N . PRO A 1 358 ? 29.625 -1.648 8.727 1 33.78 358 PRO A N 1
ATOM 2820 C CA . PRO A 1 358 ? 30.812 -0.917 8.281 1 33.78 358 PRO A CA 1
ATOM 2821 C C . PRO A 1 358 ? 31.766 -0.565 9.422 1 33.78 358 PRO A C 1
ATOM 2823 O O . PRO A 1 358 ? 31.312 -0.245 10.523 1 33.78 358 PRO A O 1
ATOM 2826 N N . LYS A 1 359 ? 33.094 -1.041 9.453 1 27.17 359 LYS A N 1
ATOM 2827 C CA . LYS A 1 359 ? 34.125 -0.498 10.312 1 27.17 359 LYS A CA 1
ATOM 2828 C C . LYS A 1 359 ? 34.125 1.028 10.305 1 27.17 359 LYS A C 1
ATOM 2830 O O . LYS A 1 359 ? 34 1.646 9.242 1 27.17 359 LYS A O 1
ATOM 2835 N N . MET B 1 1 ? 26.656 -5.18 63.094 1 19.91 1 MET B N 1
ATOM 2836 C CA . MET B 1 1 ? 27.984 -4.766 63.562 1 19.91 1 MET B CA 1
ATOM 2837 C C . MET B 1 1 ? 28.75 -4.043 62.438 1 19.91 1 MET B C 1
ATOM 2839 O O . MET B 1 1 ? 28.891 -4.566 61.344 1 19.91 1 MET B O 1
ATOM 2843 N N . PHE B 1 2 ? 28.812 -2.619 62.438 1 19.67 2 PHE B N 1
ATOM 2844 C CA . PHE B 1 2 ? 28.781 -1.377 61.688 1 19.67 2 PHE B CA 1
ATOM 2845 C C . PHE B 1 2 ? 30.156 -1.039 61.125 1 19.67 2 PHE B C 1
ATOM 2847 O O . PHE B 1 2 ? 31.062 -0.673 61.875 1 19.67 2 PHE B O 1
ATOM 2854 N N . LEU B 1 3 ? 30.672 -2.029 60.188 1 20.8 3 LEU B N 1
ATOM 2855 C CA . LEU B 1 3 ? 32.094 -2.115 59.844 1 20.8 3 LEU B CA 1
ATOM 2856 C C . LEU B 1 3 ? 32.625 -0.757 59.438 1 20.8 3 LEU B C 1
ATOM 2858 O O . LEU B 1 3 ? 32.094 -0.134 58.5 1 20.8 3 LEU B O 1
ATOM 2862 N N . MET B 1 4 ? 33.312 -0.081 60.312 1 19.48 4 MET B N 1
ATOM 2863 C CA . MET B 1 4 ? 33.938 1.235 60.5 1 19.48 4 MET B CA 1
ATOM 2864 C C . MET B 1 4 ? 34.906 1.533 59.375 1 19.48 4 MET B C 1
ATOM 2866 O O . MET B 1 4 ? 35.75 0.682 59.031 1 19.48 4 MET B O 1
ATOM 2870 N N . ASN B 1 5 ? 34.656 2.562 58.5 1 19.17 5 ASN B N 1
ATOM 2871 C CA . ASN B 1 5 ? 35 3.26 57.25 1 19.17 5 ASN B CA 1
ATOM 2872 C C . ASN B 1 5 ? 36.406 3.867 57.312 1 19.17 5 ASN B C 1
ATOM 2874 O O . ASN B 1 5 ? 36.75 4.73 56.531 1 19.17 5 ASN B O 1
ATOM 2878 N N . MET B 1 6 ? 37.344 3.24 58.125 1 18.75 6 MET B N 1
ATOM 2879 C CA . MET B 1 6 ? 38.281 4.176 58.719 1 18.75 6 MET B CA 1
ATOM 2880 C C . MET B 1 6 ? 39.281 4.672 57.688 1 18.75 6 MET B C 1
ATOM 2882 O O . MET B 1 6 ? 40.281 5.32 58.031 1 18.75 6 MET B O 1
ATOM 2886 N N . PHE B 1 7 ? 39.281 4.211 56.344 1 21.12 7 PHE B N 1
ATOM 2887 C CA . PHE B 1 7 ? 40.625 4.16 55.75 1 21.12 7 PHE B CA 1
ATOM 2888 C C . PHE B 1 7 ? 41.094 5.555 55.344 1 21.12 7 PHE B C 1
ATOM 2890 O O . PHE B 1 7 ? 40.594 6.121 54.375 1 21.12 7 PHE B O 1
ATOM 2897 N N . GLY B 1 8 ? 41.5 6.484 56.219 1 17.8 8 GLY B N 1
ATOM 2898 C CA . GLY B 1 8 ? 41.562 7.938 56.156 1 17.8 8 GLY B CA 1
ATOM 2899 C C . GLY B 1 8 ? 42.688 8.445 55.281 1 17.8 8 GLY B C 1
ATOM 2900 O O . GLY B 1 8 ? 42.625 9.578 54.781 1 17.8 8 GLY B O 1
ATOM 2901 N N . SER B 1 9 ? 44 7.812 55.156 1 20.09 9 SER B N 1
ATOM 2902 C CA . SER B 1 9 ? 45.094 8.742 55.312 1 20.09 9 SER B CA 1
ATOM 2903 C C . SER B 1 9 ? 45.344 9.547 54.031 1 20.09 9 SER B C 1
ATOM 2905 O O . SER B 1 9 ? 45.031 9.078 52.938 1 20.09 9 SER B O 1
ATOM 2907 N N . ASN B 1 10 ? 45.875 10.914 54.062 1 19.17 10 ASN B N 1
ATOM 2908 C CA . ASN B 1 10 ? 45.906 12.281 53.562 1 19.17 10 ASN B CA 1
ATOM 2909 C C . ASN B 1 10 ? 47 12.484 52.5 1 19.17 10 ASN B C 1
ATOM 2911 O O . ASN B 1 10 ? 47.156 13.586 51.969 1 19.17 10 ASN B O 1
ATOM 2915 N N . ASN B 1 11 ? 47.969 11.531 52.188 1 22.17 11 ASN B N 1
ATOM 2916 C CA . ASN B 1 11 ? 49.25 12.156 51.844 1 22.17 11 ASN B CA 1
ATOM 2917 C C . ASN B 1 11 ? 49.156 12.93 50.531 1 22.17 11 ASN B C 1
ATOM 2919 O O . ASN B 1 11 ? 48.625 12.422 49.531 1 22.17 11 ASN B O 1
ATOM 2923 N N . SER B 1 12 ? 49.438 14.242 50.531 1 20.47 12 SER B N 1
ATOM 2924 C CA . SER B 1 12 ? 49.281 15.414 49.688 1 20.47 12 SER B CA 1
ATOM 2925 C C . SER B 1 12 ? 50.281 15.414 48.531 1 20.47 12 SER B C 1
ATOM 2927 O O . SER B 1 12 ? 50.344 16.359 47.75 1 20.47 12 SER B O 1
ATOM 2929 N N . TYR B 1 13 ? 50.875 14.273 48.062 1 23.42 13 TYR B N 1
ATOM 2930 C CA . TYR B 1 13 ? 52.031 14.57 47.25 1 23.42 13 TYR B CA 1
ATOM 2931 C C . TYR B 1 13 ? 51.625 15.43 46.031 1 23.42 13 TYR B C 1
ATOM 2933 O O . TYR B 1 13 ? 50.656 15.141 45.375 1 23.42 13 TYR B O 1
ATOM 2941 N N . LYS B 1 14 ? 52.25 16.656 45.969 1 22.92 14 LYS B N 1
ATOM 2942 C CA . LYS B 1 14 ? 52.156 17.812 45.094 1 22.92 14 LYS B CA 1
ATOM 2943 C C . LYS B 1 14 ? 52.656 17.5 43.688 1 22.92 14 LYS B C 1
ATOM 2945 O O . LYS B 1 14 ? 53.875 17.422 43.469 1 22.92 14 LYS B O 1
ATOM 2950 N N . ASN B 1 15 ? 52.312 16.391 43.125 1 20.64 15 ASN B N 1
ATOM 2951 C CA . ASN B 1 15 ? 53 16.172 41.844 1 20.64 15 ASN B CA 1
ATOM 2952 C C . ASN B 1 15 ? 52.719 17.297 40.844 1 20.64 15 ASN B C 1
ATOM 2954 O O . ASN B 1 15 ? 51.562 17.719 40.688 1 20.64 15 ASN B O 1
ATOM 2958 N N . LYS B 1 16 ? 53.844 18.062 40.531 1 25.03 16 LYS B N 1
ATOM 2959 C CA . LYS B 1 16 ? 54 19.172 39.594 1 25.03 16 LYS B CA 1
ATOM 2960 C C . LYS B 1 16 ? 53.531 18.781 38.219 1 25.03 16 LYS B C 1
ATOM 2962 O O . LYS B 1 16 ? 54.062 17.828 37.625 1 25.03 16 LYS B O 1
ATOM 2967 N N . LYS B 1 17 ? 52.312 19.062 37.906 1 21.64 17 LYS B N 1
ATOM 2968 C CA . LYS B 1 17 ? 51.625 18.797 36.625 1 21.64 17 LYS B CA 1
ATOM 2969 C C . LYS B 1 17 ? 52.312 19.547 35.5 1 21.64 17 LYS B C 1
ATOM 2971 O O . LYS B 1 17 ? 52.375 20.781 35.5 1 21.64 17 LYS B O 1
ATOM 2976 N N . LYS B 1 18 ? 53.469 18.969 35.094 1 27.14 18 LYS B N 1
ATOM 2977 C CA . LYS B 1 18 ? 54 19.547 33.844 1 27.14 18 LYS B CA 1
ATOM 2978 C C . LYS B 1 18 ? 52.875 19.75 32.812 1 27.14 18 LYS B C 1
ATOM 2980 O O . LYS B 1 18 ? 52.125 18.828 32.5 1 27.14 18 LYS B O 1
ATOM 2985 N N . LYS B 1 19 ? 52.406 21.016 32.688 1 23.47 19 LYS B N 1
ATOM 2986 C CA . LYS B 1 19 ? 51.375 21.547 31.781 1 23.47 19 LYS B CA 1
ATOM 2987 C C . LYS B 1 19 ? 51.75 21.219 30.328 1 23.47 19 LYS B C 1
ATOM 2989 O O . LYS B 1 19 ? 52.688 21.797 29.781 1 23.47 19 LYS B O 1
ATOM 2994 N N . GLY B 1 20 ? 52 19.984 30.031 1 23.62 20 GLY B N 1
ATOM 2995 C CA . GLY B 1 20 ? 52.25 19.812 28.609 1 23.62 20 GLY B CA 1
ATOM 2996 C C . GLY B 1 20 ? 51.219 20.5 27.719 1 23.62 20 GLY B C 1
ATOM 2997 O O . GLY B 1 20 ? 50.031 20.438 28.016 1 23.62 20 GLY B O 1
ATOM 2998 N N . LYS B 1 21 ? 51.656 21.562 27 1 27.23 21 LYS B N 1
ATOM 2999 C CA . LYS B 1 21 ? 50.875 22.281 25.984 1 27.23 21 LYS B CA 1
ATOM 3000 C C . LYS B 1 21 ? 50.25 21.312 25 1 27.23 21 LYS B C 1
ATOM 3002 O O . LYS B 1 21 ? 50.969 20.547 24.328 1 27.23 21 LYS B O 1
ATOM 3007 N N . LYS B 1 22 ? 49.094 20.828 25.312 1 25.75 22 LYS B N 1
ATOM 3008 C CA . LYS B 1 22 ? 48.312 20.109 24.328 1 25.75 22 LYS B CA 1
ATOM 3009 C C . LYS B 1 22 ? 48.25 20.859 23 1 25.75 22 LYS B C 1
ATOM 3011 O O . LYS B 1 22 ? 47.812 22.016 22.953 1 25.75 22 LYS B O 1
ATOM 3016 N N . LYS B 1 23 ? 49.188 20.688 22.203 1 27.94 23 LYS B N 1
ATOM 3017 C CA . LYS B 1 23 ? 49.031 21.094 20.812 1 27.94 23 LYS B CA 1
ATOM 3018 C C . LYS B 1 23 ? 47.625 20.688 20.297 1 27.94 23 LYS B C 1
ATOM 3020 O O . LYS B 1 23 ? 47.281 19.5 20.312 1 27.94 23 LYS B O 1
ATOM 3025 N N . LYS B 1 24 ? 46.688 21.688 20.5 1 27.09 24 LYS B N 1
ATOM 3026 C CA . LYS B 1 24 ? 45.375 21.578 19.859 1 27.09 24 LYS B CA 1
ATOM 3027 C C . LYS B 1 24 ? 45.531 21.125 18.406 1 27.09 24 LYS B C 1
ATOM 3029 O O . LYS B 1 24 ? 46.094 21.828 17.578 1 27.09 24 LYS B O 1
ATOM 3034 N N . ILE B 1 25 ? 45.844 19.922 18.141 1 27.47 25 ILE B N 1
ATOM 3035 C CA . ILE B 1 25 ? 45.562 19.469 16.766 1 27.47 25 ILE B CA 1
ATOM 3036 C C . ILE B 1 25 ? 44.156 19.891 16.359 1 27.47 25 ILE B C 1
ATOM 3038 O O . ILE B 1 25 ? 43.188 19.438 16.922 1 27.47 25 ILE B O 1
ATOM 3042 N N . GLU B 1 26 ? 44.062 21.172 16.016 1 27.14 26 GLU B N 1
ATOM 3043 C CA . GLU B 1 26 ? 42.875 21.609 15.297 1 27.14 26 GLU B CA 1
ATOM 3044 C C . GLU B 1 26 ? 42.5 20.625 14.195 1 27.14 26 GLU B C 1
ATOM 3046 O O . GLU B 1 26 ? 43.219 20.469 13.211 1 27.14 26 GLU B O 1
ATOM 3051 N N . THR B 1 27 ? 42.125 19.469 14.5 1 28.84 27 THR B N 1
ATOM 3052 C CA . THR B 1 27 ? 41.438 18.703 13.484 1 28.84 27 THR B CA 1
ATOM 3053 C C . THR B 1 27 ? 40.375 19.562 12.781 1 28.84 27 THR B C 1
ATOM 3055 O O . THR B 1 27 ? 39.344 19.906 13.383 1 28.84 27 THR B O 1
ATOM 3058 N N . THR B 1 28 ? 40.781 20.578 12.117 1 26.11 28 THR B N 1
ATOM 3059 C CA . THR B 1 28 ? 39.844 21.141 11.148 1 26.11 28 THR B CA 1
ATOM 3060 C C . THR B 1 28 ? 39.156 20.047 10.367 1 26.11 28 THR B C 1
ATOM 3062 O O . THR B 1 28 ? 39.75 19.406 9.508 1 26.11 28 THR B O 1
ATOM 3065 N N . ALA B 1 29 ? 38.5 19.188 10.977 1 29.44 29 ALA B N 1
ATOM 3066 C CA . ALA B 1 29 ? 37.531 18.422 10.195 1 29.44 29 ALA B CA 1
ATOM 3067 C C . ALA B 1 29 ? 36.938 19.266 9.078 1 29.44 29 ALA B C 1
ATOM 3069 O O . ALA B 1 29 ? 36.25 20.25 9.352 1 29.44 29 ALA B O 1
ATOM 3070 N N . LEU B 1 30 ? 37.656 19.5 8.109 1 29.8 30 LEU B N 1
ATOM 3071 C CA . LEU B 1 30 ? 37.125 20.125 6.895 1 29.8 30 LEU B CA 1
ATOM 3072 C C . LEU B 1 30 ? 35.656 19.75 6.672 1 29.8 30 LEU B C 1
ATOM 3074 O O . LEU B 1 30 ? 35.344 18.578 6.504 1 29.8 30 LEU B O 1
ATOM 3078 N N . ALA B 1 31 ? 34.781 20.359 7.277 1 33.62 31 ALA B N 1
ATOM 3079 C CA . ALA B 1 31 ? 33.375 20.344 6.855 1 33.62 31 ALA B CA 1
ATOM 3080 C C . ALA B 1 31 ? 33.281 20.281 5.332 1 33.62 31 ALA B C 1
ATOM 3082 O O . ALA B 1 31 ? 33.531 21.281 4.652 1 33.62 31 ALA B O 1
ATOM 3083 N N . LYS B 1 32 ? 33.875 19.406 4.629 1 36.88 32 LYS B N 1
ATOM 3084 C CA . LYS B 1 32 ? 33.656 19.25 3.193 1 36.88 32 LYS B CA 1
ATOM 3085 C C . LYS B 1 32 ? 32.25 19.672 2.807 1 36.88 32 LYS B C 1
ATOM 3087 O O . LYS B 1 32 ? 31.25 19.234 3.408 1 36.88 32 LYS B O 1
ATOM 3092 N N . ASN B 1 33 ? 31.859 20.891 2.467 1 42.06 33 ASN B N 1
ATOM 3093 C CA . ASN B 1 33 ? 30.656 21.469 1.852 1 42.06 33 ASN B CA 1
ATOM 3094 C C . ASN B 1 33 ? 29.922 20.438 1.001 1 42.06 33 ASN B C 1
ATOM 3096 O O . ASN B 1 33 ? 30.266 20.219 -0.161 1 42.06 33 ASN B O 1
ATOM 3100 N N . GLN B 1 34 ? 29.438 19.438 1.436 1 59.62 34 GLN B N 1
ATOM 3101 C CA . GLN B 1 34 ? 28.781 18.422 0.64 1 59.62 34 GLN B CA 1
ATOM 3102 C C . GLN B 1 34 ? 27.625 19.016 -0.177 1 59.62 34 GLN B C 1
ATOM 3104 O O . GLN B 1 34 ? 26.719 19.625 0.378 1 59.62 34 GLN B O 1
ATOM 3109 N N . VAL B 1 35 ? 27.844 19.297 -1.446 1 78.25 35 VAL B N 1
ATOM 3110 C CA . VAL B 1 35 ? 26.906 19.781 -2.445 1 78.25 35 VAL B CA 1
ATOM 3111 C C . VAL B 1 35 ? 25.594 19.016 -2.334 1 78.25 35 VAL B C 1
ATOM 3113 O O . VAL B 1 35 ? 25.594 17.781 -2.182 1 78.25 35 VAL B O 1
ATOM 3116 N N . ASN B 1 36 ? 24.516 19.812 -2.086 1 87.25 36 ASN B N 1
ATOM 3117 C CA . ASN B 1 36 ? 23.172 19.25 -2.105 1 87.25 36 ASN B CA 1
ATOM 3118 C C . ASN B 1 36 ? 22.891 18.5 -3.404 1 87.25 36 ASN B C 1
ATOM 3120 O O . ASN B 1 36 ? 22.875 19.094 -4.48 1 87.25 36 ASN B O 1
ATOM 3124 N N . PRO B 1 37 ? 22.719 17.203 -3.264 1 92.69 37 PRO B N 1
ATOM 3125 C CA . PRO B 1 37 ? 22.484 16.453 -4.5 1 92.69 37 PRO B CA 1
ATOM 3126 C C . PRO B 1 37 ? 21.125 16.75 -5.117 1 92.69 37 PRO B C 1
ATOM 3128 O O . PRO B 1 37 ? 20.906 16.484 -6.305 1 92.69 37 PRO B O 1
ATOM 3131 N N . LEU B 1 38 ? 20.203 17.188 -4.406 1 94.44 38 LEU B N 1
ATOM 3132 C CA . LEU B 1 38 ? 18.859 17.484 -4.902 1 94.44 38 LEU B CA 1
ATOM 3133 C C . LEU B 1 38 ? 18.812 18.875 -5.543 1 94.44 38 LEU B C 1
ATOM 3135 O O . LEU B 1 38 ? 18.953 19.891 -4.852 1 94.44 38 LEU B O 1
ATOM 3139 N N . LYS B 1 39 ? 18.609 18.875 -6.809 1 92.12 39 LYS B N 1
ATOM 3140 C CA . LYS B 1 39 ? 18.641 20.125 -7.578 1 92.12 39 LYS B CA 1
ATOM 3141 C C . LYS B 1 39 ? 17.328 20.875 -7.43 1 92.12 39 LYS B C 1
ATOM 3143 O O . LYS B 1 39 ? 17.312 22.094 -7.238 1 92.12 39 LYS B O 1
ATOM 3148 N N . ASP B 1 40 ? 16.234 20.172 -7.633 1 92.94 40 ASP B N 1
ATOM 3149 C CA . ASP B 1 40 ? 14.938 20.828 -7.617 1 92.94 40 ASP B CA 1
ATOM 3150 C C . ASP B 1 40 ? 13.812 19.828 -7.359 1 92.94 40 ASP B C 1
ATOM 3152 O O . ASP B 1 40 ? 14.016 18.625 -7.473 1 92.94 40 ASP B O 1
ATOM 3156 N N . VAL B 1 41 ? 12.688 20.375 -6.918 1 94.56 41 VAL B N 1
ATOM 3157 C CA . VAL B 1 41 ? 11.445 19.625 -6.758 1 94.56 41 VAL B CA 1
ATOM 3158 C C . VAL B 1 41 ? 10.312 20.328 -7.492 1 94.56 41 VAL B C 1
ATOM 3160 O O . VAL B 1 41 ? 9.945 21.453 -7.145 1 94.56 41 VAL B O 1
ATOM 3163 N N . LYS B 1 42 ? 9.773 19.688 -8.492 1 92.19 42 LYS B N 1
ATOM 3164 C CA . LYS B 1 42 ? 8.641 20.234 -9.227 1 92.19 42 LYS B CA 1
ATOM 3165 C C . LYS B 1 42 ? 7.324 19.609 -8.766 1 92.19 42 LYS B C 1
ATOM 3167 O O . LYS B 1 42 ? 7.156 18.391 -8.82 1 92.19 42 LYS B O 1
ATOM 3172 N N . MET B 1 43 ? 6.438 20.453 -8.359 1 94.69 43 MET B N 1
ATOM 3173 C CA . MET B 1 43 ? 5.23 19.938 -7.715 1 94.69 43 MET B CA 1
ATOM 3174 C C . MET B 1 43 ? 3.984 20.359 -8.484 1 94.69 43 MET B C 1
ATOM 3176 O O . MET B 1 43 ? 3.914 21.469 -9 1 94.69 43 MET B O 1
ATOM 3180 N N . PHE B 1 44 ? 3.057 19.469 -8.555 1 93.25 44 PHE B N 1
ATOM 3181 C CA . PHE B 1 44 ? 1.763 19.703 -9.18 1 93.25 44 PHE B CA 1
ATOM 3182 C C . PHE B 1 44 ? 0.629 19.234 -8.281 1 93.25 44 PHE B C 1
ATOM 3184 O O . PHE B 1 44 ? 0.644 18.094 -7.805 1 93.25 44 PHE B O 1
ATOM 3191 N N . GLY B 1 45 ? -0.287 20.125 -7.977 1 94.62 45 GLY B N 1
ATOM 3192 C CA . GLY B 1 45 ? -1.418 19.781 -7.125 1 94.62 45 GLY B CA 1
ATOM 3193 C C . GLY B 1 45 ? -2.746 19.828 -7.855 1 94.62 45 GLY B C 1
ATOM 3194 O O . GLY B 1 45 ? -2.9 20.562 -8.836 1 94.62 45 GLY B O 1
ATOM 3195 N N . ALA B 1 46 ? -3.641 18.984 -7.477 1 94.88 46 ALA B N 1
ATOM 3196 C CA . ALA B 1 46 ? -5.004 18.984 -8 1 94.88 46 ALA B CA 1
ATOM 3197 C C . ALA B 1 46 ? -6 18.531 -6.934 1 94.88 46 ALA B C 1
ATOM 3199 O O . ALA B 1 46 ? -5.629 17.875 -5.965 1 94.88 46 ALA B O 1
ATOM 3200 N N . PHE B 1 47 ? -7.227 18.969 -7.059 1 94.62 47 PHE B N 1
ATOM 3201 C CA . PHE B 1 47 ? -8.281 18.562 -6.141 1 94.62 47 PHE B CA 1
ATOM 3202 C C . PHE B 1 47 ? -9.625 18.516 -6.848 1 94.62 47 PHE B C 1
ATOM 3204 O O . PHE B 1 47 ? -9.805 19.125 -7.902 1 94.62 47 PHE B O 1
ATOM 3211 N N . LYS B 1 48 ? -10.469 17.719 -6.352 1 93 48 LYS B N 1
ATOM 3212 C CA . LYS B 1 48 ? -11.859 17.625 -6.797 1 93 48 LYS B CA 1
ATOM 3213 C C . LYS B 1 48 ? -12.797 17.391 -5.621 1 93 48 LYS B C 1
ATOM 3215 O O . LYS B 1 48 ? -12.523 16.547 -4.762 1 93 48 LYS B O 1
ATOM 3220 N N . MET B 1 49 ? -13.844 18.219 -5.621 1 92.81 49 MET B N 1
ATOM 3221 C CA . MET B 1 49 ? -14.844 18.062 -4.562 1 92.81 49 MET B CA 1
ATOM 3222 C C . MET B 1 49 ? -15.57 16.734 -4.68 1 92.81 49 MET B C 1
ATOM 3224 O O . MET B 1 49 ? -15.891 16.297 -5.781 1 92.81 49 MET B O 1
ATOM 3228 N N . GLY B 1 50 ? -15.758 16.125 -3.543 1 91.56 50 GLY B N 1
ATOM 3229 C CA . GLY B 1 50 ? -16.609 14.945 -3.508 1 91.56 50 GLY B CA 1
ATOM 3230 C C . GLY B 1 50 ? -18.094 15.281 -3.584 1 91.56 50 GLY B C 1
ATOM 3231 O O . GLY B 1 50 ? -18.469 16.406 -3.918 1 91.56 50 GLY B O 1
ATOM 3232 N N . TYR B 1 51 ? -18.906 14.273 -3.432 1 85.12 51 TYR B N 1
ATOM 3233 C CA . TYR B 1 51 ? -20.344 14.492 -3.389 1 85.12 51 TYR B CA 1
ATOM 3234 C C . TYR B 1 51 ? -21.016 13.562 -2.387 1 85.12 51 TYR B C 1
ATOM 3236 O O . TYR B 1 51 ? -20.422 12.57 -1.958 1 85.12 51 TYR B O 1
ATOM 3244 N N . GLY B 1 52 ? -22.203 13.875 -1.905 1 80.44 52 GLY B N 1
ATOM 3245 C CA . GLY B 1 52 ? -23.016 13.18 -0.922 1 80.44 52 GLY B CA 1
ATOM 3246 C C . GLY B 1 52 ? -24.047 14.062 -0.262 1 80.44 52 GLY B C 1
ATOM 3247 O O . GLY B 1 52 ? -24.078 15.273 -0.503 1 80.44 52 GLY B O 1
ATOM 3248 N N . PRO B 1 53 ? -24.922 13.516 0.558 1 72.88 53 PRO B N 1
ATOM 3249 C CA . PRO B 1 53 ? -26.047 14.281 1.117 1 72.88 53 PRO B CA 1
ATOM 3250 C C . PRO B 1 53 ? -25.594 15.461 1.97 1 72.88 53 PRO B C 1
ATOM 3252 O O . PRO B 1 53 ? -26.266 16.484 2.016 1 72.88 53 PRO B O 1
ATOM 3255 N N . LYS B 1 54 ? -24.422 15.312 2.555 1 71.25 54 LYS B N 1
ATOM 3256 C CA . LYS B 1 54 ? -24 16.375 3.463 1 71.25 54 LYS B CA 1
ATOM 3257 C C . LYS B 1 54 ? -22.781 17.125 2.912 1 71.25 54 LYS B C 1
ATOM 3259 O O . LYS B 1 54 ? -22.172 17.938 3.611 1 71.25 54 LYS B O 1
ATOM 3264 N N . LYS B 1 55 ? -22.531 16.812 1.696 1 78.25 55 LYS B N 1
ATOM 3265 C CA . LYS B 1 55 ? -21.328 17.438 1.158 1 78.25 55 LYS B CA 1
ATOM 3266 C C . LYS B 1 55 ? -21.688 18.625 0.27 1 78.25 55 LYS B C 1
ATOM 3268 O O . LYS B 1 55 ? -22.297 18.453 -0.784 1 78.25 55 LYS B O 1
ATOM 3273 N N . THR B 1 56 ? -21.312 19.875 0.713 1 77.44 56 THR B N 1
ATOM 3274 C CA . THR B 1 56 ? -21.656 21.078 -0.023 1 77.44 56 THR B CA 1
ATOM 3275 C C . THR B 1 56 ? -20.406 21.797 -0.507 1 77.44 56 THR B C 1
ATOM 3277 O O . THR B 1 56 ? -20.484 22.672 -1.37 1 77.44 56 THR B O 1
ATOM 3280 N N . GLU B 1 57 ? -19.328 21.438 0.007 1 88.56 57 GLU B N 1
ATOM 3281 C CA . GLU B 1 57 ? -18.078 22.094 -0.345 1 88.56 57 GLU B CA 1
ATOM 3282 C C . GLU B 1 57 ? -16.891 21.141 -0.166 1 88.56 57 GLU B C 1
ATOM 3284 O O . GLU B 1 57 ? -16.984 20.156 0.563 1 88.56 57 GLU B O 1
ATOM 3289 N N . CYS B 1 58 ? -15.898 21.438 -0.95 1 92.69 58 CYS B N 1
ATOM 3290 C CA . CYS B 1 58 ? -14.664 20.688 -0.708 1 92.69 58 CYS B CA 1
ATOM 3291 C C . CYS B 1 58 ? -14.008 21.141 0.594 1 92.69 58 CYS B C 1
ATOM 3293 O O . CYS B 1 58 ? -13.727 22.312 0.779 1 92.69 58 CYS B O 1
ATOM 3295 N N . GLN B 1 59 ? -13.719 20.188 1.459 1 95.44 59 GLN B N 1
ATOM 3296 C CA . GLN B 1 59 ? -13.148 20.547 2.758 1 95.44 59 GLN B CA 1
ATOM 3297 C C . GLN B 1 59 ? -11.664 20.219 2.818 1 95.44 59 GLN B C 1
ATOM 3299 O O . GLN B 1 59 ? -11.039 20.328 3.875 1 95.44 59 GLN B O 1
ATOM 3304 N N . ASP B 1 60 ? -11.133 19.781 1.642 1 97.25 60 ASP B N 1
ATOM 3305 C CA . ASP B 1 60 ? -9.688 19.594 1.544 1 97.25 60 ASP B CA 1
ATOM 3306 C C . ASP B 1 60 ? -8.984 20.922 1.242 1 97.25 60 ASP B C 1
ATOM 3308 O O . ASP B 1 60 ? -9.57 21.828 0.644 1 97.25 60 ASP B O 1
ATOM 3312 N N . SER B 1 61 ? -7.816 21.047 1.666 1 96.69 61 SER B N 1
ATOM 3313 C CA . SER B 1 61 ? -6.891 22.094 1.239 1 96.69 61 SER B CA 1
ATOM 3314 C C . SER B 1 61 ? -5.496 21.531 0.993 1 96.69 61 SER B C 1
ATOM 3316 O O . SER B 1 61 ? -5.219 20.375 1.327 1 96.69 61 SER B O 1
ATOM 3318 N N . HIS B 1 62 ? -4.695 22.203 0.245 1 96.56 62 HIS B N 1
ATOM 3319 C CA . HIS B 1 62 ? -3.316 21.797 0.025 1 96.56 62 HIS B CA 1
ATOM 3320 C C . HIS B 1 62 ? -2.396 23 -0.149 1 96.56 62 HIS B C 1
ATOM 3322 O O . HIS B 1 62 ? -2.865 24.125 -0.327 1 96.56 62 HIS B O 1
ATOM 3328 N N . CYS B 1 63 ? -1.126 22.797 -0.013 1 95.19 63 CYS B N 1
ATOM 3329 C CA . CYS B 1 63 ? -0.142 23.859 -0.213 1 95.19 63 CYS B CA 1
ATOM 3330 C C . CYS B 1 63 ? 1.1 23.328 -0.917 1 95.19 63 CYS B C 1
ATOM 3332 O O . CYS B 1 63 ? 1.435 22.141 -0.782 1 95.19 63 CYS B O 1
ATOM 3334 N N . ILE B 1 64 ? 1.685 24.062 -1.711 1 94.56 64 ILE B N 1
ATOM 3335 C CA . ILE B 1 64 ? 2.947 23.828 -2.4 1 94.56 64 ILE B CA 1
ATOM 3336 C C . ILE B 1 64 ? 3.883 25.016 -2.203 1 94.56 64 ILE B C 1
ATOM 3338 O O . ILE B 1 64 ? 3.562 26.141 -2.604 1 94.56 64 ILE B O 1
ATOM 3342 N N . MET B 1 65 ? 4.93 24.797 -1.498 1 93.31 65 MET B N 1
ATOM 3343 C CA . MET B 1 65 ? 5.961 25.812 -1.304 1 93.31 65 MET B CA 1
ATOM 3344 C C . MET B 1 65 ? 7.289 25.375 -1.906 1 93.31 65 MET B C 1
ATOM 3346 O O . MET B 1 65 ? 8.078 24.688 -1.247 1 93.31 65 MET B O 1
ATOM 3350 N N . GLU B 1 66 ? 7.531 25.828 -3.109 1 88.44 66 GLU B N 1
ATOM 3351 C CA . GLU B 1 66 ? 8.781 25.484 -3.785 1 88.44 66 GLU B CA 1
ATOM 3352 C C . GLU B 1 66 ? 9.914 26.406 -3.35 1 88.44 66 GLU B C 1
ATOM 3354 O O . GLU B 1 66 ? 9.781 27.641 -3.412 1 88.44 66 GLU B O 1
ATOM 3359 N N . LYS B 1 67 ? 11 25.828 -2.941 1 86.06 67 LYS B N 1
ATOM 3360 C CA . LYS B 1 67 ? 12.188 26.594 -2.557 1 86.06 67 LYS B CA 1
ATOM 3361 C C . LYS B 1 67 ? 11.805 27.812 -1.711 1 86.06 67 LYS B C 1
ATOM 3363 O O . LYS B 1 67 ? 12.219 28.938 -2.004 1 86.06 67 LYS B O 1
ATOM 3368 N N . PHE B 1 68 ? 11.016 27.516 -0.673 1 84.12 68 PHE B N 1
ATOM 3369 C CA . PHE B 1 68 ? 10.523 28.641 0.122 1 84.12 68 PHE B CA 1
ATOM 3370 C C . PHE B 1 68 ? 11.641 29.234 0.977 1 84.12 68 PHE B C 1
ATOM 3372 O O . PHE B 1 68 ? 11.562 30.391 1.406 1 84.12 68 PHE B O 1
ATOM 3379 N N . ILE B 1 69 ? 12.648 28.5 1.284 1 85.62 69 ILE B N 1
ATOM 3380 C CA . ILE B 1 69 ? 13.977 28.859 1.763 1 85.62 69 ILE B CA 1
ATOM 3381 C C . ILE B 1 69 ? 15.031 28.109 0.953 1 85.62 69 ILE B C 1
ATOM 3383 O O . ILE B 1 69 ? 14.758 27.062 0.388 1 85.62 69 ILE B O 1
ATOM 3387 N N . ASP B 1 70 ? 16.172 28.688 0.886 1 85.5 70 ASP B N 1
ATOM 3388 C CA . ASP B 1 70 ? 17.219 28.047 0.092 1 85.5 70 ASP B CA 1
ATOM 3389 C C . ASP B 1 70 ? 17.281 26.547 0.39 1 85.5 70 ASP B C 1
ATOM 3391 O O . ASP B 1 70 ? 17.469 26.156 1.541 1 85.5 70 ASP B O 1
ATOM 3395 N N . GLU B 1 71 ? 17.031 25.719 -0.665 1 89.81 71 GLU B N 1
ATOM 3396 C CA . GLU B 1 71 ? 17.172 24.266 -0.666 1 89.81 71 GLU B CA 1
ATOM 3397 C C . GLU B 1 71 ? 16.094 23.609 0.214 1 89.81 71 GLU B C 1
ATOM 3399 O O . GLU B 1 71 ? 16.328 22.531 0.779 1 89.81 71 GLU B O 1
ATOM 3404 N N . CYS B 1 72 ? 15.055 24.375 0.502 1 94.81 72 CYS B N 1
ATOM 3405 C CA . CYS B 1 72 ? 13.969 23.812 1.295 1 94.81 72 CYS B CA 1
ATOM 3406 C C . CYS B 1 72 ? 12.672 23.797 0.498 1 94.81 72 CYS B C 1
ATOM 3408 O O . CYS B 1 72 ? 12.367 24.734 -0.235 1 94.81 72 CYS B O 1
ATOM 3410 N N . HIS B 1 73 ? 11.961 22.734 0.572 1 97 73 HIS B N 1
ATOM 3411 C CA . HIS B 1 73 ? 10.656 22.547 -0.053 1 97 73 HIS B CA 1
ATOM 3412 C C . HIS B 1 73 ? 9.625 22.062 0.958 1 97 73 HIS B C 1
ATOM 3414 O O . HIS B 1 73 ? 9.961 21.359 1.913 1 97 73 HIS B O 1
ATOM 3420 N N . PHE B 1 74 ? 8.391 22.531 0.798 1 97.81 74 PHE B N 1
ATOM 3421 C CA . PHE B 1 74 ? 7.293 22.078 1.652 1 97.81 74 PHE B CA 1
ATOM 3422 C C . PHE B 1 74 ? 6.012 21.906 0.845 1 97.81 74 PHE B C 1
ATOM 3424 O O . PHE B 1 74 ? 5.68 22.766 0.015 1 97.81 74 PHE B O 1
ATOM 3431 N N . PHE B 1 75 ? 5.324 20.781 1.001 1 98.62 75 PHE B N 1
ATOM 3432 C CA . PHE B 1 75 ? 3.994 20.594 0.44 1 98.62 75 PHE B CA 1
ATOM 3433 C C . PHE B 1 75 ? 3.15 19.703 1.347 1 98.62 75 PHE B C 1
ATOM 3435 O O . PHE B 1 75 ? 3.684 18.875 2.08 1 98.62 75 PHE B O 1
ATOM 3442 N N . ALA B 1 76 ? 1.862 19.922 1.298 1 98.75 76 ALA B N 1
ATOM 3443 C CA . ALA B 1 76 ? 0.978 19.234 2.236 1 98.75 76 ALA B CA 1
ATOM 3444 C C . ALA B 1 76 ? -0.445 19.156 1.691 1 98.75 76 ALA B C 1
ATOM 3446 O O . ALA B 1 76 ? -0.826 19.938 0.817 1 98.75 76 ALA B O 1
ATOM 3447 N N . VAL B 1 77 ? -1.126 18.156 2.143 1 98.75 77 VAL B N 1
ATOM 3448 C CA . VAL B 1 77 ? -2.561 18 1.931 1 98.75 77 VAL B CA 1
ATOM 3449 C C . VAL B 1 77 ? -3.279 17.938 3.277 1 98.75 77 VAL B C 1
ATOM 3451 O O . VAL B 1 77 ? -2.818 17.281 4.207 1 98.75 77 VAL B O 1
ATOM 3454 N N . TYR B 1 78 ? -4.34 18.734 3.43 1 98.56 78 TYR B N 1
ATOM 3455 C CA . TYR B 1 78 ? -5.195 18.766 4.609 1 98.56 78 TYR B CA 1
ATOM 3456 C C . TYR B 1 78 ? -6.605 18.297 4.281 1 98.56 78 TYR B C 1
ATOM 3458 O O . TYR B 1 78 ? -7.254 18.828 3.381 1 98.56 78 TYR B O 1
ATOM 3466 N N . ASP B 1 79 ? -7.035 17.281 4.992 1 98.12 79 ASP B N 1
ATOM 3467 C CA . ASP B 1 79 ? -8.344 16.672 4.789 1 98.12 79 ASP B CA 1
ATOM 3468 C C . ASP B 1 79 ? -9.289 17.016 5.938 1 98.12 79 ASP B C 1
ATOM 3470 O O . ASP B 1 79 ? -9.281 16.359 6.977 1 98.12 79 ASP B O 1
ATOM 3474 N N . GLY B 1 80 ? -10.156 18.047 5.719 1 96.75 80 GLY B N 1
ATOM 3475 C CA . GLY B 1 80 ? -11.047 18.562 6.75 1 96.75 80 GLY B CA 1
ATOM 3476 C C . GLY B 1 80 ? -12.266 17.688 6.977 1 96.75 80 GLY B C 1
ATOM 3477 O O . GLY B 1 80 ? -12.734 17.016 6.051 1 96.75 80 GLY B O 1
ATOM 3478 N N . HIS B 1 81 ? -12.828 17.734 8.195 1 93.44 81 HIS B N 1
ATOM 3479 C CA . HIS B 1 81 ? -14.055 17 8.523 1 93.44 81 HIS B CA 1
ATOM 3480 C C . HIS B 1 81 ? -14.938 17.812 9.469 1 93.44 81 HIS B C 1
ATOM 3482 O O . HIS B 1 81 ? -14.461 18.75 10.125 1 93.44 81 HIS B O 1
ATOM 3488 N N . GLY B 1 82 ? -16.172 17.422 9.539 1 90.94 82 GLY B N 1
ATOM 3489 C CA . GLY B 1 82 ? -17.125 18.141 10.375 1 90.94 82 GLY B CA 1
ATOM 3490 C C . GLY B 1 82 ? -17.75 19.328 9.68 1 90.94 82 GLY B C 1
ATOM 3491 O O . GLY B 1 82 ? -17.422 19.625 8.523 1 90.94 82 GLY B O 1
ATOM 3492 N N . SER B 1 83 ? -18.578 20.047 10.445 1 90.19 83 SER B N 1
ATOM 3493 C CA . SER B 1 83 ? -19.328 21.172 9.875 1 90.19 83 SER B CA 1
ATOM 3494 C C . SER B 1 83 ? -18.391 22.312 9.508 1 90.19 83 SER B C 1
ATOM 3496 O O . SER B 1 83 ? -18.656 23.078 8.586 1 90.19 83 SER B O 1
ATOM 3498 N N . SER B 1 84 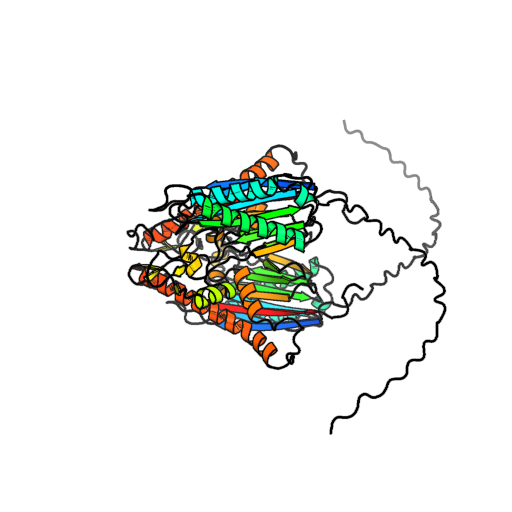? -17.281 22.391 10.156 1 93.81 84 SER B N 1
ATOM 3499 C CA . SER B 1 84 ? -16.312 23.453 9.898 1 93.81 84 SER B CA 1
ATOM 3500 C C . SER B 1 84 ? -15.016 22.875 9.352 1 93.81 84 SER B C 1
ATOM 3502 O O . SER B 1 84 ? -13.938 23.406 9.641 1 93.81 84 SER B O 1
ATOM 3504 N N . GLY B 1 85 ? -15.148 21.781 8.609 1 95.31 85 GLY B N 1
ATOM 3505 C CA . GLY B 1 85 ? -13.961 21.109 8.094 1 95.31 85 GLY B CA 1
ATOM 3506 C C . GLY B 1 85 ? -13.172 21.969 7.113 1 95.31 85 GLY B C 1
ATOM 3507 O O . GLY B 1 85 ? -11.945 21.906 7.086 1 95.31 85 GLY B O 1
ATOM 3508 N N . LYS B 1 86 ? -13.852 22.703 6.242 1 94.88 86 LYS B N 1
ATOM 3509 C CA . LYS B 1 86 ? -13.188 23.578 5.273 1 94.88 86 LYS B CA 1
ATOM 3510 C C . LYS B 1 86 ? -12.352 24.641 5.973 1 94.88 86 LYS B C 1
ATOM 3512 O O . LYS B 1 86 ? -11.188 24.859 5.629 1 94.88 86 LYS B O 1
ATOM 3517 N N . GLU B 1 87 ? -12.977 25.266 6.941 1 95.62 87 GLU B N 1
ATOM 3518 C CA . GLU B 1 87 ? -12.289 26.297 7.707 1 95.62 87 GLU B CA 1
ATOM 3519 C C . GLU B 1 87 ? -11.109 25.719 8.484 1 95.62 87 GLU B C 1
ATOM 3521 O O . GLU B 1 87 ? -10.047 26.328 8.562 1 95.62 87 GLU B O 1
ATOM 3526 N N . ALA B 1 88 ? -11.336 24.531 9.008 1 96.19 88 ALA B N 1
ATOM 3527 C CA . ALA B 1 88 ? -10.281 23.875 9.789 1 96.19 88 ALA B CA 1
ATOM 3528 C C . ALA B 1 88 ? -9.07 23.562 8.922 1 96.19 88 ALA B C 1
ATOM 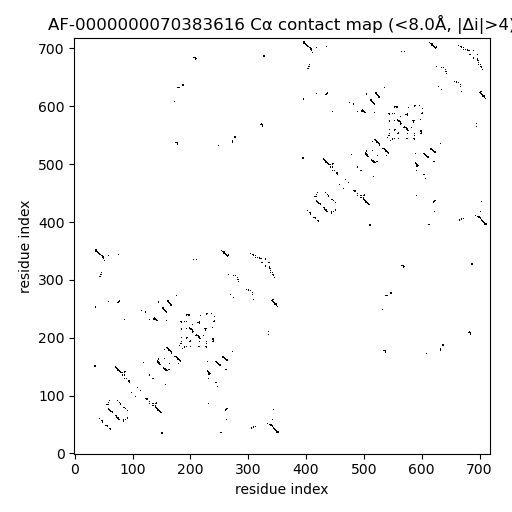3530 O O . ALA B 1 88 ? -7.93 23.844 9.305 1 96.19 88 ALA B O 1
ATOM 3531 N N . SER B 1 89 ? -9.305 22.938 7.789 1 97.56 89 SER B N 1
ATOM 3532 C CA . SER B 1 89 ? -8.211 22.562 6.895 1 97.56 89 SER B CA 1
ATOM 3533 C C . SER B 1 89 ? -7.473 23.781 6.375 1 97.56 89 SER B C 1
ATOM 3535 O O . SER B 1 89 ? -6.238 23.812 6.34 1 97.56 89 SER B O 1
ATOM 3537 N N . GLN B 1 90 ? -8.211 24.797 5.996 1 95.69 90 GLN B N 1
ATOM 3538 C CA . GLN B 1 90 ? -7.586 26.016 5.496 1 95.69 90 GLN B CA 1
ATOM 3539 C C . GLN B 1 90 ? -6.785 26.719 6.59 1 95.69 90 GLN B C 1
ATOM 3541 O O . GLN B 1 90 ? -5.68 27.203 6.34 1 95.69 90 GLN B O 1
ATOM 3546 N N . ALA B 1 91 ? -7.367 26.828 7.754 1 96.75 91 ALA B N 1
ATOM 3547 C CA . ALA B 1 91 ? -6.668 27.469 8.859 1 96.75 91 ALA B CA 1
ATOM 3548 C C . ALA B 1 91 ? -5.371 26.734 9.195 1 96.75 91 ALA B C 1
ATOM 3550 O O . ALA B 1 91 ? -4.328 27.359 9.391 1 96.75 91 ALA B O 1
ATOM 3551 N N . ALA B 1 92 ? -5.5 25.406 9.297 1 97.31 92 ALA B N 1
ATOM 3552 C CA . ALA B 1 92 ? -4.301 24.609 9.562 1 97.31 92 ALA B CA 1
ATOM 3553 C C . ALA B 1 92 ? -3.232 24.859 8.5 1 97.31 92 ALA B C 1
ATOM 3555 O O . ALA B 1 92 ? -2.055 25.031 8.82 1 97.31 92 ALA B O 1
ATOM 3556 N N . ASN B 1 93 ? -3.619 24.812 7.246 1 96.94 93 ASN B N 1
ATOM 3557 C CA . ASN B 1 93 ? -2.738 25.125 6.125 1 96.94 93 ASN B CA 1
ATOM 3558 C C . ASN B 1 93 ? -2.049 26.469 6.293 1 96.94 93 ASN B C 1
ATOM 3560 O O . ASN B 1 93 ? -0.822 26.562 6.215 1 96.94 93 ASN B O 1
ATOM 3564 N N . ASP B 1 94 ? -2.822 27.5 6.609 1 96.25 94 ASP B N 1
ATOM 3565 C CA . ASP B 1 94 ? -2.307 28.844 6.766 1 96.25 94 ASP B CA 1
ATOM 3566 C C . ASP B 1 94 ? -1.353 28.938 7.957 1 96.25 94 ASP B C 1
ATOM 3568 O O . ASP B 1 94 ? -0.293 29.562 7.859 1 96.25 94 ASP B O 1
ATOM 3572 N N . TYR B 1 95 ? -1.779 28.375 9.039 1 97.25 95 TYR B N 1
ATOM 3573 C CA . TYR B 1 95 ? -0.991 28.484 10.266 1 97.25 95 TYR B CA 1
ATOM 3574 C C . TYR B 1 95 ? 0.356 27.797 10.109 1 97.25 95 TYR B C 1
ATOM 3576 O O . TYR B 1 95 ? 1.384 28.312 10.547 1 97.25 95 TYR B O 1
ATOM 3584 N N . ILE B 1 96 ? 0.373 26.625 9.516 1 97.62 96 ILE B N 1
ATOM 3585 C CA . ILE B 1 96 ? 1.623 25.891 9.359 1 97.62 96 ILE B CA 1
ATOM 3586 C C . ILE B 1 96 ? 2.52 26.594 8.352 1 97.62 96 ILE B C 1
ATOM 3588 O O . ILE B 1 96 ? 3.723 26.75 8.586 1 97.62 96 ILE B O 1
ATOM 3592 N N . GLN B 1 97 ? 1.964 27.047 7.281 1 95.19 97 GLN B N 1
ATOM 3593 C CA . GLN B 1 97 ? 2.734 27.797 6.305 1 95.19 97 GLN B CA 1
ATOM 3594 C C . GLN B 1 97 ? 3.35 29.047 6.934 1 95.19 97 GLN B C 1
ATOM 3596 O O . GLN B 1 97 ? 4.523 29.344 6.711 1 95.19 97 GLN B O 1
ATOM 3601 N N . THR B 1 98 ? 2.533 29.781 7.684 1 95.38 98 THR B N 1
ATOM 3602 C CA . THR B 1 98 ? 3 31 8.352 1 95.38 98 THR B CA 1
ATOM 3603 C C . THR B 1 98 ? 4.121 30.672 9.336 1 95.38 98 THR B C 1
ATOM 3605 O O . THR B 1 98 ? 5.094 31.422 9.438 1 95.38 98 THR B O 1
ATOM 3608 N N . TYR B 1 99 ? 3.889 29.594 10.062 1 96.88 99 TYR B N 1
ATOM 3609 C CA . TYR B 1 99 ? 4.922 29.172 11.008 1 96.88 99 TYR B CA 1
ATOM 3610 C C . TYR B 1 99 ? 6.25 28.953 10.297 1 96.88 99 TYR B C 1
ATOM 3612 O O . TYR B 1 99 ? 7.301 29.375 10.781 1 96.88 99 TYR B O 1
ATOM 3620 N N . LEU B 1 100 ? 6.258 28.266 9.172 1 95.81 100 LEU B N 1
ATOM 3621 C CA . LEU B 1 100 ? 7.465 28 8.398 1 95.81 100 LEU B CA 1
ATOM 3622 C C . LEU B 1 100 ? 8.086 29.297 7.891 1 95.81 100 LEU B C 1
ATOM 3624 O O . LEU B 1 100 ? 9.297 29.484 8 1 95.81 100 LEU B O 1
ATOM 3628 N N . GLU B 1 101 ? 7.309 30.188 7.406 1 93.12 101 GLU B N 1
ATOM 3629 C CA . GLU B 1 101 ? 7.777 31.453 6.832 1 93.12 101 GLU B CA 1
ATOM 3630 C C . GLU B 1 101 ? 8.383 32.344 7.902 1 93.12 101 GLU B C 1
ATOM 3632 O O . GLU B 1 101 ? 9.383 33.031 7.652 1 93.12 101 GLU B O 1
ATOM 3637 N N . LYS B 1 102 ? 7.809 32.375 9.031 1 94.88 102 LYS B N 1
ATOM 3638 C CA . LYS B 1 102 ? 8.258 33.25 10.109 1 94.88 102 LYS B CA 1
ATOM 3639 C C . LYS B 1 102 ? 9.547 32.719 10.742 1 94.88 102 LYS B C 1
ATOM 3641 O O . LYS B 1 102 ? 10.266 33.469 11.406 1 94.88 102 LYS B O 1
ATOM 3646 N N . ASN B 1 103 ? 9.781 31.453 10.523 1 95.12 103 ASN B N 1
ATOM 3647 C CA . ASN B 1 103 ? 10.938 30.859 11.18 1 95.12 103 ASN B CA 1
ATOM 3648 C C . ASN B 1 103 ? 12.008 30.453 10.172 1 95.12 103 ASN B C 1
ATOM 3650 O O . ASN B 1 103 ? 12.664 29.422 10.336 1 95.12 103 ASN B O 1
ATOM 3654 N N . ASN B 1 104 ? 12.18 31.25 9.203 1 91.75 104 ASN B N 1
ATOM 3655 C CA . ASN B 1 104 ? 13.156 30.984 8.156 1 91.75 104 ASN B CA 1
ATOM 3656 C C . ASN B 1 104 ? 14.57 30.875 8.719 1 91.75 104 ASN B C 1
ATOM 3658 O O . ASN B 1 104 ? 15.328 30 8.312 1 91.75 104 ASN B O 1
ATOM 3662 N N . LYS B 1 105 ? 14.906 31.812 9.594 1 91.81 105 LYS B N 1
ATOM 3663 C CA . LYS B 1 105 ? 16.234 31.812 10.188 1 91.81 105 LYS B CA 1
ATOM 3664 C C . LYS B 1 105 ? 16.484 30.531 10.992 1 91.81 105 LYS B C 1
ATOM 3666 O O . LYS B 1 105 ? 17.578 29.969 10.953 1 91.81 105 LYS B O 1
ATOM 3671 N N . LYS B 1 106 ? 15.461 30.172 11.727 1 93.25 106 LYS B N 1
ATOM 3672 C CA . LYS B 1 106 ? 15.562 28.953 12.508 1 93.25 106 LYS B CA 1
ATOM 3673 C C . LYS B 1 106 ? 15.773 27.734 11.609 1 93.25 106 LYS B C 1
ATOM 3675 O O . LYS B 1 106 ? 16.547 26.844 11.938 1 93.25 106 LYS B O 1
ATOM 3680 N N . ILE B 1 107 ? 15.117 27.672 10.531 1 93.94 107 ILE B N 1
ATOM 3681 C CA . ILE B 1 107 ? 15.188 26.547 9.594 1 93.94 107 ILE B CA 1
ATOM 3682 C C . ILE B 1 107 ? 16.609 26.422 9.055 1 93.94 107 ILE B C 1
ATOM 3684 O O . ILE B 1 107 ? 17.141 25.312 8.945 1 93.94 107 ILE B O 1
ATOM 3688 N N . LYS B 1 108 ? 17.25 27.547 8.773 1 90.69 108 LYS B N 1
ATOM 3689 C CA . LYS B 1 108 ? 18.625 27.547 8.266 1 90.69 108 LYS B CA 1
ATOM 3690 C C . LYS B 1 108 ? 19.594 26.984 9.289 1 90.69 108 LYS B C 1
ATOM 3692 O O . LYS B 1 108 ? 20.641 26.422 8.922 1 90.69 108 LYS B O 1
ATOM 3697 N N . GLY B 1 109 ? 19.125 27.031 10.523 1 90.31 109 GLY B N 1
ATOM 3698 C CA . GLY B 1 109 ? 20 26.578 11.594 1 90.31 109 GLY B CA 1
ATOM 3699 C C . GLY B 1 109 ? 19.75 25.141 11.992 1 90.31 109 GLY B C 1
ATOM 3700 O O . GLY B 1 109 ? 20.469 24.594 12.828 1 90.31 109 GLY B O 1
ATOM 3701 N N . LEU B 1 110 ? 18.781 24.484 11.391 1 91.56 110 LEU B N 1
ATOM 3702 C CA . LEU B 1 110 ? 18.5 23.078 11.695 1 91.56 110 LEU B CA 1
ATOM 3703 C C . LEU B 1 110 ? 19.562 22.172 11.086 1 91.56 110 LEU B C 1
ATOM 3705 O O . LEU B 1 110 ? 19.656 22.062 9.859 1 91.56 110 LEU B O 1
ATOM 3709 N N . THR B 1 111 ? 20.297 21.484 11.945 1 90.31 111 THR B N 1
ATOM 3710 C CA . THR B 1 111 ? 21.422 20.734 11.391 1 90.31 111 THR B CA 1
ATOM 3711 C C . THR B 1 111 ? 21.312 19.25 11.742 1 90.31 111 THR B C 1
ATOM 3713 O O . THR B 1 111 ? 22 18.422 11.156 1 90.31 111 THR B O 1
ATOM 3716 N N . THR B 1 112 ? 20.422 18.938 12.656 1 93.06 112 THR B N 1
ATOM 3717 C CA . THR B 1 112 ? 20.281 17.531 13.047 1 93.06 112 THR B CA 1
ATOM 3718 C C . THR B 1 112 ? 18.875 17.047 12.773 1 93.06 112 THR B C 1
ATOM 3720 O O . THR B 1 112 ? 17.938 17.844 12.695 1 93.06 112 THR B O 1
ATOM 3723 N N . ASP B 1 113 ? 18.734 15.734 12.695 1 93.38 113 ASP B N 1
ATOM 3724 C CA . ASP B 1 113 ? 17.406 15.141 12.523 1 93.38 113 ASP B CA 1
ATOM 3725 C C . ASP B 1 113 ? 16.5 15.469 13.703 1 93.38 113 ASP B C 1
ATOM 3727 O O . ASP B 1 113 ? 15.312 15.758 13.523 1 93.38 113 ASP B O 1
ATOM 3731 N N . LYS B 1 114 ? 17.047 15.414 14.836 1 93.56 114 LYS B N 1
ATOM 3732 C CA . LYS B 1 114 ? 16.266 15.68 16.047 1 93.56 114 LYS B CA 1
ATOM 3733 C C . LYS B 1 114 ? 15.672 17.094 16.016 1 93.56 114 LYS B C 1
ATOM 3735 O O . LYS B 1 114 ? 14.492 17.281 16.312 1 93.56 114 LYS B O 1
ATOM 3740 N N . THR B 1 115 ? 16.5 18.047 15.695 1 95.25 115 THR B N 1
ATOM 3741 C CA . THR B 1 115 ? 16.031 19.422 15.703 1 95.25 115 THR B CA 1
ATOM 3742 C C . THR B 1 115 ? 15.031 19.656 14.578 1 95.25 115 THR B C 1
ATOM 3744 O O . THR B 1 115 ? 14.086 20.438 14.734 1 95.25 115 THR B O 1
ATOM 3747 N N . ARG B 1 116 ? 15.219 19.031 13.453 1 95.56 116 ARG B N 1
ATOM 3748 C CA . ARG B 1 116 ? 14.289 19.156 12.336 1 95.56 116 ARG B CA 1
ATOM 3749 C C . ARG B 1 116 ? 12.93 18.562 12.68 1 95.56 116 ARG B C 1
ATOM 3751 O O . ARG B 1 116 ? 11.891 19.141 12.383 1 95.56 116 ARG B O 1
ATOM 3758 N N . GLU B 1 117 ? 12.969 17.406 13.297 1 96.06 117 GLU B N 1
ATOM 3759 C CA . GLU B 1 117 ? 11.742 16.766 13.727 1 96.06 117 GLU B CA 1
ATOM 3760 C C . GLU B 1 117 ? 11.008 17.594 14.773 1 96.06 117 GLU B C 1
ATOM 3762 O O . GLU B 1 117 ? 9.781 17.734 14.711 1 96.06 117 GLU B O 1
ATOM 3767 N N . GLN B 1 118 ? 11.75 18.109 15.711 1 96.56 118 GLN B N 1
ATOM 3768 C CA . GLN B 1 118 ? 11.164 18.953 16.75 1 96.56 118 GLN B CA 1
ATOM 3769 C C . GLN B 1 118 ? 10.547 20.219 16.141 1 96.56 118 GLN B C 1
ATOM 3771 O O . GLN B 1 118 ? 9.5 20.672 16.609 1 96.56 118 GLN B O 1
ATOM 3776 N N . PHE B 1 119 ? 11.281 20.734 15.227 1 96.94 119 PHE B N 1
ATOM 3777 C CA . PHE B 1 119 ? 10.773 21.922 14.547 1 96.94 119 PHE B CA 1
ATOM 3778 C C . PHE B 1 119 ? 9.422 21.641 13.906 1 96.94 119 PHE B C 1
ATOM 3780 O O . PHE B 1 119 ? 8.484 22.438 14.039 1 96.94 119 PHE B O 1
ATOM 3787 N N . LEU B 1 120 ? 9.258 20.469 13.211 1 96.69 120 LEU B N 1
ATOM 3788 C CA . LEU B 1 120 ? 8.016 20.109 12.555 1 96.69 120 LEU B CA 1
ATOM 3789 C C . LEU B 1 120 ? 6.914 19.844 13.578 1 96.69 120 LEU B C 1
ATOM 3791 O O . LEU B 1 120 ? 5.766 20.25 13.383 1 96.69 120 LEU B O 1
ATOM 3795 N N . ARG B 1 121 ? 7.25 19.156 14.609 1 97.81 121 ARG B N 1
ATOM 3796 C CA . ARG B 1 121 ? 6.285 18.922 15.68 1 97.81 121 ARG B CA 1
ATOM 3797 C C . ARG B 1 121 ? 5.777 20.234 16.25 1 97.81 121 ARG B C 1
ATOM 3799 O O . ARG B 1 121 ? 4.594 20.375 16.562 1 97.81 121 ARG B O 1
ATOM 3806 N N . ALA B 1 122 ? 6.68 21.188 16.406 1 97.94 122 ALA B N 1
ATOM 3807 C CA . ALA B 1 122 ? 6.312 22.484 16.953 1 97.94 122 ALA B CA 1
ATOM 3808 C C . ALA B 1 122 ? 5.359 23.219 16.016 1 97.94 122 ALA B C 1
ATOM 3810 O O . ALA B 1 122 ? 4.473 23.953 16.453 1 97.94 122 ALA B O 1
ATOM 3811 N N . ALA B 1 123 ? 5.586 23.078 14.75 1 98 123 ALA B N 1
ATOM 3812 C CA . ALA B 1 123 ? 4.691 23.703 13.773 1 98 123 ALA B CA 1
ATOM 3813 C C . ALA B 1 123 ? 3.26 23.203 13.938 1 98 123 ALA B C 1
ATOM 3815 O O . ALA B 1 123 ? 2.314 24 13.914 1 98 123 ALA B O 1
ATOM 3816 N N . PHE B 1 124 ? 3.088 21.906 14.117 1 98.31 124 PHE B N 1
ATOM 3817 C CA . PHE B 1 124 ? 1.764 21.312 14.289 1 98.31 124 PHE B CA 1
ATOM 3818 C C . PHE B 1 124 ? 1.162 21.719 15.633 1 98.31 124 PHE B C 1
ATOM 3820 O O . PHE B 1 124 ? -0.038 21.969 15.727 1 98.31 124 PHE B O 1
ATOM 3827 N N . LYS B 1 125 ? 2.006 21.719 16.641 1 97.88 125 LYS B N 1
ATOM 3828 C CA . LYS B 1 125 ? 1.544 22.141 17.953 1 97.88 125 LYS B CA 1
ATOM 3829 C C . LYS B 1 125 ? 1.057 23.594 17.922 1 97.88 125 LYS B C 1
ATOM 3831 O O . LYS B 1 125 ? 0.033 23.922 18.531 1 97.88 125 LYS B O 1
ATOM 3836 N N . SER B 1 126 ? 1.837 24.406 17.297 1 97.69 126 SER B N 1
ATOM 3837 C CA . SER B 1 126 ? 1.454 25.812 17.156 1 97.69 126 SER B CA 1
ATOM 3838 C C . SER B 1 126 ? 0.129 25.938 16.406 1 97.69 126 SER B C 1
ATOM 3840 O O . SER B 1 126 ? -0.729 26.734 16.797 1 97.69 126 SER B O 1
ATOM 3842 N N . ALA B 1 127 ? -0.008 25.188 15.32 1 97.5 127 ALA B N 1
ATOM 3843 C CA . ALA B 1 127 ? -1.25 25.219 14.555 1 97.5 127 ALA B CA 1
ATOM 3844 C C . ALA B 1 127 ? -2.439 24.797 15.414 1 97.5 127 ALA B C 1
ATOM 3846 O O . ALA B 1 127 ? -3.506 25.406 15.352 1 97.5 127 ALA B O 1
ATOM 3847 N N . GLU B 1 128 ? -2.275 23.734 16.203 1 96.75 128 GLU B N 1
ATOM 3848 C CA . GLU B 1 128 ? -3.32 23.281 17.109 1 96.75 128 GLU B CA 1
ATOM 3849 C C . GLU B 1 128 ? -3.723 24.375 18.094 1 96.75 128 GLU B C 1
ATOM 3851 O O . GLU B 1 128 ? -4.914 24.594 18.328 1 96.75 128 GLU B O 1
ATOM 3856 N N . SER B 1 129 ? -2.779 25.031 18.688 1 95.56 129 SER B N 1
ATOM 3857 C CA . SER B 1 129 ? -3.027 26.094 19.641 1 95.56 129 SER B CA 1
ATOM 3858 C C . SER B 1 129 ? -3.781 27.25 19 1 95.56 129 SER B C 1
ATOM 3860 O O . SER B 1 129 ? -4.715 27.797 19.594 1 95.56 129 SER B O 1
ATOM 3862 N N . LYS B 1 130 ? -3.387 27.578 17.844 1 95.06 130 LYS B N 1
ATOM 3863 C CA . LYS B 1 130 ? -4.023 28.688 17.141 1 95.06 130 LYS B CA 1
ATOM 3864 C C . LYS B 1 130 ? -5.449 28.328 16.719 1 95.06 130 LYS B C 1
ATOM 3866 O O . LYS B 1 130 ? -6.332 29.188 16.703 1 95.06 130 LYS B O 1
ATOM 3871 N N . LEU B 1 131 ? -5.605 27.094 16.312 1 92.31 131 LEU B N 1
ATOM 3872 C CA . LEU B 1 131 ? -6.949 26.625 15.969 1 92.31 131 LEU B CA 1
ATOM 3873 C C . LEU B 1 131 ? -7.898 26.797 17.156 1 92.31 131 LEU B C 1
ATOM 3875 O O . LEU B 1 131 ? -9.047 27.203 16.969 1 92.31 131 LEU B O 1
ATOM 3879 N N . LYS B 1 132 ? -7.484 26.531 18.312 1 87.06 132 LYS B N 1
ATOM 3880 C CA . LYS B 1 132 ? -8.281 26.656 19.531 1 87.06 132 LYS B CA 1
ATOM 3881 C C . LYS B 1 132 ? -8.711 28.094 19.766 1 87.06 132 LYS B C 1
ATOM 3883 O O . LYS B 1 132 ? -9.781 28.344 20.312 1 87.06 132 LYS B O 1
ATOM 3888 N N . SER B 1 133 ? -7.895 28.953 19.312 1 88.06 133 SER B N 1
ATOM 3889 C CA . SER B 1 133 ? -8.156 30.359 19.578 1 88.06 133 SER B CA 1
ATOM 3890 C C . SER B 1 133 ? -8.766 31.062 18.359 1 88.06 133 SER B C 1
ATOM 3892 O O . SER B 1 133 ? -9.016 32.25 18.375 1 88.06 133 SER B O 1
ATOM 3894 N N . SER B 1 134 ? -8.984 30.422 17.25 1 86.94 134 SER B N 1
ATOM 3895 C CA . SER B 1 134 ? -9.359 31 15.977 1 86.94 134 SER B CA 1
ATOM 3896 C C . SER B 1 134 ? -10.836 31.391 15.953 1 86.94 134 SER B C 1
ATOM 3898 O O . SER B 1 134 ? -11.258 32.188 15.117 1 86.94 134 SER B O 1
ATOM 3900 N N . GLY B 1 135 ? -11.664 30.969 16.906 1 85.62 135 GLY B N 1
ATOM 3901 C CA . GLY B 1 135 ? -13.102 31.188 16.875 1 85.62 135 GLY B CA 1
ATOM 3902 C C . GLY B 1 135 ? -13.852 30.203 16 1 85.62 135 GLY B C 1
ATOM 3903 O O . GLY B 1 135 ? -15.078 30.156 16.016 1 85.62 135 GLY B O 1
ATOM 3904 N N . ILE B 1 136 ? -13.133 29.438 15.203 1 86.31 136 ILE B N 1
ATOM 3905 C CA . ILE B 1 136 ? -13.734 28.359 14.422 1 86.31 136 ILE B CA 1
ATOM 3906 C C . ILE B 1 136 ? -14.32 27.312 15.367 1 86.31 136 ILE B C 1
ATOM 3908 O O . ILE B 1 136 ? -13.727 26.984 16.391 1 86.31 136 ILE B O 1
ATOM 3912 N N . ASP B 1 137 ? -15.547 26.891 15.148 1 88.31 137 ASP B N 1
ATOM 3913 C CA . ASP B 1 137 ? -16.125 25.812 15.961 1 88.31 137 ASP B CA 1
ATOM 3914 C C . ASP B 1 137 ? -15.469 24.469 15.641 1 88.31 137 ASP B C 1
ATOM 3916 O O . ASP B 1 137 ? -15.953 23.734 14.773 1 88.31 137 ASP B O 1
ATOM 3920 N N . TYR B 1 138 ? -14.539 24.188 16.422 1 87.81 138 TYR B N 1
ATOM 3921 C CA . TYR B 1 138 ? -13.789 22.969 16.156 1 87.81 138 TYR B CA 1
ATOM 3922 C C . TYR B 1 138 ? -14.156 21.875 17.156 1 87.81 138 TYR B C 1
ATOM 3924 O O . TYR B 1 138 ? -13.375 20.953 17.391 1 87.81 138 TYR B O 1
ATOM 3932 N N . SER B 1 139 ? -15.227 22.078 17.859 1 88.06 139 SER B N 1
ATOM 3933 C CA . SER B 1 139 ? -15.633 21.078 18.844 1 88.06 139 SER B CA 1
ATOM 3934 C C . SER B 1 139 ? -15.805 19.703 18.188 1 88.06 139 SER B C 1
ATOM 3936 O O . SER B 1 139 ? -15.328 18.703 18.719 1 88.06 139 SER B O 1
ATOM 3938 N N . ASN B 1 140 ? -16.469 19.672 17 1 89.94 140 ASN B N 1
ATOM 3939 C CA . ASN B 1 140 ? -16.688 18.422 16.266 1 89.94 140 ASN B CA 1
ATOM 3940 C C . ASN B 1 140 ? -16.125 18.484 14.859 1 89.94 140 ASN B C 1
ATOM 3942 O O . ASN B 1 140 ? -16.609 17.797 13.953 1 89.94 140 ASN B O 1
ATOM 3946 N N . SER B 1 141 ? -15.219 19.438 14.68 1 93.06 141 SER B N 1
ATOM 3947 C CA . SER B 1 141 ? -14.594 19.609 13.375 1 93.06 141 SER B CA 1
ATOM 3948 C C . SER B 1 141 ? -13.07 19.625 13.484 1 93.06 141 SER B C 1
ATOM 3950 O O . SER B 1 141 ? -12.531 19.969 14.539 1 93.06 141 SER B O 1
ATOM 3952 N N . GLY B 1 142 ? -12.461 19.266 12.461 1 96 142 GLY B N 1
ATOM 3953 C CA . GLY B 1 142 ? -11.008 19.234 12.422 1 96 142 GLY B CA 1
ATOM 3954 C C . GLY B 1 142 ? -10.461 18.906 11.039 1 96 142 GLY B C 1
ATOM 3955 O O . GLY B 1 142 ? -11.172 19.031 10.039 1 96 142 GLY B O 1
ATOM 3956 N N . THR B 1 143 ? -9.156 18.594 11.016 1 98 143 THR B N 1
ATOM 3957 C CA . THR B 1 143 ? -8.531 18.25 9.742 1 98 143 THR B CA 1
ATOM 3958 C C . THR B 1 143 ? -7.375 17.266 9.961 1 98 143 THR B C 1
ATOM 3960 O O . THR B 1 143 ? -6.633 17.391 10.945 1 98 143 THR B O 1
ATOM 3963 N N . CYS B 1 144 ? -7.297 16.25 9.086 1 98.31 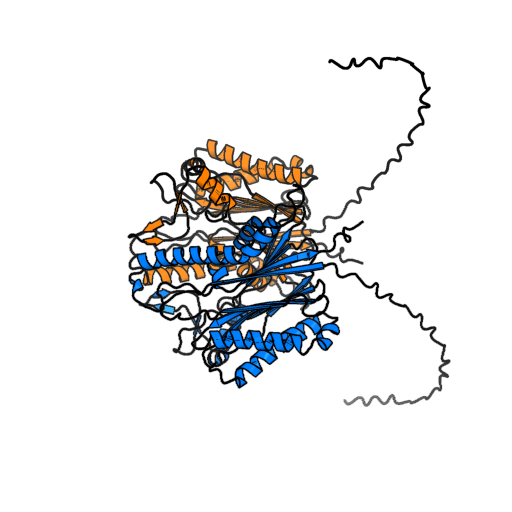144 CYS B N 1
ATOM 3964 C CA . CYS B 1 144 ? -6.074 15.477 8.93 1 98.31 144 CYS B CA 1
ATOM 3965 C C . CYS B 1 144 ? -5.016 16.266 8.172 1 98.31 144 CYS B C 1
ATOM 3967 O O . CYS B 1 144 ? -5.277 17.375 7.707 1 98.31 144 CYS B O 1
ATOM 3969 N N . SER B 1 145 ? -3.75 15.703 8.203 1 98.62 145 SER B N 1
ATOM 3970 C CA . SER B 1 145 ? -2.678 16.359 7.457 1 98.62 145 SER B CA 1
ATOM 3971 C C . SER B 1 145 ? -1.594 15.367 7.055 1 98.62 145 SER B C 1
ATOM 3973 O O . SER B 1 145 ? -1.239 14.477 7.836 1 98.62 145 SER B O 1
ATOM 3975 N N . ILE B 1 146 ? -1.177 15.406 5.848 1 98.81 146 ILE B N 1
ATOM 3976 C CA . ILE B 1 146 ? 0.067 14.797 5.387 1 98.81 146 ILE B CA 1
ATOM 3977 C C . ILE B 1 146 ? 0.986 15.867 4.812 1 98.81 146 ILE B C 1
ATOM 3979 O O . ILE B 1 146 ? 0.636 16.531 3.834 1 98.81 146 ILE B O 1
ATOM 3983 N N . ALA B 1 147 ? 2.15 16.094 5.48 1 98.75 147 ALA B N 1
ATOM 3984 C CA . ALA B 1 147 ? 3.045 17.172 5.098 1 98.75 147 ALA B CA 1
ATOM 3985 C C . ALA B 1 147 ? 4.453 16.656 4.82 1 98.75 147 ALA B C 1
ATOM 3987 O O . ALA B 1 147 ? 4.949 15.773 5.531 1 98.75 147 ALA B O 1
ATOM 3988 N N . ILE B 1 148 ? 5.012 17.188 3.818 1 98.69 148 ILE B N 1
ATOM 3989 C CA . ILE B 1 148 ? 6.379 16.859 3.432 1 98.69 148 ILE B CA 1
ATOM 3990 C C . ILE B 1 148 ? 7.266 18.109 3.578 1 98.69 148 ILE B C 1
ATOM 3992 O O . ILE B 1 148 ? 6.961 19.156 3.02 1 98.69 148 ILE B O 1
ATOM 3996 N N . PHE B 1 149 ? 8.328 18 4.387 1 98 149 PHE B N 1
ATOM 3997 C CA . PHE B 1 149 ? 9.352 19.031 4.551 1 98 149 PHE B CA 1
ATOM 3998 C C . PHE B 1 149 ? 10.711 18.516 4.078 1 98 149 PHE B C 1
ATOM 4000 O O . PHE B 1 149 ? 11.234 17.547 4.629 1 98 149 PHE B O 1
ATOM 4007 N N . ILE B 1 150 ? 11.258 19.141 3.027 1 97.31 150 ILE B N 1
ATOM 4008 C CA . ILE B 1 150 ? 12.547 18.734 2.49 1 97.31 150 ILE B CA 1
ATOM 4009 C C . ILE B 1 150 ? 13.586 19.828 2.768 1 97.31 150 ILE B C 1
ATOM 4011 O O . ILE B 1 150 ? 13.383 21 2.408 1 97.31 150 ILE B O 1
ATOM 4015 N N . GLN B 1 151 ? 14.625 19.531 3.406 1 95.44 151 GLN B N 1
ATOM 4016 C CA . GLN B 1 151 ? 15.805 20.375 3.551 1 95.44 151 GLN B CA 1
ATOM 4017 C C . GLN B 1 151 ? 17.031 19.703 2.93 1 95.44 151 GLN B C 1
ATOM 4019 O O . GLN B 1 151 ? 17.5 18.672 3.416 1 95.44 151 GLN B O 1
ATOM 4024 N N . LYS B 1 152 ? 17.516 20.391 1.935 1 93.56 152 LYS B N 1
ATOM 4025 C CA . LYS B 1 152 ? 18.531 19.75 1.097 1 93.56 152 LYS B CA 1
ATOM 4026 C C . LYS B 1 152 ? 18 18.453 0.499 1 93.56 152 LYS B C 1
ATOM 4028 O O . LYS B 1 152 ? 16.984 18.438 -0.18 1 93.56 152 LYS B O 1
ATOM 4033 N N . ASN B 1 153 ? 18.625 17.297 0.853 1 95.19 153 ASN B N 1
ATOM 4034 C CA . ASN B 1 153 ? 18.125 16.031 0.311 1 95.19 153 ASN B CA 1
ATOM 4035 C C . ASN B 1 153 ? 17.531 15.148 1.405 1 95.19 153 ASN B C 1
ATOM 4037 O O . ASN B 1 153 ? 17.422 13.938 1.234 1 95.19 153 ASN B O 1
ATOM 4041 N N . ILE B 1 154 ? 17.266 15.781 2.463 1 95.75 154 ILE B N 1
ATOM 4042 C CA . ILE B 1 154 ? 16.625 15.047 3.555 1 95.75 154 ILE B CA 1
ATOM 4043 C C . ILE B 1 154 ? 15.141 15.383 3.611 1 95.75 154 ILE B C 1
ATOM 4045 O O . ILE B 1 154 ? 14.766 16.562 3.715 1 95.75 154 ILE B O 1
ATOM 4049 N N . CYS B 1 155 ? 14.312 14.359 3.639 1 97.44 155 CYS B N 1
ATOM 4050 C CA . CYS B 1 155 ? 12.867 14.508 3.557 1 97.44 155 CYS B CA 1
ATOM 4051 C C . CYS B 1 155 ? 12.195 14.039 4.84 1 97.44 155 CYS B C 1
ATOM 4053 O O . CYS B 1 155 ? 12.453 12.938 5.312 1 97.44 155 CYS B O 1
ATOM 4055 N N . TYR B 1 156 ? 11.422 14.883 5.406 1 97.62 156 TYR B N 1
ATOM 4056 C CA . TYR B 1 156 ? 10.625 14.555 6.586 1 97.62 156 TYR B CA 1
ATOM 4057 C C . TYR B 1 156 ? 9.141 14.508 6.254 1 97.62 156 TYR B C 1
ATOM 4059 O O . TYR B 1 156 ? 8.609 15.445 5.656 1 97.62 156 TYR B O 1
ATOM 4067 N N . ILE B 1 157 ? 8.492 13.383 6.676 1 98.12 157 ILE B N 1
ATOM 4068 C CA . ILE B 1 157 ? 7.059 13.195 6.473 1 98.12 157 ILE B CA 1
ATOM 4069 C C . ILE B 1 157 ? 6.324 13.328 7.809 1 98.12 157 ILE B C 1
ATOM 4071 O O . ILE B 1 157 ? 6.605 12.586 8.75 1 98.12 157 ILE B O 1
ATOM 4075 N N . ALA B 1 158 ? 5.535 14.297 7.895 1 98.38 158 ALA B N 1
ATOM 4076 C CA . ALA B 1 158 ? 4.68 14.445 9.07 1 98.38 158 ALA B CA 1
ATOM 4077 C C . ALA B 1 158 ? 3.248 14.008 8.766 1 98.38 158 ALA B C 1
ATOM 4079 O O . ALA B 1 158 ? 2.527 14.688 8.031 1 98.38 158 ALA B O 1
ATOM 4080 N N . ASN B 1 159 ? 2.855 12.883 9.367 1 98.19 159 ASN B N 1
ATOM 4081 C CA . ASN B 1 159 ? 1.533 12.312 9.133 1 98.19 159 ASN B CA 1
ATOM 4082 C C . ASN B 1 159 ? 0.62 12.492 10.336 1 98.19 159 ASN B C 1
ATOM 4084 O O . ASN B 1 159 ? 1.025 12.234 11.477 1 98.19 159 ASN B O 1
ATOM 4088 N N . LEU B 1 160 ? -0.528 12.992 10.125 1 98.5 160 LEU B N 1
ATOM 4089 C CA . LEU B 1 160 ? -1.574 13.148 11.125 1 98.5 160 LEU B CA 1
ATOM 4090 C C . LEU B 1 160 ? -2.939 12.797 10.555 1 98.5 160 LEU B C 1
ATOM 4092 O O . LEU B 1 160 ? -3.639 13.656 10.016 1 98.5 160 LEU B O 1
ATOM 4096 N N . GLY B 1 161 ? -3.303 11.492 10.727 1 98 161 GLY B N 1
ATOM 4097 C CA . GLY B 1 161 ? -4.574 11.039 10.188 1 98 161 GLY B CA 1
ATOM 4098 C C . GLY B 1 161 ? -4.422 9.93 9.164 1 98 161 GLY B C 1
ATOM 4099 O O . GLY B 1 161 ? -3.59 9.031 9.328 1 98 161 GLY B O 1
ATOM 4100 N N . ASP B 1 162 ? -5.344 9.977 8.109 1 96.56 162 ASP B N 1
ATOM 4101 C CA . ASP B 1 162 ? -5.355 8.828 7.215 1 96.56 162 ASP B CA 1
ATOM 4102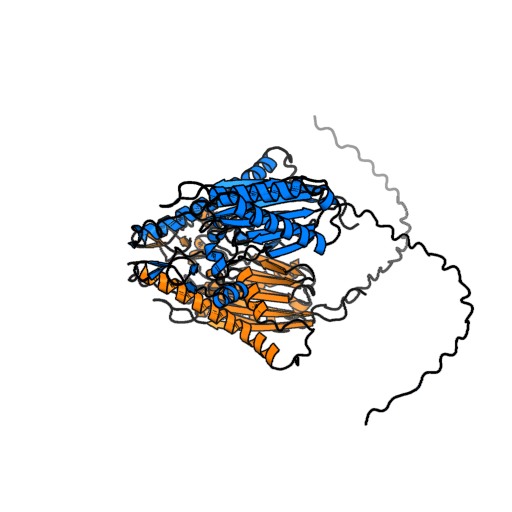 C C . ASP B 1 162 ? -5.105 9.25 5.77 1 96.56 162 ASP B C 1
ATOM 4104 O O . ASP B 1 162 ? -5.531 8.57 4.832 1 96.56 162 ASP B O 1
ATOM 4108 N N . SER B 1 163 ? -4.609 10.5 5.574 1 97.81 163 SER B N 1
ATOM 4109 C CA . SER B 1 163 ? -3.941 10.781 4.309 1 97.81 163 SER B CA 1
ATOM 4110 C C . SER B 1 163 ? -2.629 10.016 4.191 1 97.81 163 SER B C 1
ATOM 4112 O O . SER B 1 163 ? -2.17 9.406 5.16 1 97.81 163 SER B O 1
ATOM 4114 N N . ARG B 1 164 ? -2.029 10.008 2.922 1 97.56 164 ARG B N 1
ATOM 4115 C CA . ARG B 1 164 ? -0.896 9.102 2.754 1 97.56 164 ARG B CA 1
ATOM 4116 C C . ARG B 1 164 ? 0.152 9.703 1.822 1 97.56 164 ARG B C 1
ATOM 4118 O O . ARG B 1 164 ? -0.175 10.516 0.952 1 97.56 164 ARG B O 1
ATOM 4125 N N . ALA B 1 165 ? 1.42 9.336 2.105 1 98.38 165 ALA B N 1
ATOM 4126 C CA . ALA B 1 165 ? 2.547 9.68 1.242 1 98.38 165 ALA B CA 1
ATOM 4127 C C . ALA B 1 165 ? 3.215 8.43 0.688 1 98.38 165 ALA B C 1
ATOM 4129 O O . ALA B 1 165 ? 3.445 7.461 1.422 1 98.38 165 ALA B O 1
ATOM 4130 N N . VAL B 1 166 ? 3.488 8.445 -0.614 1 97.94 166 VAL B N 1
ATOM 4131 C CA . VAL B 1 166 ? 4.133 7.316 -1.275 1 97.94 166 VAL B CA 1
ATOM 4132 C C . VAL B 1 166 ? 5.293 7.812 -2.137 1 97.94 166 VAL B C 1
ATOM 4134 O O . VAL B 1 166 ? 5.164 8.82 -2.84 1 97.94 166 VAL B O 1
ATOM 4137 N N . LEU B 1 167 ? 6.465 7.113 -2.051 1 97.94 167 LEU B N 1
ATOM 4138 C CA . LEU B 1 167 ? 7.656 7.422 -2.834 1 97.94 167 LEU B CA 1
ATOM 4139 C C . LEU B 1 167 ? 7.895 6.355 -3.9 1 97.94 167 LEU B C 1
ATOM 4141 O O . LEU B 1 167 ? 7.754 5.16 -3.633 1 97.94 167 LEU B O 1
ATOM 4145 N N . PHE B 1 168 ? 8.172 6.789 -5.105 1 96.56 168 PHE B N 1
ATOM 4146 C CA . PHE B 1 168 ? 8.633 5.871 -6.141 1 96.56 168 PHE B CA 1
ATOM 4147 C C . PHE B 1 168 ? 10.148 5.922 -6.277 1 96.56 168 PHE B C 1
ATOM 4149 O O . PHE B 1 168 ? 10.711 6.973 -6.594 1 96.56 168 PHE B O 1
ATOM 4156 N N . ARG B 1 169 ? 10.812 4.805 -6.004 1 94.06 169 ARG B N 1
ATOM 4157 C CA . ARG B 1 169 ? 12.25 4.641 -6.164 1 94.06 169 ARG B CA 1
ATOM 4158 C C . ARG B 1 169 ? 12.57 3.688 -7.312 1 94.06 169 ARG B C 1
ATOM 4160 O O . ARG B 1 169 ? 12.008 2.592 -7.391 1 94.06 169 ARG B O 1
ATOM 4167 N N . GLN B 1 170 ? 13.445 4.156 -8.156 1 91.5 170 GLN B N 1
ATOM 4168 C CA . GLN B 1 170 ? 13.789 3.346 -9.32 1 91.5 170 GLN B CA 1
ATOM 4169 C C . GLN B 1 170 ? 15.305 3.256 -9.492 1 91.5 170 GLN B C 1
ATOM 4171 O O . GLN B 1 170 ? 15.992 4.277 -9.531 1 91.5 170 GLN B O 1
ATOM 4176 N N . THR B 1 171 ? 15.789 2.123 -9.523 1 86.31 171 THR B N 1
ATOM 4177 C CA . THR B 1 171 ? 17.156 1.849 -9.953 1 86.31 171 THR B CA 1
ATOM 4178 C C . THR B 1 171 ? 17.172 1.085 -11.273 1 86.31 171 THR B C 1
ATOM 4180 O O . THR B 1 171 ? 16.109 0.879 -11.883 1 86.31 171 THR B O 1
ATOM 4183 N N . ASN B 1 172 ? 18.344 0.784 -11.711 1 81.12 172 ASN B N 1
ATOM 4184 C CA . ASN B 1 172 ? 18.438 -0.016 -12.93 1 81.12 172 ASN B CA 1
ATOM 4185 C C . ASN B 1 172 ? 17.812 -1.395 -12.75 1 81.12 172 ASN B C 1
ATOM 4187 O O . ASN B 1 172 ? 17.406 -2.027 -13.719 1 81.12 172 ASN B O 1
ATOM 4191 N N . LYS B 1 173 ? 17.688 -1.734 -11.516 1 80.94 173 LYS B N 1
ATOM 4192 C CA . LYS B 1 173 ? 17.281 -3.113 -11.266 1 80.94 173 LYS B CA 1
ATOM 4193 C C . LYS B 1 173 ? 15.953 -3.162 -10.516 1 80.94 173 LYS B C 1
ATOM 4195 O O . LYS B 1 173 ? 15.281 -4.199 -10.492 1 80.94 173 LYS B O 1
ATOM 4200 N N . GLU B 1 174 ? 15.602 -2.018 -9.93 1 85.31 174 GLU B N 1
ATOM 4201 C CA . GLU B 1 174 ? 14.477 -2.096 -9 1 85.31 174 GLU B CA 1
ATOM 4202 C C . GLU B 1 174 ? 13.484 -0.959 -9.227 1 85.31 174 GLU B C 1
ATOM 4204 O O . GLU B 1 174 ? 13.883 0.163 -9.547 1 85.31 174 GLU B O 1
ATOM 4209 N N . LYS B 1 175 ? 12.164 -1.327 -9.227 1 88.25 175 LYS B N 1
ATOM 4210 C CA . LYS B 1 175 ? 11.078 -0.362 -9.133 1 88.25 175 LYS B CA 1
ATOM 4211 C C . LYS B 1 175 ? 10.266 -0.582 -7.855 1 88.25 175 LYS B C 1
ATOM 4213 O O . LYS B 1 175 ? 9.625 -1.623 -7.695 1 88.25 175 LYS B O 1
ATOM 4218 N N . LEU B 1 176 ? 10.32 0.424 -6.992 1 90.81 176 LEU B N 1
ATOM 4219 C CA . LEU B 1 176 ? 9.75 0.22 -5.664 1 90.81 176 LEU B CA 1
ATOM 4220 C C . LEU B 1 176 ? 8.766 1.331 -5.316 1 90.81 176 LEU B C 1
ATOM 4222 O O . LEU B 1 176 ? 9.062 2.512 -5.504 1 90.81 176 LEU B O 1
ATOM 4226 N N . ALA B 1 177 ? 7.48 0.915 -4.922 1 93.62 177 ALA B N 1
ATOM 4227 C CA . ALA B 1 177 ? 6.578 1.841 -4.242 1 93.62 177 ALA B CA 1
ATOM 4228 C C . ALA B 1 177 ? 6.777 1.795 -2.732 1 93.62 177 ALA B C 1
ATOM 4230 O O . ALA B 1 177 ? 6.543 0.762 -2.1 1 93.62 177 ALA B O 1
ATOM 4231 N N . ILE B 1 178 ? 7.242 2.914 -2.189 1 94.69 178 ILE B N 1
ATOM 4232 C CA . ILE B 1 178 ? 7.59 2.951 -0.772 1 94.69 178 ILE B CA 1
ATOM 4233 C C . ILE B 1 178 ? 6.574 3.803 -0.014 1 94.69 178 ILE B C 1
ATOM 4235 O O . ILE B 1 178 ? 6.441 5 -0.275 1 94.69 178 ILE B O 1
ATOM 4239 N N . GLU B 1 179 ? 5.82 3.174 0.874 1 95.56 179 GLU B N 1
ATOM 4240 C CA . GLU B 1 179 ? 4.938 3.957 1.732 1 95.56 179 GLU B CA 1
ATOM 4241 C C . GLU B 1 179 ? 5.727 4.711 2.797 1 95.56 179 GLU B C 1
ATOM 4243 O O . GLU B 1 179 ? 6.473 4.105 3.568 1 95.56 179 GLU B O 1
ATOM 4248 N N . LEU B 1 180 ? 5.52 6.035 2.816 1 96.25 180 LEU B N 1
ATOM 4249 C CA . LEU B 1 180 ? 6.293 6.902 3.693 1 96.25 180 LEU B CA 1
ATOM 4250 C C . LEU B 1 180 ? 5.508 7.238 4.957 1 96.25 180 LEU B C 1
ATOM 4252 O O . LEU B 1 180 ? 6.016 7.93 5.844 1 96.25 180 LEU B O 1
ATOM 4256 N N . SER B 1 181 ? 4.285 6.789 5.008 1 95.19 181 SER B N 1
ATOM 4257 C CA . SER B 1 181 ? 3.434 7.008 6.172 1 95.19 181 SER B CA 1
ATOM 4258 C C . SER B 1 181 ? 2.504 5.82 6.406 1 95.19 181 SER B C 1
ATOM 4260 O O . SER B 1 181 ? 2.311 4.992 5.516 1 95.19 181 SER B O 1
ATOM 4262 N N . TYR B 1 182 ? 2.039 5.785 7.641 1 91.56 182 TYR B N 1
ATOM 4263 C CA . TYR B 1 182 ? 1.068 4.77 8.031 1 91.56 182 TYR B CA 1
ATOM 4264 C C . TYR B 1 182 ? -0.23 5.41 8.508 1 91.56 182 TYR B C 1
ATOM 4266 O O . TYR B 1 182 ? -0.221 6.242 9.422 1 91.56 182 TYR B O 1
ATOM 4274 N N . ASP B 1 183 ? -1.323 4.953 7.883 1 95.06 183 ASP B N 1
ATOM 4275 C CA . ASP B 1 183 ? -2.615 5.559 8.188 1 95.06 183 ASP B CA 1
ATOM 4276 C C . ASP B 1 183 ? -2.988 5.359 9.656 1 95.06 183 ASP B C 1
ATOM 4278 O O . ASP B 1 183 ? -2.91 4.246 10.172 1 95.06 183 ASP B O 1
ATOM 4282 N N . HIS B 1 184 ? -3.428 6.43 10.266 1 96.31 184 HIS B N 1
ATOM 4283 C CA . HIS B 1 184 ? -3.889 6.336 11.648 1 96.31 184 HIS B CA 1
ATOM 4284 C C . HIS B 1 184 ? -5.352 5.91 11.711 1 96.31 184 HIS B C 1
ATOM 4286 O O . HIS B 1 184 ? -6.223 6.707 12.062 1 96.31 184 HIS B O 1
ATOM 4292 N N . LYS B 1 185 ? -5.559 4.66 11.43 1 93.5 185 LYS B N 1
ATOM 4293 C CA . LYS B 1 185 ? -6.891 4.062 11.484 1 93.5 185 LYS B CA 1
ATOM 4294 C C . LYS B 1 185 ? -7.172 3.473 12.867 1 93.5 185 LYS B C 1
ATOM 4296 O O . LYS B 1 185 ? -6.25 3.07 13.578 1 93.5 185 LYS B O 1
ATOM 4301 N N . PRO B 1 186 ? -8.5 3.354 13.211 1 92.69 186 PRO B N 1
ATOM 4302 C CA . PRO B 1 186 ? -8.852 2.777 14.508 1 92.69 186 PRO B CA 1
ATOM 4303 C C . PRO B 1 186 ? -8.383 1.331 14.656 1 92.69 186 PRO B C 1
ATOM 4305 O O . PRO B 1 186 ? -8.258 0.832 15.781 1 92.69 186 PRO B O 1
ATOM 4308 N N . THR B 1 187 ? -8.148 0.709 13.547 1 84.62 187 THR B N 1
ATOM 4309 C CA . THR B 1 187 ? -7.797 -0.706 13.586 1 84.62 187 THR B CA 1
ATOM 4310 C C . THR B 1 187 ? -6.289 -0.884 13.75 1 84.62 187 THR B C 1
ATOM 4312 O O . THR B 1 187 ? -5.812 -1.992 14 1 84.62 187 THR B O 1
ATOM 4315 N N . ARG B 1 188 ? -5.473 0.167 13.555 1 86.75 188 ARG B N 1
ATOM 4316 C CA . ARG B 1 188 ? -4.039 0.066 13.805 1 86.75 188 ARG B CA 1
ATOM 4317 C C . ARG B 1 188 ? -3.756 -0.226 15.273 1 86.75 188 ARG B C 1
ATOM 4319 O O . ARG B 1 188 ? -4.25 0.475 16.156 1 86.75 188 ARG B O 1
ATOM 4326 N N . PRO B 1 189 ? -2.99 -1.237 15.594 1 81.31 189 PRO B N 1
ATOM 4327 C CA . PRO B 1 189 ? -2.904 -1.766 16.953 1 81.31 189 PRO B CA 1
ATOM 4328 C C . PRO B 1 189 ? -2.559 -0.69 17.984 1 81.31 189 PRO B C 1
ATOM 4330 O O . PRO B 1 189 ? -3.191 -0.616 19.047 1 81.31 189 PRO B O 1
ATOM 4333 N N . ASP B 1 190 ? -1.546 0.186 17.734 1 87 190 ASP B N 1
ATOM 4334 C CA . ASP B 1 190 ? -1.151 1.196 18.703 1 87 190 ASP B CA 1
ATOM 4335 C C . ASP B 1 190 ? -2.223 2.275 18.844 1 87 190 ASP B C 1
ATOM 4337 O O . ASP B 1 190 ? -2.496 2.748 19.953 1 87 190 ASP B O 1
ATOM 4341 N N . GLU B 1 191 ? -2.865 2.613 17.766 1 94 191 GLU B N 1
ATOM 4342 C CA . GLU B 1 191 ? -3.957 3.58 17.797 1 94 191 GLU B CA 1
ATOM 4343 C C . GLU B 1 191 ? -5.168 3.016 18.531 1 94 191 GLU B C 1
ATOM 4345 O O . GLU B 1 191 ? -5.789 3.709 19.344 1 94 191 GLU B O 1
ATOM 4350 N N . ARG B 1 192 ? -5.453 1.797 18.234 1 90.94 192 ARG B N 1
ATOM 4351 C CA . ARG B 1 192 ? -6.578 1.099 18.844 1 90.94 192 ARG B CA 1
ATOM 4352 C C . ARG B 1 192 ? -6.426 1.054 20.375 1 90.94 192 ARG B C 1
ATOM 4354 O O . ARG B 1 192 ? -7.379 1.338 21.094 1 90.94 192 ARG B O 1
ATOM 4361 N N . GLU B 1 193 ? -5.293 0.604 20.812 1 91.19 193 GLU B N 1
ATOM 4362 C CA . GLU B 1 193 ? -5.035 0.498 22.234 1 91.19 193 GLU B CA 1
ATOM 4363 C C . GLU B 1 193 ? -5.238 1.839 22.938 1 91.19 193 GLU B C 1
ATOM 4365 O O . GLU B 1 193 ? -5.836 1.9 24.016 1 91.19 193 GLU B O 1
ATOM 4370 N N . ARG B 1 194 ? -4.738 2.875 22.312 1 95.62 194 ARG B N 1
ATOM 4371 C CA . ARG B 1 194 ? -4.879 4.207 22.891 1 95.62 194 ARG B CA 1
ATOM 4372 C C . ARG B 1 194 ? -6.344 4.609 23 1 95.62 194 ARG B C 1
ATOM 4374 O O . ARG B 1 194 ? -6.773 5.141 24.016 1 95.62 194 ARG B O 1
ATOM 4381 N N . ILE B 1 195 ? -7.125 4.371 21.969 1 95.5 195 ILE B N 1
ATOM 4382 C CA . ILE B 1 195 ? -8.539 4.738 21.938 1 95.5 195 ILE B CA 1
ATOM 4383 C C . ILE B 1 195 ? -9.297 3.986 23.016 1 95.5 195 ILE B C 1
ATOM 4385 O O . ILE B 1 195 ? -10.055 4.586 23.781 1 95.5 195 ILE B O 1
ATOM 4389 N N . ILE B 1 196 ? -9.039 2.711 23.156 1 94 196 ILE B N 1
ATOM 4390 C CA . ILE B 1 196 ? -9.734 1.871 24.125 1 94 196 ILE B CA 1
ATOM 4391 C C . ILE B 1 196 ? -9.359 2.295 25.547 1 94 196 ILE B C 1
ATOM 4393 O O . ILE B 1 196 ? -10.234 2.441 26.406 1 94 196 ILE B O 1
ATOM 4397 N N . ARG B 1 197 ? -8.156 2.5 25.781 1 95.56 197 ARG B N 1
ATOM 4398 C CA . ARG B 1 197 ? -7.676 2.906 27.094 1 95.56 197 ARG B CA 1
ATOM 4399 C C . ARG B 1 197 ? -8.289 4.238 27.516 1 95.56 197 ARG B C 1
ATOM 4401 O O . ARG B 1 197 ? -8.477 4.492 28.703 1 95.56 197 ARG B O 1
ATOM 4408 N N . SER B 1 198 ? -8.633 5.027 26.547 1 94.75 198 SER B N 1
ATOM 4409 C CA . SER B 1 198 ? -9.164 6.359 26.828 1 94.75 198 SER B CA 1
ATOM 4410 C C . SER B 1 198 ? -10.688 6.34 26.891 1 94.75 198 SER B C 1
ATOM 4412 O O . SER B 1 198 ? -11.32 7.395 26.969 1 94.75 198 SER B O 1
ATOM 4414 N N . GLY B 1 199 ? -11.266 5.168 26.734 1 91.44 199 GLY B N 1
ATOM 4415 C CA . GLY B 1 199 ? -12.695 5.027 26.922 1 91.44 199 GLY B CA 1
ATOM 4416 C C . GLY B 1 199 ? -13.477 5.078 25.625 1 91.44 199 GLY B C 1
ATOM 4417 O O . GLY B 1 199 ? -14.711 5.066 25.641 1 91.44 199 GLY B O 1
ATOM 4418 N N . GLY B 1 200 ? -12.711 5.156 24.531 1 92.75 200 GLY B N 1
ATOM 4419 C CA . GLY B 1 200 ? -13.383 5.125 23.25 1 92.75 200 GLY B CA 1
ATOM 4420 C C . GLY B 1 200 ? -13.789 3.727 22.812 1 92.75 200 GLY B C 1
ATOM 4421 O O . GLY B 1 200 ? -13.242 2.738 23.312 1 92.75 200 GLY B O 1
ATOM 4422 N N . LYS B 1 201 ? -14.852 3.711 21.953 1 91.56 201 LYS B N 1
ATOM 4423 C CA . LYS B 1 201 ? -15.289 2.455 21.344 1 91.56 201 LYS B CA 1
ATOM 4424 C C . LYS B 1 201 ? -15 2.428 19.844 1 91.56 201 LYS B C 1
ATOM 4426 O O . LYS B 1 201 ? -15.102 3.453 19.172 1 91.56 201 LYS B O 1
ATOM 4431 N N . ILE B 1 202 ? -14.625 1.357 19.422 1 91.19 202 ILE B N 1
ATOM 4432 C CA . ILE B 1 202 ? -14.336 1.186 18 1 91.19 202 ILE B CA 1
ATOM 4433 C C . ILE B 1 202 ? -15.352 0.224 17.391 1 91.19 202 ILE B C 1
ATOM 4435 O O . ILE B 1 202 ? -15.328 -0.976 17.672 1 91.19 202 ILE B O 1
ATOM 4439 N N . GLU B 1 203 ? -16.25 0.824 16.578 1 86.75 203 GLU B N 1
ATOM 4440 C CA . GLU B 1 203 ? -17.297 0.044 15.945 1 86.75 203 GLU B CA 1
ATOM 4441 C C . GLU B 1 203 ? -17.672 0.622 14.586 1 86.75 203 GLU B C 1
ATOM 4443 O O . GLU B 1 203 ? -17.438 1.802 14.32 1 86.75 203 GLU B O 1
ATOM 4448 N N . LYS B 1 204 ? -18.203 -0.233 13.836 1 82.25 204 LYS B N 1
ATOM 4449 C CA . LYS B 1 204 ? -18.734 0.261 12.57 1 82.25 204 LYS B CA 1
ATOM 4450 C C . LYS B 1 204 ? -20.094 0.93 12.773 1 82.25 204 LYS B C 1
ATOM 4452 O O . LYS B 1 204 ? -20.797 0.651 13.758 1 82.25 204 LYS B O 1
ATOM 4457 N N . LEU B 1 205 ? -20.359 1.845 11.859 1 77.62 205 LEU B N 1
ATOM 4458 C CA . LEU B 1 205 ? -21.703 2.432 11.852 1 77.62 205 LEU B CA 1
ATOM 4459 C C . LEU B 1 205 ? -22.766 1.367 11.594 1 77.62 205 LEU B C 1
ATOM 4461 O O . LEU B 1 205 ? -22.578 0.5 10.734 1 77.62 205 LEU B O 1
ATOM 4465 N N . ILE B 1 206 ? -23.859 1.402 12.422 1 72.06 206 ILE B N 1
ATOM 4466 C CA . ILE B 1 206 ? -24.953 0.46 12.219 1 72.06 206 ILE B CA 1
ATOM 4467 C C . ILE B 1 206 ? -26.094 1.142 11.461 1 72.06 206 ILE B C 1
ATOM 4469 O O . ILE B 1 206 ? -26.609 2.172 11.906 1 72.06 206 ILE B O 1
ATOM 4473 N N . HIS B 1 207 ? -26.297 0.709 10.344 1 67.44 207 HIS B N 1
ATOM 4474 C CA . HIS B 1 207 ? -27.438 1.166 9.555 1 67.44 207 HIS B CA 1
ATOM 4475 C C . HIS B 1 207 ? -28.406 0.025 9.273 1 67.44 207 HIS B C 1
ATOM 4477 O O . HIS B 1 207 ? -28.047 -0.962 8.633 1 67.44 207 HIS B O 1
ATOM 4483 N N . ASP B 1 208 ? -29.641 0.193 9.695 1 67.5 208 ASP B N 1
ATOM 4484 C CA . ASP B 1 208 ? -30.688 -0.827 9.547 1 67.5 208 ASP B CA 1
ATOM 4485 C C . ASP B 1 208 ? -30.203 -2.17 10.102 1 67.5 208 ASP B C 1
ATOM 4487 O O . ASP B 1 208 ? -30.344 -3.203 9.445 1 67.5 208 ASP B O 1
ATOM 4491 N N . GLY B 1 209 ? -29.609 -1.963 11.211 1 64.75 209 GLY B N 1
ATOM 4492 C CA . GLY B 1 209 ? -29.219 -3.146 11.953 1 64.75 209 GLY B CA 1
ATOM 4493 C C . GLY B 1 209 ? -27.969 -3.811 11.398 1 64.75 209 GLY B C 1
ATOM 4494 O O . GLY B 1 209 ? -27.531 -4.848 11.898 1 64.75 209 GLY B O 1
ATOM 4495 N N . VAL B 1 210 ? -27.438 -3.125 10.359 1 63 210 VAL B N 1
ATOM 4496 C CA . VAL B 1 210 ? -26.281 -3.738 9.727 1 63 210 VAL B CA 1
ATOM 4497 C C . VAL B 1 210 ? -25.078 -2.801 9.836 1 63 210 VAL B C 1
ATOM 4499 O O . VAL B 1 210 ? -25.203 -1.594 9.609 1 63 210 VAL B O 1
ATOM 4502 N N . PRO B 1 211 ? -23.922 -3.363 10.281 1 71.19 211 PRO B N 1
ATOM 4503 C CA . PRO B 1 211 ? -22.719 -2.525 10.281 1 71.19 211 PRO B CA 1
ATOM 4504 C C . PRO B 1 211 ? -22.297 -2.104 8.875 1 71.19 211 PRO B C 1
ATOM 4506 O O . PRO B 1 211 ? -22.312 -2.918 7.949 1 71.19 211 PRO B O 1
ATOM 4509 N N . VAL B 1 212 ? -22.016 -0.822 8.688 1 70.88 212 VAL B N 1
ATOM 4510 C CA . VAL B 1 212 ? -21.625 -0.317 7.371 1 70.88 212 VAL B CA 1
ATOM 4511 C C . VAL B 1 212 ? -20.406 0.587 7.504 1 70.88 212 VAL B C 1
ATOM 4513 O O . VAL B 1 212 ? -20.188 1.197 8.555 1 70.88 212 VAL B O 1
ATOM 4516 N N . GLY B 1 213 ? -19.547 0.597 6.371 1 73.88 213 GLY B N 1
ATOM 4517 C CA . GLY B 1 213 ? -18.453 1.539 6.316 1 73.88 213 GLY B CA 1
ATOM 4518 C C . GLY B 1 213 ? -17.25 1.103 7.145 1 73.88 213 GLY B C 1
ATOM 4519 O O . GLY B 1 213 ? -17.172 -0.053 7.562 1 73.88 213 GLY B O 1
ATOM 4520 N N . PRO B 1 214 ? -16.359 2.01 7.316 1 81.25 214 PRO B N 1
ATOM 4521 C CA . PRO B 1 214 ? -15.148 1.701 8.07 1 81.25 214 PRO B CA 1
ATOM 4522 C C . PRO B 1 214 ? -15.375 1.7 9.578 1 81.25 214 PRO B C 1
ATOM 4524 O O . PRO B 1 214 ? -16.406 2.193 10.055 1 81.25 214 PRO B O 1
ATOM 4527 N N . TYR B 1 215 ? -14.375 1.058 10.289 1 86.62 215 TYR B N 1
ATOM 4528 C CA . TYR B 1 215 ? -14.383 1.205 11.734 1 86.62 215 TYR B CA 1
ATOM 4529 C C . TYR B 1 215 ? -14.234 2.668 12.141 1 86.62 215 TYR B C 1
ATOM 4531 O O . TYR B 1 215 ? -13.484 3.416 11.516 1 86.62 215 TYR B O 1
ATOM 4539 N N . ARG B 1 216 ? -14.961 2.984 13.094 1 90.81 216 ARG B N 1
ATOM 4540 C CA . ARG B 1 216 ? -14.977 4.359 13.586 1 90.81 216 ARG B CA 1
ATOM 4541 C C . ARG B 1 216 ? -14.812 4.402 15.102 1 90.81 216 ARG B C 1
ATOM 4543 O O . ARG B 1 216 ? -15.07 3.416 15.789 1 90.81 216 ARG B O 1
ATOM 4550 N N . VAL B 1 217 ? -14.375 5.5 15.531 1 93.12 217 VAL B N 1
ATOM 4551 C CA . VAL B 1 217 ? -14.242 5.75 16.953 1 93.12 217 VAL B CA 1
ATOM 4552 C C . VAL B 1 217 ? -15.5 6.449 17.484 1 93.12 217 VAL B C 1
ATOM 4554 O O . VAL B 1 217 ? -15.93 7.461 16.922 1 93.12 217 VAL B O 1
ATOM 4557 N N . TRP B 1 218 ? -16.047 5.828 18.453 1 89.19 218 TRP B N 1
ATOM 4558 C CA . TRP B 1 218 ? -17.266 6.359 19.047 1 89.19 218 TRP B CA 1
ATOM 4559 C C . TRP B 1 218 ? -17.047 6.699 20.516 1 89.19 218 TRP B C 1
ATOM 4561 O O . TRP B 1 218 ? -16.344 5.988 21.234 1 89.19 218 TRP B O 1
ATOM 4571 N N . ALA B 1 219 ? -17.719 7.789 20.875 1 79.06 219 ALA B N 1
ATOM 4572 C CA . ALA B 1 219 ? -17.891 8.031 22.297 1 79.06 219 ALA B CA 1
ATOM 4573 C C . ALA B 1 219 ? -19.156 7.355 22.828 1 79.06 219 ALA B C 1
ATOM 4575 O O . ALA B 1 219 ? -19.984 6.883 22.047 1 79.06 219 ALA B O 1
ATOM 4576 N N . ASP B 1 220 ? -19.453 7.281 24.328 1 61.56 220 ASP B N 1
ATOM 4577 C CA . ASP B 1 220 ? -20.594 6.711 25.016 1 61.56 220 ASP B CA 1
ATOM 4578 C C . ASP B 1 220 ? -21.906 7.07 24.297 1 61.56 220 ASP B C 1
ATOM 4580 O O . ASP B 1 220 ? -22.75 7.781 24.844 1 61.56 220 ASP B O 1
ATOM 4584 N N . ASP B 1 221 ? -22.297 6.785 23.094 1 54.38 221 ASP B N 1
ATOM 4585 C CA . ASP B 1 221 ? -23.594 6.648 22.438 1 54.38 221 ASP B CA 1
ATOM 4586 C C . ASP B 1 221 ? -23.812 7.773 21.438 1 54.38 221 ASP B C 1
ATOM 4588 O O . ASP B 1 221 ? -24.906 7.906 20.875 1 54.38 221 ASP B O 1
ATOM 4592 N N . GLU B 1 222 ? -22.906 8.844 21.312 1 52.41 222 GLU B N 1
ATOM 4593 C CA . GLU B 1 222 ? -23.281 9.992 20.5 1 52.41 222 GLU B CA 1
ATOM 4594 C C . GLU B 1 222 ? -22.203 10.328 19.469 1 52.41 222 GLU B C 1
ATOM 4596 O O . GLU B 1 222 ? -21.016 10.086 19.703 1 52.41 222 GLU B O 1
ATOM 4601 N N . GLY B 1 223 ? -22.484 10.242 18.078 1 57.12 223 GLY B N 1
ATOM 4602 C CA . GLY B 1 223 ? -21.844 10.953 16.969 1 57.12 223 GLY B CA 1
ATOM 4603 C C . GLY B 1 223 ? -21.562 10.062 15.773 1 57.12 223 GLY B C 1
ATOM 4604 O O . GLY B 1 223 ? -21.844 8.859 15.812 1 57.12 223 GLY B O 1
ATOM 4605 N N . PRO B 1 224 ? -21.453 10.703 14.703 1 59.22 224 PRO B N 1
ATOM 4606 C CA . PRO B 1 224 ? -21.219 9.82 13.555 1 59.22 224 PRO B CA 1
ATOM 4607 C C . PRO B 1 224 ? -19.906 9.039 13.664 1 59.22 224 PRO B C 1
ATOM 4609 O O . PRO B 1 224 ? -19.625 8.195 12.812 1 59.22 224 PRO B O 1
ATOM 4612 N N . GLY B 1 225 ? -19.25 9.094 14.758 1 82.44 225 GLY B N 1
ATOM 4613 C CA . GLY B 1 225 ? -17.969 8.406 14.859 1 82.44 225 GLY B CA 1
ATOM 4614 C C . GLY B 1 225 ? -16.953 8.898 13.859 1 82.44 225 GLY B C 1
ATOM 4615 O O . GLY B 1 225 ? -17.297 9.531 12.859 1 82.44 225 GLY B O 1
ATOM 4616 N N . ILE B 1 226 ? -15.703 8.859 14.109 1 89.62 226 ILE B N 1
ATOM 4617 C CA . ILE B 1 226 ? -14.633 9.328 13.234 1 89.62 226 ILE B CA 1
ATOM 4618 C C . ILE B 1 226 ? -13.75 8.156 12.82 1 89.62 226 ILE B C 1
ATOM 4620 O O . ILE B 1 226 ? -13.438 7.289 13.633 1 89.62 226 ILE B O 1
ATOM 4624 N N . ALA B 1 227 ? -13.375 8.133 11.516 1 91.38 227 ALA B N 1
ATOM 4625 C CA . ALA B 1 227 ? -12.727 6.957 10.938 1 91.38 227 ALA B CA 1
ATOM 4626 C C . ALA B 1 227 ? -11.211 7.055 11.047 1 91.38 227 ALA B C 1
ATOM 4628 O O . ALA B 1 227 ? -10.484 6.293 10.398 1 91.38 227 ALA B O 1
ATOM 4629 N N . MET B 1 228 ? -10.68 8.008 11.742 1 95.38 228 MET B N 1
ATOM 4630 C CA . MET B 1 228 ? -9.25 8.148 11.984 1 95.38 228 MET B CA 1
ATOM 4631 C C . MET B 1 228 ? -8.984 8.516 13.445 1 95.38 228 MET B C 1
ATOM 4633 O O . MET B 1 228 ? -9.898 8.906 14.172 1 95.38 228 MET B O 1
ATOM 4637 N N . THR B 1 229 ? -7.707 8.398 13.883 1 97.12 229 THR B N 1
ATOM 4638 C CA . THR B 1 229 ? -7.461 8.477 15.32 1 97.12 229 THR B CA 1
ATOM 4639 C C . THR B 1 229 ? -6.562 9.672 15.641 1 97.12 229 THR B C 1
ATOM 4641 O O . THR B 1 229 ? -6.262 9.93 16.812 1 97.12 229 THR B O 1
ATOM 4644 N N . ARG B 1 230 ? -6.109 10.406 14.633 1 97.75 230 ARG B N 1
ATOM 4645 C CA . ARG B 1 230 ? -5.359 11.641 14.852 1 97.75 230 ARG B CA 1
ATOM 4646 C C . ARG B 1 230 ? -5.918 12.781 14.008 1 97.75 230 ARG B C 1
ATOM 4648 O O . ARG B 1 230 ? -6.344 12.562 12.875 1 97.75 230 ARG B O 1
ATOM 4655 N N . THR B 1 231 ? -5.973 13.953 14.617 1 97.31 231 THR B N 1
ATOM 4656 C CA . THR B 1 231 ? -6.551 15.117 13.945 1 97.31 231 THR B CA 1
ATOM 4657 C C . THR B 1 231 ? -6.082 16.406 14.602 1 97.31 231 THR B C 1
ATOM 4659 O O . THR B 1 231 ? -5.707 16.422 15.773 1 97.31 231 THR B O 1
ATOM 4662 N N . LEU B 1 232 ? -5.973 17.484 13.828 1 97.69 232 LEU B N 1
ATOM 4663 C CA . LEU B 1 232 ? -6.023 18.828 14.406 1 97.69 232 LEU B CA 1
ATOM 4664 C C . LEU B 1 232 ? -7.465 19.25 14.68 1 97.69 232 LEU B C 1
ATOM 4666 O O . LEU B 1 232 ? -8.359 18.984 13.867 1 97.69 232 LEU B O 1
ATOM 4670 N N . GLY B 1 233 ? -7.68 19.812 15.797 1 95.19 233 GLY B N 1
ATOM 4671 C CA . GLY B 1 233 ? -9.039 20.125 16.188 1 95.19 233 GLY B CA 1
ATOM 4672 C C . GLY B 1 233 ? -9.805 18.922 16.703 1 95.19 233 GLY B C 1
ATOM 4673 O O . GLY B 1 233 ? -9.234 18.047 17.375 1 95.19 233 GLY B O 1
ATOM 4674 N N . ASP B 1 234 ? -11.203 19 16.641 1 93.25 234 ASP B N 1
ATOM 4675 C CA . ASP B 1 234 ? -12.125 17.953 17.094 1 93.25 234 ASP B CA 1
ATOM 4676 C C . ASP B 1 234 ? -11.953 17.672 18.578 1 93.25 234 ASP B C 1
ATOM 4678 O O . ASP B 1 234 ? -11.664 16.531 18.969 1 93.25 234 ASP B O 1
ATOM 4682 N N . LEU B 1 235 ? -12.305 18.641 19.328 1 90.44 235 LEU B N 1
ATOM 4683 C CA . LEU B 1 235 ? -12.047 18.625 20.766 1 90.44 235 LEU B CA 1
ATOM 4684 C C . LEU B 1 235 ? -12.844 17.531 21.453 1 90.44 235 LEU B C 1
ATOM 4686 O O . LEU B 1 235 ? -12.383 16.938 22.438 1 90.44 235 LEU B O 1
ATOM 4690 N N . GLN B 1 236 ? -13.969 17.219 20.984 1 89.62 236 GLN B N 1
ATOM 4691 C CA . GLN B 1 236 ? -14.781 16.172 21.578 1 89.62 236 GLN B CA 1
ATOM 4692 C C . GLN B 1 236 ? -14.133 14.797 21.391 1 89.62 236 GLN B C 1
ATOM 4694 O O . GLN B 1 236 ? -14.117 13.992 22.328 1 89.62 236 GLN B O 1
ATOM 4699 N N . ALA B 1 237 ? -13.602 14.562 20.219 1 91.88 237 ALA B N 1
ATOM 4700 C CA . ALA B 1 237 ? -12.961 13.273 19.953 1 91.88 237 ALA B CA 1
ATOM 4701 C C . ALA B 1 237 ? -11.688 13.117 20.781 1 91.88 237 ALA B C 1
ATOM 4703 O O . ALA B 1 237 ? -11.297 12 21.125 1 91.88 237 ALA B O 1
ATOM 4704 N N . LYS B 1 238 ? -11.07 14.211 21.125 1 92.88 238 LYS B N 1
ATOM 4705 C CA . LYS B 1 238 ? -9.844 14.164 21.906 1 92.88 238 LYS B CA 1
ATOM 4706 C C . LYS B 1 238 ? -10.117 13.648 23.328 1 92.88 238 LYS B C 1
ATOM 4708 O O . LYS B 1 238 ? -9.219 13.109 23.969 1 92.88 238 LYS B O 1
ATOM 4713 N N . LYS B 1 239 ? -11.328 13.758 23.734 1 92 239 LYS B N 1
ATOM 4714 C CA . LYS B 1 239 ? -11.711 13.258 25.047 1 92 239 LYS B CA 1
ATOM 4715 C C . LYS B 1 239 ? -11.688 11.734 25.094 1 92 239 LYS B C 1
ATOM 4717 O O . LYS B 1 239 ? -11.617 11.141 26.172 1 92 239 LYS B O 1
ATOM 4722 N N . ILE B 1 240 ? -11.727 11.156 23.906 1 93.12 240 ILE B N 1
ATOM 4723 C CA . ILE B 1 240 ? -11.758 9.695 23.875 1 93.12 240 ILE B CA 1
ATOM 4724 C C . ILE B 1 240 ? -10.523 9.164 23.156 1 93.12 240 ILE B C 1
ATOM 4726 O O . ILE B 1 240 ? -10.594 8.148 22.469 1 93.12 240 ILE B O 1
ATOM 4730 N N . GLY B 1 241 ? -9.508 9.906 23.156 1 94.62 241 GLY B N 1
ATOM 4731 C CA . GLY B 1 241 ? -8.219 9.312 22.844 1 94.62 241 GLY B CA 1
ATOM 4732 C C . GLY B 1 241 ? -7.629 9.797 21.531 1 94.62 241 GLY B C 1
ATOM 4733 O O . GLY B 1 241 ? -6.512 9.422 21.172 1 94.62 241 GLY B O 1
ATOM 4734 N N . LEU B 1 242 ? -8.352 10.586 20.75 1 96.06 242 LEU B N 1
ATOM 4735 C CA . LEU B 1 242 ? -7.695 11.164 19.594 1 96.06 242 LEU B CA 1
ATOM 4736 C C . LEU B 1 242 ? -6.609 12.148 20.016 1 96.06 242 LEU B C 1
ATOM 4738 O O . LEU B 1 242 ? -6.723 12.797 21.047 1 96.06 242 LEU B O 1
ATOM 4742 N N . ILE B 1 243 ? -5.555 12.266 19.156 1 97.44 243 ILE B N 1
ATOM 4743 C CA . ILE B 1 243 ? -4.461 13.172 19.484 1 97.44 243 ILE B CA 1
ATOM 4744 C C . ILE B 1 243 ? -4.082 13.992 18.25 1 97.44 243 ILE B C 1
ATOM 4746 O O . ILE B 1 243 ? -4.508 13.688 17.141 1 97.44 243 ILE B O 1
ATOM 4750 N N . SER B 1 244 ? -3.275 15.094 18.484 1 97.56 244 SER B N 1
ATOM 4751 C CA . SER B 1 244 ? -2.85 15.984 17.406 1 97.56 244 SER B CA 1
ATOM 4752 C C . SER B 1 244 ? -1.35 15.867 17.156 1 97.56 244 SER B C 1
ATOM 4754 O O . SER B 1 244 ? -0.75 16.75 16.531 1 97.56 244 SER B O 1
ATOM 4756 N N . GLU B 1 245 ? -0.778 14.789 17.641 1 97.56 245 GLU B N 1
ATOM 4757 C CA . GLU B 1 245 ? 0.651 14.57 17.438 1 97.56 245 GLU B CA 1
ATOM 4758 C C . GLU B 1 245 ? 0.921 13.883 16.109 1 97.56 245 GLU B C 1
ATOM 4760 O O . GLU B 1 245 ? 0.456 12.766 15.875 1 97.56 245 GLU B O 1
ATOM 4765 N N . PRO B 1 246 ? 1.695 14.57 15.273 1 98.19 246 PRO B N 1
ATOM 4766 C CA . PRO B 1 246 ? 2.016 13.891 14.016 1 98.19 246 PRO B CA 1
ATOM 4767 C C . PRO B 1 246 ? 3.049 12.781 14.195 1 98.19 246 PRO B C 1
ATOM 4769 O O . PRO B 1 246 ? 3.881 12.852 15.102 1 98.19 246 PRO B O 1
ATOM 4772 N N . GLU B 1 247 ? 2.873 11.766 13.43 1 96.19 247 GLU B N 1
ATOM 4773 C CA . GLU B 1 247 ? 3.934 10.773 13.273 1 96.19 247 GLU B CA 1
ATOM 4774 C C . GLU B 1 247 ? 4.922 11.188 12.188 1 96.19 247 GLU B C 1
ATOM 4776 O O . GLU B 1 247 ? 4.527 11.43 11.047 1 96.19 247 GLU B O 1
ATOM 4781 N N . ILE B 1 248 ? 6.234 11.328 12.586 1 96.44 248 ILE B N 1
ATOM 4782 C CA . ILE B 1 248 ? 7.219 11.875 11.656 1 96.44 248 ILE B CA 1
ATOM 4783 C C . ILE B 1 248 ? 8.141 10.758 11.172 1 96.44 248 ILE B C 1
ATOM 4785 O O . ILE B 1 248 ? 8.672 9.984 11.977 1 96.44 248 ILE B O 1
ATOM 4789 N N . GLN B 1 249 ? 8.258 10.648 9.875 1 94.31 249 GLN B N 1
ATOM 4790 C CA . GLN B 1 249 ? 9.234 9.766 9.234 1 94.31 249 GLN B CA 1
ATOM 4791 C C . GLN B 1 249 ? 10.305 10.57 8.5 1 94.31 249 GLN B C 1
ATOM 4793 O O . GLN B 1 249 ? 10.07 11.711 8.102 1 94.31 249 GLN B O 1
ATOM 4798 N N . ARG B 1 250 ? 11.469 10 8.461 1 95 250 ARG B N 1
ATOM 4799 C CA . ARG B 1 250 ? 12.609 10.617 7.805 1 95 250 ARG B CA 1
ATOM 4800 C C . ARG B 1 250 ? 13.164 9.711 6.711 1 95 250 ARG B C 1
ATOM 4802 O O . ARG B 1 250 ? 13.281 8.5 6.898 1 95 250 ARG B O 1
ATOM 4809 N N . ILE B 1 251 ? 13.5 10.289 5.555 1 95.06 251 ILE B N 1
ATOM 4810 C CA . ILE B 1 251 ? 14.148 9.523 4.5 1 95.06 251 ILE B CA 1
ATOM 4811 C C . ILE B 1 251 ? 15.164 10.406 3.773 1 95.06 251 ILE B C 1
ATOM 4813 O O . ILE B 1 251 ? 14.914 11.594 3.549 1 95.06 251 ILE B O 1
ATOM 4817 N N . GLU B 1 252 ? 16.328 9.836 3.568 1 94.44 252 GLU B N 1
ATOM 4818 C CA . GLU B 1 252 ? 17.297 10.523 2.729 1 94.44 252 GLU B CA 1
ATOM 4819 C C . GLU B 1 252 ? 17.031 10.273 1.248 1 94.44 252 GLU B C 1
ATOM 4821 O O . GLU B 1 252 ? 17.031 9.125 0.797 1 94.44 252 GLU B O 1
ATOM 4826 N N . LEU B 1 253 ? 16.859 11.305 0.493 1 96.19 253 LEU B N 1
ATOM 4827 C CA . LEU B 1 253 ? 16.547 11.188 -0.927 1 96.19 253 LEU B CA 1
ATOM 4828 C C . LEU B 1 253 ? 17.812 11.023 -1.757 1 96.19 253 LEU B C 1
ATOM 4830 O O . LEU B 1 253 ? 18.828 11.664 -1.475 1 96.19 253 LEU B O 1
ATOM 4834 N N . THR B 1 254 ? 17.719 10.18 -2.711 1 94 254 THR B N 1
ATOM 4835 C CA . THR B 1 254 ? 18.812 9.938 -3.639 1 94 254 THR B CA 1
ATOM 4836 C C . THR B 1 254 ? 18.328 10.031 -5.082 1 94 254 THR B C 1
ATOM 4838 O O . THR B 1 254 ? 17.141 10.172 -5.336 1 94 254 THR B O 1
ATOM 4841 N N . ARG B 1 255 ? 19.25 9.898 -5.988 1 93.94 255 ARG B N 1
ATOM 4842 C CA . ARG B 1 255 ? 18.938 9.984 -7.414 1 93.94 255 ARG B CA 1
ATOM 4843 C C . ARG B 1 255 ? 18 8.859 -7.84 1 93.94 255 ARG B C 1
ATOM 4845 O O . ARG B 1 255 ? 17.344 8.961 -8.883 1 93.94 255 ARG B O 1
ATOM 4852 N N . GLN B 1 256 ? 17.953 7.855 -7.086 1 93.5 256 GLN B N 1
ATOM 4853 C CA . GLN B 1 256 ? 17.062 6.742 -7.398 1 93.5 256 GLN B CA 1
ATOM 4854 C C . GLN B 1 256 ? 15.609 7.102 -7.098 1 93.5 256 GLN B C 1
ATOM 4856 O O . GLN B 1 256 ? 14.688 6.426 -7.562 1 93.5 256 GLN B O 1
ATOM 4861 N N . ASP B 1 257 ? 15.414 8.047 -6.281 1 95.69 257 ASP B N 1
ATOM 4862 C CA . ASP B 1 257 ? 14.07 8.516 -5.949 1 95.69 257 ASP B CA 1
ATOM 4863 C C . ASP B 1 257 ? 13.531 9.445 -7.031 1 95.69 257 ASP B C 1
ATOM 4865 O O . ASP B 1 257 ? 14.141 10.477 -7.336 1 95.69 257 ASP B O 1
ATOM 4869 N N . LYS B 1 258 ? 12.336 9.078 -7.566 1 95.44 258 LYS B N 1
ATOM 4870 C CA . LYS B 1 258 ? 11.875 9.797 -8.758 1 95.44 258 LYS B CA 1
ATOM 4871 C C . LYS B 1 258 ? 10.758 10.773 -8.406 1 95.44 258 LYS B C 1
ATOM 4873 O O . LYS B 1 258 ? 10.773 11.922 -8.867 1 95.44 258 LYS B O 1
ATOM 4878 N N . PHE B 1 259 ? 9.773 10.32 -7.652 1 96.81 259 PHE B N 1
ATOM 4879 C CA . PHE B 1 259 ? 8.703 11.242 -7.281 1 96.81 259 PHE B CA 1
ATOM 4880 C C . PHE B 1 259 ? 8.023 10.781 -5.996 1 96.81 259 PHE B C 1
ATOM 4882 O O . PHE B 1 259 ? 8.172 9.633 -5.582 1 96.81 259 PHE B O 1
ATOM 4889 N N . ILE B 1 260 ? 7.344 11.719 -5.348 1 98 260 ILE B N 1
ATOM 4890 C CA . ILE B 1 260 ? 6.504 11.484 -4.176 1 98 260 ILE B CA 1
ATOM 4891 C C . ILE B 1 260 ? 5.066 11.898 -4.48 1 98 260 ILE B C 1
ATOM 4893 O O . ILE B 1 260 ? 4.832 12.945 -5.098 1 98 260 ILE B O 1
ATOM 4897 N N . VAL B 1 261 ? 4.137 11.047 -4.102 1 98.31 261 VAL B N 1
ATOM 4898 C CA . VAL B 1 261 ? 2.727 11.414 -4.18 1 98.31 261 VAL B CA 1
ATOM 4899 C C . VAL B 1 261 ? 2.129 11.477 -2.775 1 98.31 261 VAL B C 1
ATOM 4901 O O . VAL B 1 261 ? 2.295 10.547 -1.983 1 98.31 261 VAL B O 1
ATOM 4904 N N . ILE B 1 262 ? 1.498 12.578 -2.457 1 98.75 262 ILE B N 1
ATOM 4905 C CA . ILE B 1 262 ? 0.694 12.648 -1.242 1 98.75 262 ILE B CA 1
ATOM 4906 C C . ILE B 1 262 ? -0.769 12.891 -1.604 1 98.75 262 ILE B C 1
ATOM 4908 O O . ILE B 1 262 ? -1.067 13.484 -2.641 1 98.75 262 ILE B O 1
ATOM 4912 N N . GLY B 1 263 ? -1.653 12.398 -0.799 1 98.56 263 GLY B N 1
ATOM 4913 C CA . GLY B 1 263 ? -3.07 12.562 -1.087 1 98.56 263 GLY B CA 1
ATOM 4914 C C . GLY B 1 263 ? -3.957 12.289 0.113 1 98.56 263 GLY B C 1
ATOM 4915 O O . GLY B 1 263 ? -3.521 11.68 1.091 1 98.56 263 GLY B O 1
ATOM 4916 N N . SER B 1 264 ? -5.152 12.836 0.033 1 98.25 264 SER B N 1
ATOM 4917 C CA . SER B 1 264 ? -6.172 12.539 1.034 1 98.25 264 SER B CA 1
ATOM 4918 C C . SER B 1 264 ? -6.738 11.141 0.847 1 98.25 264 SER B C 1
ATOM 4920 O O . SER B 1 264 ? -6.379 10.438 -0.102 1 98.25 264 SER B O 1
ATOM 4922 N N . ASP B 1 265 ? -7.59 10.703 1.752 1 96.25 265 ASP B N 1
ATOM 4923 C CA . ASP B 1 265 ? -8.164 9.367 1.686 1 96.25 265 ASP B CA 1
ATOM 4924 C C . ASP B 1 265 ? -9.016 9.195 0.431 1 96.25 265 ASP B C 1
ATOM 4926 O O . ASP B 1 265 ? -9.203 8.07 -0.049 1 96.25 265 ASP B O 1
ATOM 4930 N N . GLY B 1 266 ? -9.477 10.336 -0.15 1 96 266 GLY B N 1
ATOM 4931 C CA . GLY B 1 266 ? -10.195 10.258 -1.411 1 96 266 GLY B CA 1
ATOM 4932 C C . GLY B 1 266 ? -9.398 9.578 -2.512 1 96 266 GLY B C 1
ATOM 4933 O O . GLY B 1 266 ? -9.977 9.031 -3.451 1 96 266 GLY B O 1
ATOM 4934 N N . VAL B 1 267 ? -8.109 9.672 -2.457 1 96.5 267 VAL B N 1
ATOM 4935 C CA . VAL B 1 267 ? -7.238 8.961 -3.395 1 96.5 267 VAL B CA 1
ATOM 4936 C C . VAL B 1 267 ? -7.086 7.508 -2.959 1 96.5 267 VAL B C 1
ATOM 4938 O O . VAL B 1 267 ? -7.32 6.59 -3.748 1 96.5 267 VAL B O 1
ATOM 4941 N N . TRP B 1 268 ? -6.844 7.305 -1.773 1 94.69 268 TRP B N 1
ATOM 4942 C CA . TRP B 1 268 ? -6.285 6.039 -1.297 1 94.69 268 TRP B CA 1
ATOM 4943 C C . TRP B 1 268 ? -7.395 5.031 -1.015 1 94.69 268 TRP B C 1
ATOM 4945 O O . TRP B 1 268 ? -7.133 3.83 -0.893 1 94.69 268 TRP B O 1
ATOM 4955 N N . ASP B 1 269 ? -8.57 5.539 -0.86 1 90.81 269 ASP B N 1
ATOM 4956 C CA . ASP B 1 269 ? -9.688 4.621 -0.637 1 90.81 269 ASP B CA 1
ATOM 4957 C C . ASP B 1 269 ? -10.039 3.867 -1.915 1 90.81 269 ASP B C 1
ATOM 4959 O O . ASP B 1 269 ? -10.727 2.846 -1.869 1 90.81 269 ASP B O 1
ATOM 4963 N N . VAL B 1 270 ? -9.484 4.363 -3.062 1 89.75 270 VAL B N 1
ATOM 4964 C CA . VAL B 1 270 ? -9.914 3.729 -4.305 1 89.75 270 VAL B CA 1
ATOM 4965 C C . VAL B 1 270 ? -8.688 3.27 -5.098 1 89.75 270 VAL B C 1
ATOM 4967 O O . VAL B 1 270 ? -8.82 2.562 -6.098 1 89.75 270 VAL B O 1
ATOM 4970 N N . MET B 1 271 ? -7.508 3.658 -4.695 1 90.69 271 MET B N 1
ATOM 4971 C CA . MET B 1 271 ? -6.277 3.211 -5.344 1 90.69 271 MET B CA 1
ATOM 4972 C C . MET B 1 271 ? -5.234 2.803 -4.312 1 90.69 271 MET B C 1
ATOM 4974 O O . MET B 1 271 ? -5.047 3.492 -3.307 1 90.69 271 MET B O 1
ATOM 4978 N N . SER B 1 272 ? -4.512 1.688 -4.578 1 89.25 272 SER B N 1
ATOM 4979 C CA . SER B 1 272 ? -3.377 1.304 -3.746 1 89.25 272 SER B CA 1
ATOM 4980 C C . SER B 1 272 ? -2.156 2.17 -4.043 1 89.25 272 SER B C 1
ATOM 4982 O O . SER B 1 272 ? -2.113 2.863 -5.059 1 89.25 272 SER B O 1
ATOM 4984 N N . SER B 1 273 ? -1.177 2.117 -3.127 1 94.06 273 SER B N 1
ATOM 4985 C CA . SER B 1 273 ? 0.065 2.854 -3.34 1 94.06 273 SER B CA 1
ATOM 4986 C C . SER B 1 273 ? 0.73 2.451 -4.652 1 94.06 273 SER B C 1
ATOM 4988 O O . SER B 1 273 ? 1.192 3.307 -5.406 1 94.06 273 SER B O 1
ATOM 4990 N N . ALA B 1 274 ? 0.752 1.201 -4.922 1 89.5 274 ALA B N 1
ATOM 4991 C CA . ALA B 1 274 ? 1.372 0.687 -6.141 1 89.5 274 ALA B CA 1
ATOM 4992 C C . ALA B 1 274 ? 0.616 1.155 -7.379 1 89.5 274 ALA B C 1
ATOM 4994 O O . ALA B 1 274 ? 1.227 1.476 -8.406 1 89.5 274 ALA B O 1
ATOM 4995 N N . GLU B 1 275 ? -0.667 1.124 -7.336 1 88.44 275 GLU B N 1
ATOM 4996 C CA . GLU B 1 275 ? -1.477 1.578 -8.461 1 88.44 275 GLU B CA 1
ATOM 4997 C C . GLU B 1 275 ? -1.219 3.051 -8.766 1 88.44 275 GLU B C 1
ATOM 4999 O O . GLU B 1 275 ? -1.133 3.441 -9.938 1 88.44 275 GLU B O 1
ATOM 5004 N N . VAL B 1 276 ? -1.118 3.828 -7.703 1 94.62 276 VAL B N 1
ATOM 5005 C CA . VAL B 1 276 ? -0.873 5.254 -7.891 1 94.62 276 VAL B CA 1
ATOM 5006 C C . VAL B 1 276 ? 0.492 5.461 -8.539 1 94.62 276 VAL B C 1
ATOM 5008 O O . VAL B 1 276 ? 0.628 6.262 -9.469 1 94.62 276 VAL B O 1
ATOM 5011 N N . VAL B 1 277 ? 1.431 4.738 -8.086 1 93.44 277 VAL B N 1
ATOM 5012 C CA . VAL B 1 277 ? 2.768 4.832 -8.664 1 93.44 277 VAL B CA 1
ATOM 5013 C C . VAL B 1 277 ? 2.725 4.434 -10.133 1 93.44 277 VAL B C 1
ATOM 5015 O O . VAL B 1 277 ? 3.291 5.125 -10.992 1 93.44 277 VAL B O 1
ATOM 5018 N N . GLY B 1 278 ? 2.111 3.33 -10.383 1 88.19 278 GLY B N 1
ATOM 5019 C CA . GLY B 1 278 ? 1.974 2.896 -11.766 1 88.19 278 GLY B CA 1
ATOM 5020 C C . GLY B 1 278 ? 1.28 3.92 -12.641 1 88.19 278 GLY B C 1
ATOM 5021 O O . GLY B 1 278 ? 1.663 4.113 -13.797 1 88.19 278 GLY B O 1
ATOM 5022 N N . PHE B 1 279 ? 0.317 4.527 -12.125 1 90.56 279 PHE B N 1
ATOM 5023 C CA . PHE B 1 279 ? -0.435 5.531 -12.875 1 90.56 279 PHE B CA 1
ATOM 5024 C C . PHE B 1 279 ? 0.448 6.723 -13.211 1 90.56 279 PHE B C 1
ATOM 5026 O O . PHE B 1 279 ? 0.453 7.195 -14.352 1 90.56 279 PHE B O 1
ATOM 5033 N N . VAL B 1 280 ? 1.172 7.23 -12.227 1 93.12 280 VAL B N 1
ATOM 5034 C CA . VAL B 1 280 ? 2.021 8.406 -12.398 1 93.12 280 VAL B CA 1
ATOM 5035 C C . VAL B 1 280 ? 3.129 8.094 -13.406 1 93.12 280 VAL B C 1
ATOM 5037 O O . VAL B 1 280 ? 3.523 8.961 -14.188 1 93.12 280 VAL B O 1
ATOM 5040 N N . LEU B 1 281 ? 3.615 6.887 -13.391 1 87.06 281 LEU B N 1
ATOM 5041 C CA . LEU B 1 281 ? 4.691 6.469 -14.281 1 87.06 281 LEU B CA 1
ATOM 5042 C C . LEU B 1 281 ? 4.262 6.586 -15.742 1 87.06 281 LEU B C 1
ATOM 5044 O O . LEU B 1 281 ? 5.098 6.82 -16.625 1 87.06 281 LEU B O 1
ATOM 5048 N N . GLN B 1 282 ? 3.061 6.398 -15.945 1 80.81 282 GLN B N 1
ATOM 5049 C CA . GLN B 1 282 ? 2.561 6.477 -17.312 1 80.81 282 GLN B CA 1
ATOM 5050 C C . GLN B 1 282 ? 2.625 7.906 -17.844 1 80.81 282 GLN B C 1
ATOM 5052 O O . GLN B 1 282 ? 2.576 8.125 -19.062 1 80.81 282 GLN B O 1
ATOM 5057 N N . TYR B 1 283 ? 2.621 8.805 -16.984 1 77.19 283 TYR B N 1
ATOM 5058 C CA . TYR B 1 283 ? 2.611 10.211 -17.375 1 77.19 283 TYR B CA 1
ATOM 5059 C C . TYR B 1 283 ? 4.02 10.797 -17.344 1 77.19 283 TYR B C 1
ATOM 5061 O O . TYR B 1 283 ? 4.199 12 -17.531 1 77.19 283 TYR B O 1
ATOM 5069 N N . GLN B 1 284 ? 4.957 9.93 -16.891 1 69.19 284 GLN B N 1
ATOM 5070 C CA . GLN B 1 284 ? 6.344 10.391 -16.922 1 69.19 284 GLN B CA 1
ATOM 5071 C C . GLN B 1 284 ? 6.895 10.391 -18.344 1 69.19 284 GLN B C 1
ATOM 5073 O O . GLN B 1 284 ? 6.551 9.523 -19.141 1 69.19 284 GLN B O 1
ATOM 5078 N N . PRO B 1 285 ? 7.43 11.539 -18.656 1 53.44 285 PRO B N 1
ATOM 5079 C CA . PRO B 1 285 ? 8.07 11.516 -19.984 1 53.44 285 PRO B CA 1
ATOM 5080 C C . PRO B 1 285 ? 9 10.32 -20.156 1 53.44 285 PRO B C 1
ATOM 5082 O O . PRO B 1 285 ? 9.586 9.836 -19.188 1 53.44 285 PRO B O 1
ATOM 5085 N N . PRO B 1 286 ? 8.852 9.453 -21.234 1 44.53 286 PRO B N 1
ATOM 5086 C CA . PRO B 1 286 ? 9.812 8.383 -21.469 1 44.53 286 PRO B CA 1
ATOM 5087 C C . PRO B 1 286 ? 11.242 8.773 -21.094 1 44.53 286 PRO B C 1
ATOM 5089 O O . PRO B 1 286 ? 11.602 9.953 -21.141 1 44.53 286 PRO B O 1
ATOM 5092 N N . ALA B 1 287 ? 11.945 7.859 -20.391 1 41.44 287 ALA B N 1
ATOM 5093 C CA . ALA B 1 287 ? 13.359 8.125 -20.141 1 41.44 287 ALA B CA 1
ATOM 5094 C C . ALA B 1 287 ? 13.992 8.859 -21.328 1 41.44 287 ALA B C 1
ATOM 5096 O O . ALA B 1 287 ? 13.469 8.828 -22.438 1 41.44 287 ALA B O 1
ATOM 5097 N N . GLN B 1 288 ? 15.367 9.234 -21.188 1 35.28 288 GLN B N 1
ATOM 5098 C CA . GLN B 1 288 ? 16.266 9.984 -22.062 1 35.28 288 GLN B CA 1
ATOM 5099 C C . GLN B 1 288 ? 16.219 9.453 -23.484 1 35.28 288 GLN B C 1
ATOM 5101 O O . GLN B 1 288 ? 16.891 9.984 -24.375 1 35.28 288 GLN B O 1
ATOM 5106 N N . ASN B 1 289 ? 16.172 8.156 -23.844 1 33.66 289 ASN B N 1
ATOM 5107 C CA . ASN B 1 289 ? 16.766 8.094 -25.172 1 33.66 289 ASN B CA 1
ATOM 5108 C C . ASN B 1 289 ? 16.047 9 -26.156 1 33.66 289 ASN B C 1
ATOM 5110 O O . ASN B 1 289 ? 16.516 9.203 -27.281 1 33.66 289 ASN B O 1
ATOM 5114 N N . GLU B 1 290 ? 14.789 8.68 -26.5 1 34.94 290 GLU B N 1
ATOM 5115 C CA . GLU B 1 290 ? 14.484 9.336 -27.781 1 34.94 290 GLU B CA 1
ATOM 5116 C C . GLU B 1 290 ? 14.492 10.852 -27.641 1 34.94 290 GLU B C 1
ATOM 5118 O O . GLU B 1 290 ? 14.117 11.391 -26.594 1 34.94 290 GLU B O 1
ATOM 5123 N N . LYS B 1 291 ? 15.289 11.547 -28.516 1 33.81 291 LYS B N 1
ATOM 5124 C CA . LYS B 1 291 ? 15.336 12.945 -28.938 1 33.81 291 LYS B CA 1
ATOM 5125 C C . LYS B 1 291 ? 13.961 13.602 -28.844 1 33.81 291 LYS B C 1
ATOM 5127 O O . LYS B 1 291 ? 13.5 14.227 -29.797 1 33.81 291 LYS B O 1
ATOM 5132 N N . PHE B 1 292 ? 13.062 12.898 -28.266 1 32.69 292 PHE B N 1
ATOM 5133 C CA . PHE B 1 292 ? 11.883 13.758 -28.359 1 32.69 292 PHE B CA 1
ATOM 5134 C C . PHE B 1 292 ? 12.148 15.102 -27.688 1 32.69 292 PHE B C 1
ATOM 5136 O O . PHE B 1 292 ? 12.82 15.172 -26.656 1 32.69 292 PHE B O 1
ATOM 5143 N N . ASP B 1 293 ? 12.141 16.172 -28.391 1 33.09 293 ASP B N 1
ATOM 5144 C CA . ASP B 1 293 ? 12.18 17.578 -27.953 1 33.09 293 ASP B CA 1
ATOM 5145 C C . ASP B 1 293 ? 11.625 17.719 -26.531 1 33.09 293 ASP B C 1
ATOM 5147 O O . ASP B 1 293 ? 10.445 17.438 -26.297 1 33.09 293 ASP B O 1
ATOM 5151 N N . LYS B 1 294 ? 12.328 17.438 -25.531 1 41.88 294 LYS B N 1
ATOM 5152 C CA . LYS B 1 294 ? 12.227 17.734 -24.109 1 41.88 294 LYS B CA 1
ATOM 5153 C C . LYS B 1 294 ? 11.125 18.75 -23.828 1 41.88 294 LYS B C 1
ATOM 5155 O O . LYS B 1 294 ? 10.891 19.125 -22.672 1 41.88 294 LYS B O 1
ATOM 5160 N N . ASN B 1 295 ? 10.812 19.609 -24.672 1 40.81 295 ASN B N 1
ATOM 5161 C CA . ASN B 1 295 ? 10.195 20.875 -24.297 1 40.81 295 ASN B CA 1
ATOM 5162 C C . ASN B 1 295 ? 8.805 20.672 -23.703 1 40.81 295 ASN B C 1
ATOM 5164 O O . ASN B 1 295 ? 8.68 20.344 -22.516 1 40.81 295 ASN B O 1
ATOM 5168 N N . ASP B 1 296 ? 7.723 21.062 -24.516 1 42.38 296 ASP B N 1
ATOM 5169 C CA . ASP B 1 296 ? 6.395 21.547 -24.141 1 42.38 296 ASP B CA 1
ATOM 5170 C C . ASP B 1 296 ? 5.488 20.375 -23.734 1 42.38 296 ASP B C 1
ATOM 5172 O O . ASP B 1 296 ? 4.695 20.5 -22.797 1 42.38 296 ASP B O 1
ATOM 5176 N N . LYS B 1 297 ? 5.625 19.234 -24.328 1 42.91 297 LYS B N 1
ATOM 5177 C CA . LYS B 1 297 ? 4.621 18.203 -24.125 1 42.91 297 LYS B CA 1
ATOM 5178 C C . LYS B 1 297 ? 4.898 17.406 -22.844 1 42.91 297 LYS B C 1
ATOM 5180 O O . LYS B 1 297 ? 3.967 17 -22.156 1 42.91 297 LYS B O 1
ATOM 5185 N N . ASP B 1 298 ? 6.223 17.078 -22.594 1 51.31 298 ASP B N 1
ATOM 5186 C CA . ASP B 1 298 ? 6.543 16.359 -21.359 1 51.31 298 ASP B CA 1
ATOM 5187 C C . ASP B 1 298 ? 6.145 17.156 -20.125 1 51.31 298 ASP B C 1
ATOM 5189 O O . ASP B 1 298 ? 5.602 16.609 -19.172 1 51.31 298 ASP B O 1
ATOM 5193 N N . ASN B 1 299 ? 6.484 18.391 -20.219 1 54.06 299 ASN B N 1
ATOM 5194 C CA . ASN B 1 299 ? 6.055 19.281 -19.141 1 54.06 299 ASN B CA 1
ATOM 5195 C C . ASN B 1 299 ? 4.531 19.328 -19.031 1 54.06 299 ASN B C 1
ATOM 5197 O O . ASN B 1 299 ? 3.984 19.391 -17.938 1 54.06 299 ASN B O 1
ATOM 5201 N N . ALA B 1 300 ? 4.027 19.219 -20.219 1 52.19 300 ALA B N 1
ATOM 5202 C CA . ALA B 1 300 ? 2.57 19.281 -20.219 1 52.19 300 ALA B CA 1
ATOM 5203 C C . ALA B 1 300 ? 1.972 18.031 -19.562 1 52.19 300 ALA B C 1
ATOM 5205 O O . ALA B 1 300 ? 0.994 18.125 -18.812 1 52.19 300 ALA B O 1
ATOM 5206 N N . ASN B 1 301 ? 2.697 16.969 -19.75 1 62.28 301 ASN B N 1
ATOM 5207 C CA . ASN B 1 301 ? 2.193 15.727 -19.188 1 62.28 301 ASN B CA 1
ATOM 5208 C C . ASN B 1 301 ? 2.33 15.711 -17.656 1 62.28 301 ASN B C 1
ATOM 5210 O O . ASN B 1 301 ? 1.396 15.328 -16.953 1 62.28 301 ASN B O 1
ATOM 5214 N N . GLN B 1 302 ? 3.418 16.234 -17.312 1 69.56 302 GLN B N 1
ATOM 5215 C CA . GLN B 1 302 ? 3.617 16.266 -15.867 1 69.56 302 GLN B CA 1
ATOM 5216 C C . GLN B 1 302 ? 2.678 17.266 -15.195 1 69.56 302 GLN B C 1
ATOM 5218 O O . GLN B 1 302 ? 2.176 17 -14.094 1 69.56 302 GLN B O 1
ATOM 5223 N N . GLU B 1 303 ? 2.412 18.219 -15.922 1 71.75 303 GLU B N 1
ATOM 5224 C CA . GLU B 1 303 ? 1.552 19.266 -15.359 1 71.75 303 GLU B CA 1
ATOM 5225 C C . GLU B 1 303 ? 0.124 18.75 -15.18 1 71.75 303 GLU B C 1
ATOM 5227 O O . GLU B 1 303 ? -0.595 19.219 -14.289 1 71.75 303 GLU B O 1
ATOM 5232 N N . ASN B 1 304 ? -0.078 17.719 -15.891 1 85.88 304 ASN B N 1
ATOM 5233 C CA . ASN B 1 304 ? -1.468 17.281 -15.867 1 85.88 304 ASN B CA 1
ATOM 5234 C C . ASN B 1 304 ? -1.629 15.992 -15.055 1 85.88 304 ASN B C 1
ATOM 5236 O O . ASN B 1 304 ? -2.746 15.508 -14.875 1 85.88 304 ASN B O 1
ATOM 5240 N N . VAL B 1 305 ? -0.571 15.539 -14.555 1 92 305 VAL B N 1
ATOM 5241 C CA . VAL B 1 305 ? -0.61 14.219 -13.93 1 92 305 VAL B CA 1
ATOM 5242 C C . VAL B 1 305 ? -1.502 14.258 -12.695 1 92 305 VAL B C 1
ATOM 5244 O O . VAL B 1 305 ? -2.279 13.336 -12.445 1 92 305 VAL B O 1
ATOM 5247 N N . ALA B 1 306 ? -1.37 15.312 -11.914 1 94.56 306 ALA B N 1
ATOM 5248 C CA . ALA B 1 306 ? -2.174 15.422 -10.703 1 94.56 306 ALA B CA 1
ATOM 5249 C C . ALA B 1 306 ? -3.662 15.477 -11.031 1 94.56 306 ALA B C 1
ATOM 5251 O O . ALA B 1 306 ? -4.473 14.805 -10.391 1 94.56 306 ALA B O 1
ATOM 5252 N N . SER B 1 307 ? -3.984 16.266 -12.039 1 93.69 307 SER B N 1
ATOM 5253 C CA . SER B 1 307 ? -5.375 16.359 -12.469 1 93.69 307 SER B CA 1
ATOM 5254 C C . SER B 1 307 ? -5.887 15.031 -13.008 1 93.69 307 SER B C 1
ATOM 5256 O O . SER B 1 307 ? -7.031 14.656 -12.758 1 93.69 307 SER B O 1
ATOM 5258 N N . ALA B 1 308 ? -5.055 14.398 -13.766 1 92.56 308 ALA B N 1
ATOM 5259 C CA . ALA B 1 308 ? -5.438 13.102 -14.312 1 92.56 308 ALA B CA 1
ATOM 5260 C C . ALA B 1 308 ? -5.66 12.078 -13.195 1 92.56 308 ALA B C 1
ATOM 5262 O O . ALA B 1 308 ? -6.578 11.258 -13.273 1 92.56 308 ALA B O 1
ATOM 5263 N N . LEU B 1 309 ? -4.82 12.109 -12.219 1 94.5 309 LEU B N 1
ATOM 5264 C CA . LEU B 1 309 ? -4.945 11.188 -11.094 1 94.5 309 LEU B CA 1
ATOM 5265 C C . LEU B 1 309 ? -6.246 11.43 -10.336 1 94.5 309 LEU B C 1
ATOM 5267 O O . LEU B 1 309 ? -6.957 10.477 -10 1 94.5 309 LEU B O 1
ATOM 5271 N N . VAL B 1 310 ? -6.531 12.68 -10.094 1 95.44 310 VAL B N 1
ATOM 5272 C CA . VAL B 1 310 ? -7.758 13.031 -9.391 1 95.44 310 VAL B CA 1
ATOM 5273 C C . VAL B 1 310 ? -8.969 12.609 -10.211 1 95.44 310 VAL B C 1
ATOM 5275 O O . VAL B 1 310 ? -9.961 12.117 -9.664 1 95.44 310 VAL B O 1
ATOM 5278 N N . ALA B 1 311 ? -8.867 12.781 -11.484 1 93.31 311 ALA B N 1
ATOM 5279 C CA . ALA B 1 311 ? -9.961 12.367 -12.367 1 93.31 311 ALA B CA 1
ATOM 5280 C C . ALA B 1 311 ? -10.148 10.852 -12.32 1 93.31 311 ALA B C 1
ATOM 5282 O O . ALA B 1 311 ? -11.281 10.367 -12.312 1 93.31 311 ALA B O 1
ATOM 5283 N N . GLU B 1 312 ? -9.086 10.18 -12.328 1 90.69 312 GLU B N 1
ATOM 5284 C CA . GLU B 1 312 ? -9.156 8.719 -12.234 1 90.69 312 GLU B CA 1
ATOM 5285 C C . GLU B 1 312 ? -9.805 8.281 -10.922 1 90.69 312 GLU B C 1
ATOM 5287 O O . GLU B 1 312 ? -10.633 7.367 -10.914 1 90.69 312 GLU B O 1
ATOM 5292 N N . CYS B 1 313 ? -9.398 8.859 -9.836 1 94.5 313 CYS B N 1
ATOM 5293 C CA . CYS B 1 313 ? -9.969 8.531 -8.539 1 94.5 313 CYS B CA 1
ATOM 5294 C C . CYS B 1 313 ? -11.469 8.812 -8.516 1 94.5 313 CYS B C 1
ATOM 5296 O O . CYS B 1 313 ? -12.242 8.008 -8 1 94.5 313 CYS B O 1
ATOM 5298 N N . ARG B 1 314 ? -11.867 9.945 -9.102 1 92.69 314 ARG B N 1
ATOM 5299 C CA . ARG B 1 314 ? -13.281 10.281 -9.172 1 92.69 314 ARG B CA 1
ATOM 5300 C C . ARG B 1 314 ? -14.062 9.227 -9.945 1 92.69 314 ARG B C 1
ATOM 5302 O O . ARG B 1 314 ? -15.148 8.82 -9.531 1 92.69 314 ARG B O 1
ATOM 5309 N N . ALA B 1 315 ? -13.508 8.867 -11.047 1 89.19 315 ALA B N 1
ATOM 5310 C CA . ALA B 1 315 ? -14.156 7.84 -11.867 1 89.19 315 ALA B CA 1
ATOM 5311 C C . ALA B 1 315 ? -14.336 6.547 -11.078 1 89.19 315 ALA B C 1
ATOM 5313 O O . ALA B 1 315 ? -15.375 5.887 -11.18 1 89.19 315 ALA B O 1
ATOM 5314 N N . ARG B 1 316 ? -13.398 6.242 -10.297 1 87.38 316 ARG B N 1
ATOM 5315 C CA . ARG B 1 316 ? -13.469 5.012 -9.516 1 87.38 316 ARG B CA 1
ATOM 5316 C C . ARG B 1 316 ? -14.492 5.141 -8.391 1 87.38 316 ARG B C 1
ATOM 5318 O O . ARG B 1 316 ? -15.188 4.176 -8.055 1 87.38 316 ARG B O 1
ATOM 5325 N N . TRP B 1 317 ? -14.555 6.289 -7.754 1 89.75 317 TRP B N 1
ATOM 5326 C CA . TRP B 1 317 ? -15.594 6.543 -6.762 1 89.75 317 TRP B CA 1
ATOM 5327 C C . TRP B 1 317 ? -16.984 6.418 -7.379 1 89.75 317 TRP B C 1
ATOM 5329 O O . TRP B 1 317 ? -17.875 5.82 -6.785 1 89.75 317 TRP B O 1
ATOM 5339 N N . ASP B 1 318 ? -17.172 7.051 -8.531 1 86.12 318 ASP B N 1
ATOM 5340 C CA . ASP B 1 318 ? -18.453 6.98 -9.234 1 86.12 318 ASP B CA 1
ATOM 5341 C C . ASP B 1 318 ? -18.828 5.535 -9.531 1 86.12 318 ASP B C 1
ATOM 5343 O O . ASP B 1 318 ? -20 5.152 -9.359 1 86.12 318 ASP B O 1
ATOM 5347 N N . ASP B 1 319 ? -17.875 4.883 -9.875 1 79.25 319 ASP B N 1
ATOM 5348 C CA . ASP B 1 319 ? -18.109 3.477 -10.18 1 79.25 319 ASP B CA 1
ATOM 5349 C C . ASP B 1 319 ? -18.5 2.699 -8.93 1 79.25 319 ASP B C 1
ATOM 5351 O O . ASP B 1 319 ? -19.375 1.837 -8.969 1 79.25 319 ASP B O 1
ATOM 5355 N N . MET B 1 320 ? -17.859 3.002 -7.859 1 76.25 320 MET B N 1
ATOM 5356 C CA . MET B 1 320 ? -18.141 2.348 -6.586 1 76.25 320 MET B CA 1
ATOM 5357 C C . MET B 1 320 ? -19.562 2.672 -6.117 1 76.25 320 MET B C 1
ATOM 5359 O O . MET B 1 320 ? -20.25 1.81 -5.574 1 76.25 320 MET B O 1
ATOM 5363 N N . ASN B 1 321 ? -20 3.881 -6.266 1 76.56 321 ASN B N 1
ATOM 5364 C CA . ASN B 1 321 ? -21.344 4.316 -5.852 1 76.56 321 ASN B CA 1
ATOM 5365 C C . ASN B 1 321 ? -22.422 3.715 -6.738 1 76.56 321 ASN B C 1
ATOM 5367 O O . ASN B 1 321 ? -23.516 3.41 -6.262 1 76.56 321 ASN B O 1
ATOM 5371 N N . LYS B 1 322 ? -22.219 3.732 -7.93 1 70.12 322 LYS B N 1
ATOM 5372 C CA . LYS B 1 322 ? -23.172 3.094 -8.836 1 70.12 322 LYS B CA 1
ATOM 5373 C C . LYS B 1 322 ? -23.438 1.65 -8.422 1 70.12 322 LYS B C 1
ATOM 5375 O O . LYS B 1 322 ? -24.578 1.193 -8.453 1 70.12 322 LYS B O 1
ATOM 5380 N N . ASN B 1 323 ? -22.5 1.148 -7.848 1 58.97 323 ASN B N 1
ATOM 5381 C CA . ASN B 1 323 ? -22.594 -0.242 -7.418 1 58.97 323 ASN B CA 1
ATOM 5382 C C . ASN B 1 323 ? -23.391 -0.37 -6.117 1 58.97 323 ASN B C 1
ATOM 5384 O O . ASN B 1 323 ? -24.125 -1.337 -5.926 1 58.97 323 ASN B O 1
ATOM 5388 N N . LYS B 1 324 ? -23.172 0.604 -5.219 1 59.22 324 LYS B N 1
ATOM 5389 C CA . LYS B 1 324 ? -23.891 0.632 -3.949 1 59.22 324 LYS B CA 1
ATOM 5390 C C . LYS B 1 324 ? -25.359 0.921 -4.16 1 59.22 324 LYS B C 1
ATOM 5392 O O . LYS B 1 324 ? -26.219 0.338 -3.486 1 59.22 324 LYS B O 1
ATOM 5397 N N . LYS B 1 325 ? -25.703 1.979 -4.934 1 56.91 325 LYS B N 1
ATOM 5398 C CA . LYS B 1 325 ? -27.078 2.385 -5.184 1 56.91 325 LYS B CA 1
ATOM 5399 C C . LYS B 1 325 ? -27.906 1.217 -5.715 1 56.91 325 LYS B C 1
ATOM 5401 O O . LYS B 1 325 ? -29.078 1.049 -5.336 1 56.91 325 LYS B O 1
ATOM 5406 N N . ASN B 1 326 ? -27.281 0.507 -6.496 1 50.19 326 ASN B N 1
ATOM 5407 C CA . ASN B 1 326 ? -28.031 -0.582 -7.125 1 50.19 326 ASN B CA 1
ATOM 5408 C C . ASN B 1 326 ? -28.219 -1.758 -6.168 1 50.19 326 ASN B C 1
ATOM 5410 O O . ASN B 1 326 ? -29.125 -2.562 -6.34 1 50.19 326 ASN B O 1
ATOM 5414 N N . SER B 1 327 ? -27.25 -1.922 -5.281 1 43.38 327 SER B N 1
ATOM 5415 C CA . SER B 1 327 ? -27.312 -3.061 -4.371 1 43.38 327 SER B CA 1
ATOM 5416 C C . SER B 1 327 ? -28.188 -2.754 -3.16 1 43.38 327 SER B C 1
ATOM 5418 O O . SER B 1 327 ? -28.609 -3.666 -2.453 1 43.38 327 SER B O 1
ATOM 5420 N N . SER B 1 328 ? -27.859 -1.742 -2.533 1 42.59 328 SER B N 1
ATOM 5421 C CA . SER B 1 328 ? -28.516 -1.506 -1.248 1 42.59 328 SER B CA 1
ATOM 5422 C C . SER B 1 328 ? -29.906 -0.913 -1.431 1 42.59 328 SER B C 1
ATOM 5424 O O . SER B 1 328 ? -30.078 0.028 -2.207 1 42.59 328 SER B O 1
ATOM 5426 N N . LYS B 1 329 ? -30.984 -1.685 -1.213 1 36.56 329 LYS B N 1
ATOM 5427 C CA . LYS B 1 329 ? -32.188 -0.983 -0.788 1 36.56 329 LYS B CA 1
ATOM 5428 C C . LYS B 1 329 ? -31.844 0.208 0.103 1 36.56 329 LYS B C 1
ATOM 5430 O O . LYS B 1 329 ? -32.75 0.881 0.617 1 36.56 329 LYS B O 1
ATOM 5435 N N . ILE B 1 330 ? -30.781 0.286 0.53 1 35.62 330 ILE B N 1
ATOM 5436 C CA . ILE B 1 330 ? -30.297 1.302 1.458 1 35.62 330 ILE B CA 1
ATOM 5437 C C . ILE B 1 330 ? -30.109 2.629 0.723 1 35.62 330 ILE B C 1
ATOM 5439 O O . ILE B 1 330 ? -29.484 3.551 1.24 1 35.62 330 ILE B O 1
ATOM 5443 N N . GLY B 1 331 ? -30.344 2.635 -0.461 1 36.38 331 GLY B N 1
ATOM 5444 C CA . GLY B 1 331 ? -30.406 3.838 -1.275 1 36.38 331 GLY B CA 1
ATOM 5445 C C . GLY B 1 331 ? -30.969 5.035 -0.523 1 36.38 331 GLY B C 1
ATOM 5446 O O . GLY B 1 331 ? -30.891 6.164 -1.005 1 36.38 331 GLY B O 1
ATOM 5447 N N . ASP B 1 332 ? -31.797 4.762 0.322 1 38.12 332 ASP B N 1
ATOM 5448 C CA . ASP B 1 332 ? -32.562 5.91 0.806 1 38.12 332 ASP B CA 1
ATOM 5449 C C . ASP B 1 332 ? -31.812 6.629 1.926 1 38.12 332 ASP B C 1
ATOM 5451 O O . ASP B 1 332 ? -32.312 7.617 2.475 1 38.12 332 ASP B O 1
ATOM 5455 N N . LEU B 1 333 ? -30.984 5.969 2.672 1 37.44 333 LEU B N 1
ATOM 5456 C CA . LEU B 1 333 ? -30.531 6.828 3.764 1 37.44 333 LEU B CA 1
ATOM 5457 C C . LEU B 1 333 ? -29.469 7.805 3.285 1 37.44 333 LEU B C 1
ATOM 5459 O O . LEU B 1 333 ? -28.469 7.398 2.693 1 37.44 333 LEU B O 1
ATOM 5463 N N . PRO B 1 334 ? -29.719 8.914 3.355 1 39.75 334 PRO B N 1
ATOM 5464 C CA . PRO B 1 33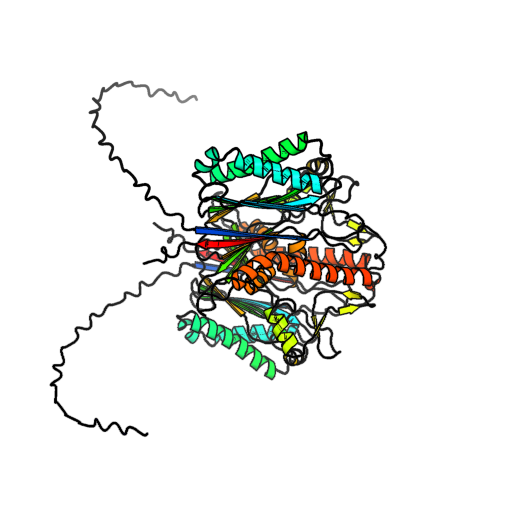4 ? -28.922 10.039 2.857 1 39.75 334 PRO B CA 1
ATOM 5465 C C . PRO B 1 334 ? -27.438 9.938 3.223 1 39.75 334 PRO B C 1
ATOM 5467 O O . PRO B 1 334 ? -26.578 10.328 2.436 1 39.75 334 PRO B O 1
ATOM 5470 N N . TYR B 1 335 ? -27.109 9.57 4.461 1 39.12 335 TYR B N 1
ATOM 5471 C CA . TYR B 1 335 ? -25.75 9.695 4.984 1 39.12 335 TYR B CA 1
ATOM 5472 C C . TYR B 1 335 ? -24.906 8.508 4.566 1 39.12 335 TYR B C 1
ATOM 5474 O O . TYR B 1 335 ? -23.672 8.539 4.691 1 39.12 335 TYR B O 1
ATOM 5482 N N . LEU B 1 336 ? -25.438 7.289 4.488 1 46.41 336 LEU B N 1
ATOM 5483 C CA . LEU B 1 336 ? -24.75 6.066 4.082 1 46.41 336 LEU B CA 1
ATOM 5484 C C . LEU B 1 336 ? -24.703 5.953 2.564 1 46.41 336 LEU B C 1
ATOM 5486 O O . LEU B 1 336 ? -24.219 4.953 2.029 1 46.41 336 LEU B O 1
ATOM 5490 N N . LYS B 1 337 ? -25.641 6.754 1.979 1 46.28 337 LYS B N 1
ATOM 5491 C CA . LYS B 1 337 ? -25.766 6.926 0.535 1 46.28 337 LYS B CA 1
ATOM 5492 C C . LYS B 1 337 ? -24.391 7.039 -0.123 1 46.28 337 LYS B C 1
ATOM 5494 O O . LYS B 1 337 ? -23.406 7.355 0.541 1 46.28 337 LYS B O 1
ATOM 5499 N N . PHE B 1 338 ? -24.422 7.109 -1.438 1 58.41 338 PHE B N 1
ATOM 5500 C CA . PHE B 1 338 ? -23.547 7.398 -2.564 1 58.41 338 PHE B CA 1
ATOM 5501 C C . PHE B 1 338 ? -22.672 8.609 -2.27 1 58.41 338 PHE B C 1
ATOM 5503 O O . PHE B 1 338 ? -23.172 9.656 -1.847 1 58.41 338 PHE B O 1
ATOM 5510 N N . GLY B 1 339 ? -21.484 8.266 -1.662 1 77 339 GLY B N 1
ATOM 5511 C CA . GLY B 1 339 ? -20.688 9.469 -1.539 1 77 339 GLY B CA 1
ATOM 5512 C C . GLY B 1 339 ? -19.266 9.289 -2.049 1 77 339 GLY B C 1
ATOM 5513 O O . GLY B 1 339 ? -18.828 8.164 -2.318 1 77 339 GLY B O 1
ATOM 5514 N N . CYS B 1 340 ? -18.844 10.266 -2.449 1 84.12 340 CYS B N 1
ATOM 5515 C CA . CYS B 1 340 ? -17.453 10.453 -2.855 1 84.12 340 CYS B CA 1
ATOM 5516 C C . CYS B 1 340 ? -16.75 11.453 -1.944 1 84.12 340 CYS B C 1
ATOM 5518 O O . CYS B 1 340 ? -17.25 12.555 -1.73 1 84.12 340 CYS B O 1
ATOM 5520 N N . ASP B 1 341 ? -15.672 10.938 -1.367 1 91.38 341 ASP B N 1
ATOM 5521 C CA . ASP B 1 341 ? -14.883 11.852 -0.547 1 91.38 341 ASP B CA 1
ATOM 5522 C C . ASP B 1 341 ? -14.203 12.914 -1.407 1 91.38 341 ASP B C 1
ATOM 5524 O O . ASP B 1 341 ? -14.062 12.742 -2.621 1 91.38 341 ASP B O 1
ATOM 5528 N N . ASP B 1 342 ? -13.883 14.094 -0.718 1 96.06 342 ASP B N 1
ATOM 5529 C CA . ASP B 1 342 ? -13.008 15.031 -1.413 1 96.06 342 ASP B CA 1
ATOM 5530 C C . ASP B 1 342 ? -11.703 14.367 -1.82 1 96.06 342 ASP B C 1
ATOM 5532 O O . ASP B 1 342 ? -11.164 13.539 -1.082 1 96.06 342 ASP B O 1
ATOM 5536 N N . ILE B 1 343 ? -11.289 14.641 -3.021 1 97 343 ILE B N 1
ATOM 5537 C CA . ILE B 1 343 ? -10.07 14.047 -3.566 1 97 343 ILE B CA 1
ATOM 5538 C C . ILE B 1 343 ? -9.023 15.133 -3.781 1 97 343 ILE B C 1
ATOM 5540 O O . ILE B 1 343 ? -9.25 16.094 -4.527 1 97 343 ILE B O 1
ATOM 5544 N N . THR B 1 344 ? -7.895 15.062 -3.121 1 97.88 344 THR B N 1
ATOM 5545 C CA . THR B 1 344 ? -6.789 16 -3.297 1 97.88 344 THR B CA 1
ATOM 5546 C C . THR B 1 344 ? -5.457 15.258 -3.352 1 97.88 344 THR B C 1
ATOM 5548 O O . THR B 1 344 ? -5.238 14.305 -2.596 1 97.88 344 THR B O 1
ATOM 5551 N N . CYS B 1 345 ? -4.609 15.625 -4.289 1 98.19 345 CYS B N 1
ATOM 5552 C CA . CYS B 1 345 ? -3.279 15.031 -4.328 1 98.19 345 CYS B CA 1
ATOM 5553 C C . CYS B 1 345 ? -2.24 16.047 -4.785 1 98.19 345 CYS B C 1
ATOM 5555 O O . CYS B 1 345 ? -2.588 17.078 -5.367 1 98.19 345 CYS B O 1
ATOM 5557 N N . VAL B 1 346 ? -1.001 15.891 -4.391 1 97.88 346 VAL B N 1
ATOM 5558 C CA . VAL B 1 346 ? 0.174 16.594 -4.895 1 97.88 346 VAL B CA 1
ATOM 5559 C C . VAL B 1 346 ? 1.212 15.586 -5.383 1 97.88 346 VAL B C 1
ATOM 5561 O O . VAL B 1 346 ? 1.552 14.641 -4.664 1 97.88 346 VAL B O 1
ATOM 5564 N N . VAL B 1 347 ? 1.637 15.727 -6.602 1 96.81 347 VAL B N 1
ATOM 5565 C CA . VAL B 1 347 ? 2.734 14.945 -7.156 1 96.81 347 VAL B CA 1
ATOM 5566 C C . VAL B 1 347 ? 4 15.797 -7.219 1 96.81 347 VAL B C 1
ATOM 5568 O O . VAL B 1 347 ? 4.008 16.859 -7.832 1 96.81 347 VAL B O 1
ATOM 5571 N N . ALA B 1 348 ? 5.039 15.336 -6.562 1 97.19 348 ALA B N 1
ATOM 5572 C CA . ALA B 1 348 ? 6.305 16.062 -6.516 1 97.19 348 ALA B CA 1
ATOM 5573 C C . ALA B 1 348 ? 7.406 15.289 -7.23 1 97.19 348 ALA B C 1
ATOM 5575 O O . ALA B 1 348 ? 7.855 14.25 -6.746 1 97.19 348 ALA B O 1
ATOM 5576 N N . TYR B 1 349 ? 7.867 15.781 -8.328 1 94.88 349 TYR B N 1
ATOM 5577 C CA . TYR B 1 349 ? 8.969 15.172 -9.062 1 94.88 349 TYR B CA 1
ATOM 5578 C C . TYR B 1 349 ? 10.312 15.641 -8.516 1 94.88 349 TYR B C 1
ATOM 5580 O O . TYR B 1 349 ? 10.539 16.844 -8.336 1 94.88 349 TYR B O 1
ATOM 5588 N N . LEU B 1 350 ? 11.195 14.703 -8.281 1 95.88 350 LEU B N 1
ATOM 5589 C CA . LEU B 1 350 ? 12.5 15 -7.695 1 95.88 350 LEU B CA 1
ATOM 5590 C C . LEU B 1 350 ? 13.578 15.062 -8.773 1 95.88 350 LEU B C 1
ATOM 5592 O O . LEU B 1 350 ? 13.781 14.094 -9.508 1 95.88 350 LEU B O 1
ATOM 5596 N N . GLU B 1 351 ? 14.242 16.156 -8.852 1 93.62 351 GLU B N 1
ATOM 5597 C CA . GLU B 1 351 ? 15.32 16.344 -9.812 1 93.62 351 GLU B CA 1
ATOM 5598 C C . GLU B 1 351 ? 16.672 16.438 -9.109 1 93.62 351 GLU B C 1
ATOM 5600 O O . GLU B 1 351 ? 16.859 17.25 -8.211 1 93.62 351 GLU B O 1
ATOM 5605 N N . PHE B 1 352 ? 17.625 15.625 -9.586 1 94.06 352 PHE B N 1
ATOM 5606 C CA . PHE B 1 352 ? 18.938 15.586 -8.961 1 94.06 352 PHE B CA 1
ATOM 5607 C C . PHE B 1 352 ? 20 16.125 -9.906 1 94.06 352 PHE B C 1
ATOM 5609 O O . PHE B 1 352 ? 19.828 16.125 -11.125 1 94.06 352 PHE B O 1
ATOM 5616 N N . ASN B 1 353 ? 21.125 16.625 -9.32 1 89.19 353 ASN B N 1
ATOM 5617 C CA . ASN B 1 353 ? 22.266 17.109 -10.086 1 89.19 353 ASN B CA 1
ATOM 5618 C C . ASN B 1 353 ? 22.969 15.984 -10.828 1 89.19 353 ASN B C 1
ATOM 5620 O O . ASN B 1 353 ? 23.016 14.852 -10.344 1 89.19 353 ASN B O 1
ATOM 5624 N N . ASP B 1 354 ? 23.328 16.062 -12.141 1 72.12 354 ASP B N 1
ATOM 5625 C CA . ASP B 1 354 ? 23.969 15.07 -13 1 72.12 354 ASP B CA 1
ATOM 5626 C C . ASP B 1 354 ? 25.312 14.633 -12.422 1 72.12 354 ASP B C 1
ATOM 5628 O O . ASP B 1 354 ? 25.766 13.508 -12.664 1 72.12 354 ASP B O 1
ATOM 5632 N N . ASP B 1 355 ? 26.125 15.406 -11.914 1 57.66 355 ASP B N 1
ATOM 5633 C CA . ASP B 1 355 ? 27.547 15.156 -11.648 1 57.66 355 ASP B CA 1
ATOM 5634 C C . ASP B 1 355 ? 27.719 14.039 -10.625 1 57.66 355 ASP B C 1
ATOM 5636 O O . ASP B 1 355 ? 28.844 13.602 -10.359 1 57.66 355 ASP B O 1
ATOM 5640 N N . ASP B 1 356 ? 27.047 13.75 -9.82 1 44.69 356 ASP B N 1
ATOM 5641 C CA . ASP B 1 356 ? 27.406 12.852 -8.727 1 44.69 356 ASP B CA 1
ATOM 5642 C C . ASP B 1 356 ? 27.234 11.391 -9.141 1 44.69 356 ASP B C 1
ATOM 5644 O O . ASP B 1 356 ? 26.906 10.539 -8.312 1 44.69 356 ASP B O 1
ATOM 5648 N N . ALA B 1 357 ? 27.156 11.117 -10.336 1 40.09 357 ALA B N 1
ATOM 5649 C CA . ALA B 1 357 ? 27.359 9.719 -10.68 1 40.09 357 ALA B CA 1
ATOM 5650 C C . ALA B 1 357 ? 28.688 9.203 -10.109 1 40.09 357 ALA B C 1
ATOM 5652 O O . ALA B 1 357 ? 29.672 9.93 -10.07 1 40.09 357 ALA B O 1
ATOM 5653 N N . PRO B 1 358 ? 28.75 8.125 -9.398 1 34.97 358 PRO B N 1
ATOM 5654 C CA . PRO B 1 358 ? 30.125 7.73 -9.047 1 34.97 358 PRO B CA 1
ATOM 5655 C C . PRO B 1 358 ? 31.094 7.883 -10.211 1 34.97 358 PRO B C 1
ATOM 5657 O O . PRO B 1 358 ? 30.75 7.598 -11.359 1 34.97 358 PRO B O 1
ATOM 5660 N N . LYS B 1 359 ? 32.25 8.602 -10.125 1 25.17 359 LYS B N 1
ATOM 5661 C CA . LYS B 1 359 ? 33.375 8.398 -11.023 1 25.17 359 LYS B CA 1
ATOM 5662 C C . LYS B 1 359 ? 33.719 6.918 -11.164 1 25.17 359 LYS B C 1
ATOM 5664 O O . LYS B 1 359 ? 33.75 6.184 -10.172 1 25.17 359 LYS B O 1
#

InterPro domains:
  IPR000222 PPM-type phosphatase, divalent cation binding [PS01032] (74-82)
  IPR001932 PPM-type phosphatase-like domain [PF00481] (56-314)
  IPR001932 PPM-type phosphatase-like domain [PS51746] (43-350)
  IPR001932 PPM-type phosphatase-like domain [SM00332] (40-348)
  IPR001932 PPM-type phosphatase-like domain [cd00143] (52-350)
  IPR015655 Protein phosphatase 2C [PTHR47992] (27-348)
  IPR036457 PPM-type phosphatase-like domain superfamily [G3DSA:3.60.40.10] (28-352)
  IPR036457 PPM-type phosphatase-like domain superfamily [SSF81606] (51-351)

pLDDT: mean 79.86, std 24.23, range [17.8, 98.81]